Protein AF-A0A9D7RW55-F1 (afdb_monomer)

Structure (mmCIF, N/CA/C/O backbone):
data_AF-A0A9D7RW55-F1
#
_entry.id   AF-A0A9D7RW55-F1
#
loop_
_atom_site.group_PDB
_atom_site.id
_atom_site.type_symbol
_atom_site.label_atom_id
_atom_site.label_alt_id
_atom_site.label_comp_id
_atom_site.label_asym_id
_atom_site.label_entity_id
_atom_site.label_seq_id
_atom_site.pdbx_PDB_ins_code
_atom_site.Cartn_x
_atom_site.Cartn_y
_atom_site.Cartn_z
_atom_site.occupancy
_atom_site.B_iso_or_equiv
_atom_site.auth_seq_id
_atom_site.auth_comp_id
_atom_site.auth_asym_id
_atom_site.auth_atom_id
_atom_site.pdbx_PDB_model_num
ATOM 1 N N . MET A 1 1 ? 29.480 65.814 12.637 1.00 42.22 1 MET A N 1
ATOM 2 C CA . MET A 1 1 ? 28.993 64.587 11.974 1.00 42.22 1 MET A CA 1
ATOM 3 C C . MET A 1 1 ? 29.895 63.444 12.399 1.00 42.22 1 MET A C 1
ATOM 5 O O . MET A 1 1 ? 30.846 63.107 11.713 1.00 42.22 1 MET A O 1
ATOM 9 N N . THR A 1 2 ? 29.643 62.937 13.598 1.00 32.00 2 THR A N 1
ATOM 10 C CA . THR A 1 2 ? 30.231 61.719 14.152 1.00 32.00 2 THR A CA 1
ATOM 11 C C . THR A 1 2 ? 29.225 60.612 13.876 1.00 32.00 2 THR A C 1
ATOM 13 O O . THR A 1 2 ? 28.133 60.626 14.438 1.00 32.00 2 THR A O 1
ATOM 16 N N . GLN A 1 3 ? 29.531 59.733 12.923 1.00 34.81 3 GLN A N 1
ATOM 17 C CA . GLN A 1 3 ? 28.742 58.527 12.703 1.00 34.81 3 GLN A CA 1
ATOM 18 C C . GLN A 1 3 ? 29.273 57.441 13.634 1.00 34.81 3 GLN A C 1
ATOM 20 O O . GLN A 1 3 ? 30.305 56.825 13.374 1.00 34.81 3 GLN A O 1
ATOM 25 N N . ASP A 1 4 ? 28.549 57.250 14.734 1.00 33.62 4 ASP A N 1
ATOM 26 C CA . ASP A 1 4 ? 28.606 56.051 15.555 1.00 33.62 4 ASP A CA 1
ATOM 27 C C . ASP A 1 4 ? 28.203 54.849 14.699 1.00 33.62 4 ASP A C 1
ATOM 29 O O . ASP A 1 4 ? 27.061 54.733 14.253 1.00 33.62 4 ASP A O 1
ATOM 33 N N . THR A 1 5 ? 29.143 53.935 14.477 1.00 36.66 5 THR A N 1
ATOM 34 C CA . THR A 1 5 ? 28.814 52.564 14.076 1.00 36.66 5 THR A CA 1
ATOM 35 C C . THR A 1 5 ? 28.993 51.706 15.327 1.00 36.66 5 THR A C 1
ATOM 37 O O . THR A 1 5 ? 30.106 51.674 15.857 1.00 36.66 5 THR A O 1
ATOM 40 N N . PRO A 1 6 ? 27.948 51.046 15.860 1.00 36.53 6 PRO A N 1
ATOM 41 C CA . PRO A 1 6 ? 28.103 50.252 17.069 1.00 36.53 6 PRO A CA 1
ATOM 42 C C . PRO A 1 6 ? 28.994 49.043 16.790 1.00 36.53 6 PRO A C 1
ATOM 44 O O . PRO A 1 6 ? 28.694 48.207 15.936 1.00 36.53 6 PRO A O 1
ATOM 47 N N . ALA A 1 7 ? 30.089 48.966 17.539 1.00 40.41 7 ALA A N 1
ATOM 48 C CA . ALA A 1 7 ? 30.961 47.813 17.604 1.00 40.41 7 ALA A CA 1
ATOM 49 C C . ALA A 1 7 ? 30.173 46.553 18.006 1.00 40.41 7 ALA A C 1
ATOM 51 O O . ALA A 1 7 ? 29.416 46.560 18.974 1.00 40.41 7 ALA A O 1
ATOM 52 N N . GLY A 1 8 ? 30.391 45.479 17.244 1.00 39.94 8 GLY A N 1
ATOM 53 C CA . GLY A 1 8 ? 30.317 44.084 17.678 1.00 39.94 8 GLY A CA 1
ATOM 54 C C . GLY A 1 8 ? 29.170 43.692 18.608 1.00 39.94 8 GLY A C 1
ATOM 55 O O . GLY A 1 8 ? 29.377 43.508 19.803 1.00 39.94 8 GLY A O 1
ATOM 56 N N . ARG A 1 9 ? 27.995 43.394 18.043 1.00 29.52 9 ARG A N 1
ATOM 57 C CA . ARG A 1 9 ? 27.158 42.326 18.605 1.00 29.52 9 ARG A CA 1
ATOM 58 C C . ARG A 1 9 ? 27.606 41.005 17.999 1.00 29.52 9 ARG A C 1
ATOM 60 O O . ARG A 1 9 ? 27.079 40.568 16.981 1.00 29.52 9 ARG A O 1
ATOM 67 N N . THR A 1 10 ? 28.577 40.361 18.632 1.00 34.81 10 THR A N 1
ATOM 68 C CA . THR A 1 10 ? 28.658 38.902 18.583 1.00 34.81 10 THR A CA 1
ATOM 69 C C . THR A 1 10 ? 27.352 38.401 19.189 1.00 34.81 10 THR A C 1
ATOM 71 O O . THR A 1 10 ? 27.076 38.654 20.362 1.00 34.81 10 THR A O 1
ATOM 74 N N . LEU A 1 11 ? 26.503 37.763 18.381 1.00 27.61 11 LEU A N 1
ATOM 75 C CA . LEU A 1 11 ? 25.416 36.962 18.935 1.00 27.61 11 LEU A CA 1
ATOM 76 C C . LEU A 1 11 ? 26.074 35.968 19.903 1.00 27.61 11 LEU A C 1
ATOM 78 O O . LEU A 1 11 ? 27.081 35.363 19.514 1.00 27.61 11 LEU A O 1
ATOM 82 N N . PRO A 1 12 ? 25.591 35.815 21.149 1.00 31.42 12 PRO A N 1
ATOM 83 C CA . PRO A 1 12 ? 26.041 34.702 21.963 1.00 31.42 12 PRO A CA 1
ATOM 84 C C . PRO A 1 12 ? 25.717 33.463 21.141 1.00 31.42 12 PRO A C 1
ATOM 86 O O . PRO A 1 12 ? 24.555 33.253 20.804 1.00 31.42 12 PRO A O 1
ATOM 89 N N . ASN A 1 13 ? 26.744 32.720 20.727 1.00 35.84 13 ASN A N 1
ATOM 90 C CA . ASN A 1 13 ? 26.555 31.386 20.188 1.00 35.84 13 ASN A CA 1
ATOM 91 C C . ASN A 1 13 ? 25.831 30.632 21.307 1.00 35.84 13 ASN A C 1
ATOM 93 O O . ASN A 1 13 ? 26.455 30.419 22.351 1.00 35.84 13 ASN A O 1
ATOM 97 N N . PRO A 1 14 ? 24.522 30.343 21.186 1.00 33.53 14 PRO A N 1
ATOM 98 C CA . PRO A 1 14 ? 23.900 29.504 22.175 1.00 33.53 14 PRO A CA 1
ATOM 99 C C . PRO A 1 14 ? 24.557 28.158 21.928 1.00 33.53 14 PRO A C 1
ATOM 101 O O . PRO A 1 14 ? 24.360 27.555 20.871 1.00 33.53 14 PRO A O 1
ATOM 104 N N . GLU A 1 15 ? 25.415 27.737 22.855 1.00 36.38 15 GLU A N 1
ATOM 105 C CA . GLU A 1 15 ? 25.766 26.333 22.983 1.00 36.38 15 GLU A CA 1
ATOM 106 C C . GLU A 1 15 ? 24.490 25.548 22.707 1.00 36.38 15 GLU A C 1
ATOM 108 O O . GLU A 1 15 ? 23.465 25.778 23.352 1.00 36.38 15 GLU A O 1
ATOM 113 N N . PHE A 1 16 ? 24.519 24.771 21.626 1.00 35.62 16 PHE A N 1
ATOM 114 C CA . PHE A 1 16 ? 23.375 24.047 21.110 1.00 35.62 16 PHE A CA 1
ATOM 115 C C . PHE A 1 16 ? 22.735 23.305 22.284 1.00 35.62 16 PHE A C 1
ATOM 117 O O . PHE A 1 16 ? 23.318 22.344 22.793 1.00 35.62 16 PHE A O 1
ATOM 124 N N . ILE A 1 17 ? 21.590 23.805 22.767 1.00 36.06 17 ILE A N 1
ATOM 125 C CA . ILE A 1 17 ? 20.885 23.214 23.902 1.00 36.06 17 ILE A CA 1
ATOM 126 C C . ILE A 1 17 ? 20.589 21.778 23.493 1.00 36.06 17 ILE A C 1
ATOM 128 O O . ILE A 1 17 ? 19.819 21.533 22.567 1.00 36.06 17 ILE A O 1
ATOM 132 N N . GLY A 1 18 ? 21.257 20.836 24.153 1.00 35.38 18 GLY A N 1
ATOM 133 C CA . GLY A 1 18 ? 21.105 19.417 23.879 1.00 35.38 18 GLY A CA 1
ATOM 134 C C . GLY A 1 18 ? 22.298 18.729 23.228 1.00 35.38 18 GLY A C 1
ATOM 135 O O . GLY A 1 18 ? 22.160 17.551 22.937 1.00 35.38 18 GLY A O 1
ATOM 136 N N . LYS A 1 19 ? 23.467 19.360 23.037 1.00 38.47 19 LYS A N 1
ATOM 137 C CA . LYS A 1 19 ? 24.673 18.606 22.638 1.00 38.47 19 LYS A CA 1
ATOM 138 C C . LYS A 1 19 ? 25.015 17.518 23.665 1.00 38.47 19 LYS A C 1
ATOM 140 O O . LYS A 1 19 ? 25.152 16.362 23.285 1.00 38.47 19 LYS A O 1
ATOM 145 N N . ASP A 1 20 ? 25.010 17.861 24.950 1.00 43.69 20 ASP A N 1
ATOM 146 C CA . ASP A 1 20 ? 25.273 16.905 26.034 1.00 43.69 20 ASP A CA 1
ATOM 147 C C . ASP A 1 20 ? 24.177 15.832 26.134 1.00 43.69 20 ASP A C 1
ATOM 149 O O . ASP A 1 20 ? 24.464 14.662 26.368 1.00 43.69 20 ASP A O 1
ATOM 153 N N . LEU A 1 21 ? 22.917 16.204 25.872 1.00 39.59 21 LEU A N 1
ATOM 154 C CA . LEU A 1 21 ? 21.789 15.269 25.825 1.00 39.59 21 LEU A CA 1
ATOM 155 C C . LEU A 1 21 ? 21.878 14.332 24.609 1.00 39.59 21 LEU A C 1
ATOM 157 O O . LEU A 1 21 ? 21.595 13.147 24.728 1.00 39.59 21 LEU A O 1
ATOM 161 N N . ILE A 1 22 ? 22.296 14.833 23.445 1.00 38.41 22 ILE A N 1
ATOM 162 C CA . ILE A 1 22 ? 22.509 14.041 22.227 1.00 38.41 22 ILE A CA 1
ATOM 163 C C . ILE A 1 22 ? 23.699 13.101 22.414 1.00 38.41 22 ILE A C 1
ATOM 165 O O . ILE A 1 22 ? 23.597 11.933 22.055 1.00 38.41 22 ILE A O 1
ATOM 169 N N . GLU A 1 23 ? 24.799 13.565 23.003 1.00 46.47 23 GLU A N 1
ATOM 170 C CA . GLU A 1 23 ? 25.974 12.739 23.295 1.00 46.47 23 GLU A CA 1
ATOM 171 C C . GLU A 1 23 ? 25.659 11.664 24.346 1.00 46.47 23 GLU A C 1
ATOM 173 O O . GLU A 1 23 ? 26.068 10.511 24.190 1.00 46.47 23 GLU A O 1
ATOM 178 N N . GLN A 1 24 ? 24.848 11.993 25.356 1.00 45.53 24 GLN A N 1
ATOM 179 C CA . GLN A 1 24 ? 24.326 11.035 26.329 1.00 45.53 24 GLN A CA 1
ATOM 180 C C . GLN A 1 24 ? 23.409 9.995 25.663 1.00 45.53 24 GLN A C 1
ATOM 182 O O . GLN A 1 24 ? 23.648 8.797 25.804 1.00 45.53 24 GLN A O 1
ATOM 187 N N . LEU A 1 25 ? 22.423 10.425 24.869 1.00 39.59 25 LEU A N 1
ATOM 188 C CA . LEU A 1 25 ? 21.495 9.534 24.160 1.00 39.59 25 LEU A CA 1
ATOM 189 C C . LEU A 1 25 ? 22.208 8.658 23.117 1.00 39.59 25 LEU A C 1
ATOM 191 O O . LEU A 1 25 ? 21.868 7.488 22.957 1.00 39.59 25 LEU A O 1
ATOM 195 N N . GLN A 1 26 ? 23.233 9.175 22.433 1.00 42.56 26 GLN A N 1
ATOM 196 C CA . GLN A 1 26 ? 24.079 8.396 21.521 1.00 42.56 26 GLN A CA 1
ATOM 197 C C . GLN A 1 26 ? 24.976 7.404 22.273 1.00 42.56 26 GLN A C 1
ATOM 199 O O . GLN A 1 26 ? 25.218 6.298 21.781 1.00 42.56 26 GLN A O 1
ATOM 204 N N . GLY A 1 27 ? 25.457 7.771 23.463 1.00 53.91 27 GLY A N 1
ATOM 205 C CA . GLY A 1 27 ? 26.175 6.877 24.368 1.00 53.91 27 GLY A CA 1
ATOM 206 C C . GLY A 1 27 ? 25.293 5.730 24.864 1.00 53.91 27 GLY A C 1
ATOM 207 O O . GLY A 1 27 ? 25.716 4.573 24.842 1.00 53.91 27 GLY A O 1
ATOM 208 N N . ASP A 1 28 ? 24.050 6.030 25.229 1.00 47.53 28 ASP A N 1
ATOM 209 C CA . ASP A 1 28 ? 23.064 5.048 25.681 1.00 47.53 28 ASP A CA 1
ATOM 210 C C . ASP A 1 28 ? 22.581 4.154 24.523 1.00 47.53 28 ASP A C 1
ATOM 212 O O . ASP A 1 28 ? 22.478 2.937 24.685 1.00 47.53 28 ASP A O 1
ATOM 216 N N . TYR A 1 29 ? 22.430 4.705 23.313 1.00 40.28 29 TYR A N 1
ATOM 217 C CA . TYR A 1 29 ? 22.146 3.939 22.094 1.00 40.28 29 TYR A CA 1
ATOM 218 C C . TYR A 1 29 ? 23.305 3.012 21.690 1.00 40.28 29 TYR A C 1
ATOM 220 O O . TYR A 1 29 ? 23.078 1.858 21.337 1.00 40.28 29 TYR A O 1
ATOM 228 N N . LYS A 1 30 ? 24.569 3.453 21.796 1.00 47.25 30 LYS A N 1
ATOM 229 C CA . LYS A 1 30 ? 25.742 2.582 21.566 1.00 47.25 30 LYS A CA 1
ATOM 230 C C . LYS A 1 30 ? 25.849 1.463 22.605 1.00 47.25 30 LYS A C 1
ATOM 232 O O . LYS A 1 30 ? 26.217 0.344 22.250 1.00 47.25 30 LYS A O 1
ATOM 237 N N . LYS A 1 31 ? 25.491 1.733 23.865 1.00 52.53 31 LYS A N 1
ATOM 238 C CA . LYS A 1 31 ? 25.392 0.705 24.917 1.00 52.53 31 LYS A CA 1
ATOM 239 C C . LYS A 1 31 ? 24.261 -0.291 24.636 1.00 52.53 31 LYS A C 1
ATOM 241 O O . LYS A 1 31 ? 24.467 -1.487 24.816 1.00 52.53 31 LYS A O 1
ATOM 246 N N . ALA A 1 32 ? 23.120 0.167 24.119 1.00 44.69 32 ALA A N 1
ATOM 247 C CA . ALA A 1 32 ? 22.036 -0.702 23.651 1.00 44.69 32 ALA A CA 1
ATOM 248 C C . ALA A 1 32 ? 22.432 -1.520 22.402 1.00 44.69 32 ALA A C 1
ATOM 250 O O . ALA A 1 32 ? 22.088 -2.695 22.288 1.00 44.69 32 ALA A O 1
ATOM 251 N N . GLY A 1 33 ? 23.233 -0.945 21.500 1.00 43.78 33 GLY A N 1
ATOM 252 C CA . GLY A 1 33 ? 23.788 -1.633 20.331 1.00 43.78 33 GLY A CA 1
ATOM 253 C C . GLY A 1 33 ? 24.703 -2.807 20.696 1.00 43.78 33 GLY A C 1
ATOM 254 O O . GLY A 1 33 ? 24.646 -3.850 20.044 1.00 43.78 33 GLY A O 1
ATOM 255 N N . ALA A 1 34 ? 25.471 -2.691 21.786 1.00 42.31 34 ALA A N 1
ATOM 256 C CA . ALA A 1 34 ? 26.309 -3.773 22.311 1.00 42.31 34 ALA A CA 1
ATOM 257 C C . ALA A 1 34 ? 25.499 -4.958 22.884 1.00 42.31 34 ALA A C 1
ATOM 259 O O . ALA A 1 34 ? 25.990 -6.086 22.884 1.00 42.31 34 ALA A O 1
ATOM 260 N N . LEU A 1 35 ? 24.245 -4.737 23.303 1.00 36.94 35 LEU A N 1
ATOM 261 C CA . LEU A 1 35 ? 23.317 -5.804 23.702 1.00 36.94 35 LEU A CA 1
ATOM 262 C C . LEU A 1 35 ? 22.754 -6.578 22.496 1.00 36.94 35 LEU A C 1
ATOM 264 O O . LEU A 1 35 ? 22.513 -7.776 22.608 1.00 36.94 35 LEU A O 1
ATOM 268 N N . SER A 1 36 ? 22.609 -5.956 21.322 1.00 40.34 36 SER A N 1
ATOM 269 C CA . SER A 1 36 ? 22.049 -6.631 20.134 1.00 40.34 36 SER A CA 1
ATOM 270 C C . SER A 1 36 ? 22.943 -7.746 19.567 1.00 40.34 36 SER A C 1
ATOM 272 O O . SER A 1 36 ? 22.442 -8.707 18.993 1.00 40.34 36 SER A O 1
ATOM 274 N N . ALA A 1 37 ? 24.262 -7.657 19.773 1.00 39.22 37 ALA A N 1
ATOM 275 C CA . ALA A 1 37 ? 25.222 -8.650 19.291 1.00 39.22 37 ALA A CA 1
ATOM 276 C C . ALA A 1 37 ? 25.344 -9.883 20.211 1.00 39.22 37 ALA A C 1
ATOM 278 O O . ALA A 1 37 ? 25.814 -10.932 19.772 1.00 39.22 37 ALA A O 1
ATOM 279 N N . ALA A 1 38 ? 24.924 -9.773 21.478 1.00 37.00 38 ALA A N 1
ATOM 280 C CA . ALA A 1 38 ? 25.042 -10.840 22.476 1.00 37.00 38 ALA A CA 1
ATOM 281 C C . ALA A 1 38 ? 23.789 -11.728 22.577 1.00 37.00 38 ALA A C 1
ATOM 283 O O . ALA A 1 38 ? 23.880 -12.887 22.979 1.00 37.00 38 ALA A O 1
ATOM 284 N N . PHE A 1 39 ? 22.622 -11.215 22.185 1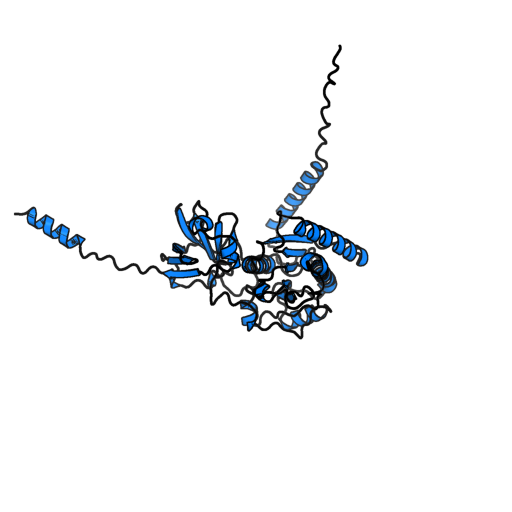.00 34.47 39 PHE A N 1
ATOM 285 C CA . PHE A 1 39 ? 21.371 -11.962 22.195 1.00 34.47 39 PHE A CA 1
ATOM 286 C C . PHE A 1 39 ? 21.007 -12.319 20.757 1.00 34.47 39 PHE A C 1
ATOM 288 O O . PHE A 1 39 ? 20.648 -11.447 19.976 1.00 34.47 39 PHE A O 1
ATOM 295 N N . LYS A 1 40 ? 21.042 -13.606 20.392 1.00 39.59 40 LYS A N 1
ATOM 296 C CA . LYS A 1 40 ? 20.230 -14.093 19.267 1.00 39.59 40 LYS A CA 1
ATOM 297 C C . LYS A 1 40 ? 18.772 -13.784 19.619 1.00 39.59 40 LYS A C 1
ATOM 299 O O . LYS A 1 40 ? 18.146 -14.576 20.319 1.00 39.59 40 LYS A O 1
ATOM 304 N N . VAL A 1 41 ? 18.279 -12.600 19.251 1.00 34.25 41 VAL A N 1
ATOM 305 C CA . VAL A 1 41 ? 16.964 -12.104 19.668 1.00 34.25 41 VAL A CA 1
ATOM 306 C C . VAL A 1 41 ? 15.902 -12.995 19.033 1.00 34.25 41 VAL A C 1
ATOM 308 O O . VAL A 1 41 ? 15.512 -12.816 17.882 1.00 34.25 41 VAL A O 1
ATOM 311 N N . HIS A 1 42 ? 15.449 -13.987 19.794 1.00 34.22 42 HIS A N 1
ATOM 312 C CA . HIS A 1 42 ? 14.125 -14.550 19.610 1.00 34.22 42 HIS A CA 1
ATOM 313 C C . HIS A 1 42 ? 13.115 -13.422 19.823 1.00 34.22 42 HIS A C 1
ATOM 315 O O . HIS A 1 42 ? 13.227 -12.662 20.785 1.00 34.22 42 HIS A O 1
ATOM 321 N N . ALA A 1 43 ? 12.166 -13.312 18.895 1.00 42.91 43 ALA A N 1
ATOM 322 C CA . ALA A 1 43 ? 11.018 -12.422 18.951 1.00 42.91 43 ALA A CA 1
ATOM 323 C C . ALA A 1 43 ? 10.282 -12.584 20.290 1.00 42.91 43 ALA A C 1
ATOM 325 O O . ALA A 1 43 ? 9.515 -13.515 20.475 1.00 42.91 43 ALA A O 1
ATOM 326 N N . ASN A 1 44 ? 10.605 -11.707 21.233 1.00 38.69 44 ASN A N 1
ATOM 327 C CA . ASN A 1 44 ? 9.887 -11.437 22.473 1.00 38.69 44 ASN A CA 1
ATOM 328 C C . ASN A 1 44 ? 10.276 -10.011 22.884 1.00 38.69 44 ASN A C 1
ATOM 330 O O . ASN A 1 44 ? 10.883 -9.770 23.928 1.00 38.69 44 ASN A O 1
ATOM 334 N N . LEU A 1 45 ? 9.981 -9.049 22.004 1.00 38.62 45 LEU A N 1
ATOM 335 C CA . LEU A 1 45 ? 9.745 -7.691 22.482 1.00 38.62 45 LEU A CA 1
ATOM 336 C C . LEU A 1 45 ? 8.535 -7.768 23.430 1.00 38.62 45 LEU A C 1
ATOM 338 O O . LEU A 1 45 ? 7.627 -8.562 23.170 1.00 38.62 45 LEU A O 1
ATOM 342 N N . PRO A 1 46 ? 8.490 -6.997 24.528 1.00 38.62 46 PRO A N 1
ATOM 343 C CA . PRO A 1 46 ? 7.263 -6.883 25.302 1.00 38.62 46 PRO A CA 1
ATOM 344 C C . PRO A 1 46 ? 6.102 -6.502 24.371 1.00 38.62 46 PRO A C 1
ATOM 346 O O . PRO A 1 46 ? 6.302 -5.715 23.445 1.00 38.62 46 PRO A O 1
ATOM 349 N N . ALA A 1 47 ? 4.891 -6.993 24.647 1.00 43.47 47 ALA A N 1
ATOM 350 C CA . ALA A 1 47 ? 3.674 -6.696 23.875 1.00 43.47 47 ALA A CA 1
ATOM 351 C C . ALA A 1 47 ? 3.324 -5.188 23.766 1.00 43.47 47 ALA A C 1
ATOM 353 O O . ALA A 1 47 ? 2.366 -4.823 23.096 1.00 43.47 47 ALA A O 1
ATOM 354 N N . TRP A 1 48 ? 4.100 -4.307 24.407 1.00 45.16 48 TRP A N 1
ATOM 355 C CA . TRP A 1 48 ? 3.946 -2.853 24.426 1.00 45.16 48 TRP A CA 1
ATOM 356 C C . TRP A 1 48 ? 5.064 -2.097 23.686 1.00 45.16 48 TRP A C 1
ATOM 358 O O . TRP A 1 48 ? 5.336 -0.945 24.013 1.00 45.16 48 TRP A O 1
ATOM 368 N N . SER A 1 49 ? 5.716 -2.677 22.668 1.00 51.12 49 SER A N 1
ATOM 369 C CA . SER A 1 49 ? 6.415 -1.829 21.678 1.00 51.12 49 SER A CA 1
ATOM 370 C C . SER A 1 49 ? 5.439 -0.731 21.228 1.00 51.12 49 SER A C 1
ATOM 372 O O . SER A 1 49 ? 4.291 -1.083 20.937 1.00 51.12 49 SER A O 1
ATOM 374 N N . PRO A 1 50 ? 5.804 0.571 21.252 1.00 62.47 50 PRO A N 1
ATOM 375 C CA . PRO A 1 50 ? 4.820 1.633 21.105 1.00 62.47 50 PRO A CA 1
ATOM 376 C C . PRO A 1 50 ? 4.049 1.403 19.816 1.00 62.47 50 PRO A C 1
ATOM 378 O O . PRO A 1 50 ? 4.646 1.269 18.741 1.00 62.47 50 PRO A O 1
ATOM 381 N N . VAL A 1 51 ? 2.722 1.318 19.951 1.00 72.69 51 VAL A N 1
ATOM 382 C CA . VAL A 1 51 ? 1.854 1.151 18.796 1.00 72.69 51 VAL A CA 1
ATOM 383 C C . VAL A 1 51 ? 2.215 2.264 17.814 1.00 72.69 51 VAL A C 1
ATOM 385 O O . VAL A 1 51 ? 2.371 3.415 18.217 1.00 72.69 51 VAL A O 1
ATOM 388 N N . THR A 1 52 ? 2.461 1.936 16.553 1.00 84.75 52 THR A N 1
ATOM 389 C CA . THR A 1 52 ? 2.865 2.925 15.552 1.00 84.75 52 THR A CA 1
ATOM 390 C C . THR A 1 52 ? 1.718 3.167 14.589 1.00 84.75 52 THR A C 1
ATOM 392 O O . THR A 1 52 ? 1.257 2.229 13.947 1.00 84.75 52 THR A O 1
ATOM 395 N N . SER A 1 53 ? 1.303 4.427 14.464 1.00 89.50 53 SER A N 1
ATOM 396 C CA . SER A 1 53 ? 0.349 4.912 13.464 1.00 89.50 53 SER A CA 1
ATOM 397 C C . SER A 1 53 ? 1.107 5.443 12.257 1.00 89.50 53 SER A C 1
ATOM 399 O O . SER A 1 53 ? 1.812 6.450 12.344 1.00 89.50 53 SER A O 1
ATOM 401 N N . THR A 1 54 ? 1.008 4.746 11.125 1.00 93.44 54 THR A N 1
ATOM 402 C CA . THR A 1 54 ? 1.586 5.193 9.853 1.00 93.44 54 THR A CA 1
ATOM 403 C C . THR A 1 54 ? 0.480 5.691 8.929 1.00 93.44 54 THR A C 1
ATOM 405 O O . THR A 1 54 ? -0.328 4.904 8.443 1.00 93.44 54 THR A O 1
ATOM 408 N N . TYR A 1 55 ? 0.465 6.993 8.654 1.00 94.69 55 TYR A N 1
ATOM 409 C CA . TYR A 1 55 ? -0.479 7.637 7.746 1.00 94.69 55 TYR A CA 1
ATOM 410 C C . TYR A 1 55 ? 0.195 7.897 6.394 1.00 94.69 55 TYR A C 1
ATOM 412 O O . TYR A 1 55 ? 1.091 8.737 6.292 1.00 94.69 55 TYR A O 1
ATOM 420 N N . ILE A 1 56 ? -0.220 7.165 5.362 1.00 95.50 56 ILE A N 1
ATOM 421 C CA . ILE A 1 56 ? 0.274 7.258 3.985 1.00 95.50 56 ILE A CA 1
ATOM 422 C C . ILE A 1 56 ? -0.706 8.098 3.163 1.00 95.50 56 ILE A C 1
ATOM 424 O O . ILE A 1 56 ? -1.911 7.843 3.196 1.00 95.50 56 ILE A O 1
ATOM 428 N N . SER A 1 57 ? -0.234 9.098 2.417 1.00 94.00 57 SER A N 1
ATOM 429 C CA . SER A 1 57 ? -1.143 10.005 1.706 1.00 94.00 57 SER A CA 1
ATOM 430 C C . SER A 1 57 ? -0.537 10.620 0.451 1.00 94.00 57 SER A C 1
ATOM 432 O O . SER A 1 57 ? 0.645 10.938 0.420 1.00 94.00 57 SER A O 1
ATOM 434 N N . ASP A 1 58 ? -1.380 10.848 -0.558 1.00 91.88 58 ASP A N 1
ATOM 435 C CA . ASP A 1 58 ? -1.040 11.449 -1.856 1.00 91.88 58 ASP A CA 1
ATOM 436 C C . ASP A 1 58 ? -1.255 12.978 -1.906 1.00 91.88 58 ASP A C 1
ATOM 438 O O . ASP A 1 58 ? -1.267 13.596 -2.975 1.00 91.88 58 ASP A O 1
ATOM 442 N N . ASN A 1 59 ? -1.430 13.588 -0.729 1.00 88.00 59 ASN A N 1
ATOM 443 C CA . ASN A 1 59 ? -1.659 15.026 -0.552 1.00 88.00 59 ASN A CA 1
ATOM 444 C C . ASN A 1 59 ? -0.374 15.865 -0.691 1.00 88.00 59 ASN A C 1
ATOM 446 O O . ASN A 1 59 ? -0.448 17.087 -0.632 1.00 88.00 59 ASN A O 1
ATOM 450 N N . GLY A 1 60 ? 0.775 15.220 -0.926 1.00 73.38 60 GLY A N 1
ATOM 451 C CA . GLY A 1 60 ? 2.032 15.852 -1.308 1.00 73.38 60 GLY A CA 1
ATOM 452 C C . GLY A 1 60 ? 2.811 16.464 -0.145 1.00 73.38 60 GLY A C 1
ATOM 453 O O . GLY A 1 60 ? 2.255 17.000 0.807 1.00 73.38 60 GLY A O 1
ATOM 454 N N . GLY A 1 61 ? 4.139 16.417 -0.227 1.00 65.19 61 GLY A N 1
ATOM 455 C CA . GLY A 1 61 ? 5.010 16.914 0.833 1.00 65.19 61 GLY A CA 1
ATOM 456 C C . GLY A 1 61 ? 5.139 18.438 0.918 1.00 65.19 61 GLY A C 1
ATOM 457 O O . GLY A 1 61 ? 5.402 18.932 2.013 1.00 65.19 61 GLY A O 1
ATOM 458 N N . TYR A 1 62 ? 5.005 19.176 -0.198 1.00 59.88 62 TYR A N 1
ATOM 459 C CA . TYR A 1 62 ? 5.494 20.567 -0.282 1.00 59.88 62 TYR A CA 1
ATOM 460 C C . TYR A 1 62 ? 4.825 21.570 -1.257 1.00 59.88 62 TYR A C 1
ATOM 462 O O . TYR A 1 62 ? 5.187 22.744 -1.160 1.00 59.88 62 TYR A O 1
ATOM 470 N N . PRO A 1 63 ? 3.911 21.229 -2.196 1.00 69.81 63 PRO A N 1
ATOM 471 C CA . PRO A 1 63 ? 3.365 22.249 -3.100 1.00 69.81 63 PRO A CA 1
ATOM 472 C C . PRO A 1 63 ? 2.294 23.143 -2.447 1.00 69.81 63 PRO A C 1
ATOM 474 O O . PRO A 1 63 ? 2.043 24.236 -2.953 1.00 69.81 63 PRO A O 1
ATOM 477 N N . ASP A 1 64 ? 1.674 22.712 -1.343 1.00 79.38 64 ASP A N 1
ATOM 478 C CA . ASP A 1 64 ? 0.641 23.462 -0.620 1.00 79.38 64 ASP A CA 1
ATOM 479 C C . ASP A 1 64 ? 0.597 23.125 0.894 1.00 79.38 64 ASP A C 1
ATOM 481 O O . ASP A 1 64 ? 1.492 22.476 1.440 1.00 79.38 64 ASP A O 1
ATOM 485 N N . LEU A 1 65 ? -0.441 23.609 1.591 1.00 87.75 65 LEU A N 1
ATOM 486 C CA . LEU A 1 65 ? -0.646 23.408 3.033 1.00 87.75 65 LEU A CA 1
ATOM 487 C C . LEU A 1 65 ? -1.362 22.094 3.392 1.00 87.75 65 LEU A C 1
ATOM 489 O O . LEU A 1 65 ? -1.493 21.797 4.579 1.00 87.75 65 LEU A O 1
ATOM 493 N N . ALA A 1 66 ? -1.797 21.292 2.417 1.00 88.75 66 ALA A N 1
ATOM 494 C CA . ALA A 1 66 ? -2.648 20.120 2.623 1.00 88.75 66 ALA A CA 1
ATOM 495 C C . ALA A 1 66 ? -2.046 19.120 3.623 1.00 88.75 66 ALA A C 1
ATOM 497 O O . ALA A 1 66 ? -2.661 18.776 4.635 1.00 88.75 66 ALA A O 1
ATOM 498 N N . ALA A 1 67 ? -0.811 18.676 3.379 1.00 89.81 67 ALA A N 1
ATOM 499 C CA . ALA A 1 67 ? -0.122 17.760 4.285 1.00 89.81 67 ALA A CA 1
ATOM 500 C C . ALA A 1 67 ? 0.229 18.405 5.632 1.00 89.81 67 ALA A C 1
ATOM 502 O O . ALA A 1 67 ? 0.284 17.708 6.644 1.00 89.81 67 ALA A O 1
ATOM 503 N N . GLY A 1 68 ? 0.455 19.722 5.663 1.00 89.94 68 GLY A N 1
ATOM 504 C CA . GLY A 1 68 ? 0.664 20.471 6.901 1.00 89.94 68 GLY A CA 1
ATOM 505 C C . GLY A 1 68 ? -0.571 20.425 7.800 1.00 89.94 68 GLY A C 1
ATOM 506 O O . GLY A 1 68 ? -0.466 20.023 8.957 1.00 89.94 68 GLY A O 1
ATOM 507 N N . GLU A 1 69 ? -1.744 20.749 7.250 1.00 91.00 69 GLU A N 1
ATOM 508 C CA . GLU A 1 69 ? -3.026 20.691 7.965 1.00 91.00 69 GLU A CA 1
ATOM 509 C C . GLU A 1 69 ? -3.324 19.281 8.480 1.00 91.00 69 GLU A C 1
ATOM 511 O O . GLU A 1 69 ? -3.744 19.120 9.622 1.00 91.00 69 GLU A O 1
ATOM 516 N N . ILE A 1 70 ? -3.055 18.244 7.681 1.00 91.38 70 ILE A N 1
ATOM 517 C CA . ILE A 1 70 ? -3.261 16.850 8.101 1.00 91.38 70 ILE A CA 1
ATOM 518 C C .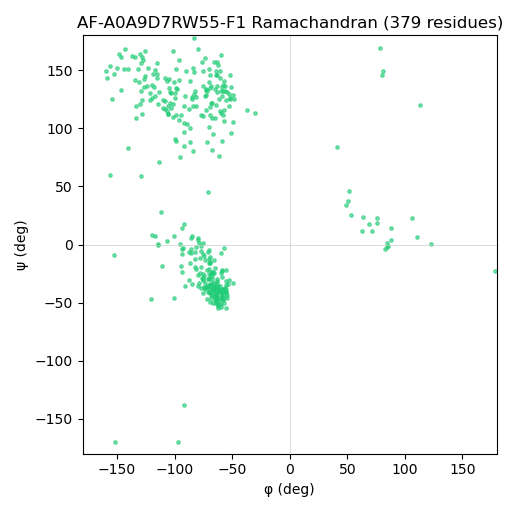 ILE A 1 70 ? -2.332 16.478 9.255 1.00 91.38 70 ILE A C 1
ATOM 520 O O . ILE A 1 70 ? -2.781 15.870 10.221 1.00 91.38 70 ILE A O 1
ATOM 524 N N . LYS A 1 71 ? -1.048 16.849 9.188 1.00 91.50 71 LYS A N 1
ATOM 525 C CA . LYS A 1 71 ? -0.079 16.564 10.259 1.00 91.50 71 LYS A CA 1
ATOM 526 C C . LYS A 1 71 ? -0.449 17.269 11.563 1.00 91.50 71 LYS A C 1
ATOM 528 O O . LYS A 1 71 ? -0.342 16.652 12.619 1.00 91.50 71 LYS A O 1
ATOM 533 N N . VAL A 1 72 ? -0.892 18.526 11.490 1.00 90.31 72 VAL A N 1
ATOM 534 C CA . VAL A 1 72 ? -1.387 19.271 12.659 1.00 90.31 72 VAL A CA 1
ATOM 535 C C . VAL A 1 72 ? -2.656 18.618 13.202 1.00 90.31 72 VAL A C 1
ATOM 537 O O . VAL A 1 72 ? -2.721 18.332 14.391 1.00 90.31 72 VAL A O 1
ATOM 540 N N . ASN A 1 73 ? -3.614 18.266 12.343 1.00 88.88 73 ASN A N 1
ATOM 541 C CA . ASN A 1 73 ? -4.849 17.630 12.792 1.00 88.88 73 ASN A CA 1
ATOM 542 C C . ASN A 1 73 ? -4.597 16.251 13.431 1.00 88.88 73 ASN A C 1
ATOM 544 O O . ASN A 1 73 ? -5.137 15.948 14.489 1.00 88.88 73 ASN A O 1
ATOM 548 N N . LEU A 1 74 ? -3.712 15.431 12.850 1.00 88.94 74 LEU A N 1
ATOM 549 C CA . LEU A 1 74 ? -3.247 14.182 13.469 1.00 88.94 74 LEU A CA 1
ATOM 550 C C . LEU A 1 74 ? -2.607 14.439 14.841 1.00 88.94 74 LEU A C 1
ATOM 552 O O . LEU A 1 74 ? -2.796 13.641 15.758 1.00 88.94 74 LEU A O 1
ATOM 556 N N . ALA A 1 75 ? -1.860 15.540 14.998 1.00 86.94 75 ALA A N 1
ATOM 557 C CA . ALA A 1 75 ? -1.284 15.942 16.278 1.00 86.94 75 ALA A CA 1
ATOM 558 C C . ALA A 1 75 ? -2.357 16.278 17.322 1.00 86.94 75 ALA A C 1
ATOM 560 O O . ALA A 1 75 ? -2.291 15.749 18.435 1.00 86.94 75 ALA A O 1
ATOM 561 N N . ASP A 1 76 ? -3.351 17.078 16.941 1.00 84.69 76 ASP A N 1
ATOM 562 C CA . ASP A 1 76 ? -4.427 17.544 17.817 1.00 84.69 76 ASP A CA 1
ATOM 563 C C . ASP A 1 76 ? -5.375 16.408 18.226 1.00 84.69 76 ASP A C 1
ATOM 565 O O . ASP A 1 76 ? -5.622 16.203 19.416 1.00 84.69 76 ASP A O 1
ATOM 569 N N . ILE A 1 77 ? -5.852 15.610 17.263 1.00 81.31 77 ILE A N 1
ATOM 570 C CA . ILE A 1 77 ? -6.725 14.444 17.501 1.00 81.31 77 ILE A CA 1
ATOM 571 C C . ILE A 1 77 ? -6.086 13.497 18.505 1.00 81.31 77 ILE A C 1
ATOM 573 O O . ILE A 1 77 ? -6.702 13.030 19.458 1.00 81.31 77 ILE A O 1
ATOM 577 N N . HIS A 1 78 ? -4.813 13.223 18.309 1.00 77.88 78 HIS A N 1
ATOM 578 C CA . HIS A 1 78 ? -4.078 12.343 19.183 1.00 77.88 78 HIS A CA 1
ATOM 579 C C . HIS A 1 78 ? -3.837 12.930 20.571 1.00 77.88 78 HIS A C 1
ATOM 581 O O . HIS A 1 78 ? -3.876 12.186 21.546 1.00 77.88 78 HIS A O 1
ATOM 587 N N . ALA A 1 79 ? -3.600 14.241 20.693 1.00 73.50 79 ALA A N 1
ATOM 588 C CA . ALA A 1 79 ? -3.524 14.893 21.996 1.00 73.50 79 ALA A CA 1
ATOM 589 C C . ALA A 1 79 ? -4.855 14.740 22.746 1.00 73.50 79 ALA A C 1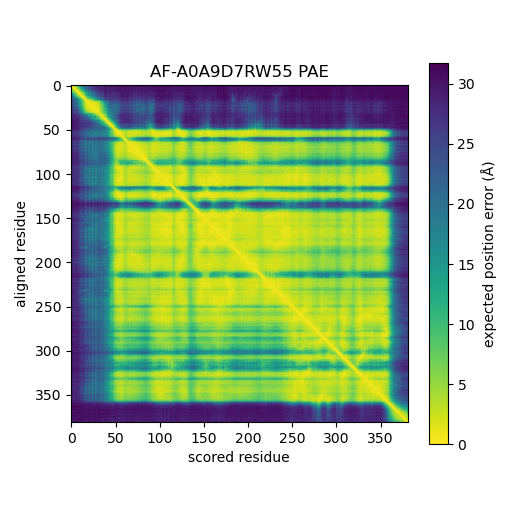
ATOM 591 O O . ALA A 1 79 ? -4.853 14.442 23.940 1.00 73.50 79 ALA A O 1
ATOM 592 N N . ILE A 1 80 ? -5.983 14.849 22.039 1.00 71.75 80 ILE A N 1
ATOM 593 C CA . ILE A 1 80 ? -7.321 14.586 22.581 1.00 71.75 80 ILE A CA 1
ATOM 594 C C . ILE A 1 80 ? -7.437 13.123 23.034 1.00 71.75 80 ILE A C 1
ATOM 596 O O . ILE A 1 80 ? -7.735 12.873 24.200 1.00 71.75 80 ILE A O 1
ATOM 600 N N . VAL A 1 81 ? -7.150 12.155 22.158 1.00 66.12 81 VAL A N 1
ATOM 601 C CA . VAL A 1 81 ? -7.250 10.713 22.459 1.00 66.12 81 VAL A CA 1
ATOM 602 C C . VAL A 1 81 ? -6.353 10.315 23.635 1.00 66.12 81 VAL A C 1
ATOM 604 O O . VAL A 1 81 ? -6.793 9.621 24.549 1.00 66.12 81 VAL A O 1
ATOM 607 N N . THR A 1 82 ? -5.111 10.792 23.655 1.00 65.38 82 THR A N 1
ATOM 608 C CA . THR A 1 82 ? -4.131 10.537 24.725 1.00 65.38 82 THR A CA 1
ATOM 609 C C . THR A 1 82 ? -4.616 11.116 26.053 1.00 65.38 82 THR A C 1
ATOM 611 O O . THR A 1 82 ? -4.605 10.432 27.073 1.00 65.38 82 THR A O 1
ATOM 614 N N . THR A 1 83 ? -5.104 12.361 26.038 1.00 67.19 83 THR A N 1
ATOM 615 C CA . THR A 1 83 ? -5.601 13.052 27.236 1.00 67.19 83 THR A CA 1
ATOM 616 C C . THR A 1 83 ? -6.827 12.356 27.820 1.00 67.19 83 THR A C 1
ATOM 618 O O . THR A 1 83 ? -6.909 12.166 29.030 1.00 67.19 83 THR A O 1
ATOM 621 N N . LEU A 1 84 ? -7.775 11.958 26.967 1.00 62.03 84 LEU A N 1
ATOM 622 C CA . LEU A 1 84 ? -9.005 11.291 27.394 1.00 62.03 84 LEU A CA 1
ATOM 623 C C . LEU A 1 84 ? -8.761 9.857 27.881 1.00 62.03 84 LEU A C 1
ATOM 625 O O . LEU A 1 84 ? -9.498 9.379 28.739 1.00 62.03 84 LEU A O 1
ATOM 629 N N . SER A 1 85 ? -7.741 9.179 27.351 1.00 63.41 85 SER A N 1
ATOM 630 C CA . SER A 1 85 ? -7.433 7.786 27.694 1.00 63.41 85 SER A CA 1
ATOM 631 C C . SER A 1 85 ? -6.398 7.604 28.805 1.00 63.41 85 SER A C 1
ATOM 633 O O . SER A 1 85 ? -6.311 6.518 29.375 1.00 63.41 85 SER A O 1
ATOM 635 N N . GLY A 1 86 ? -5.598 8.630 29.105 1.00 63.78 86 GLY A N 1
ATOM 636 C CA . GLY A 1 86 ? -4.525 8.563 30.099 1.00 63.78 86 GLY A CA 1
ATOM 637 C C . GLY A 1 86 ? -3.337 7.678 29.700 1.00 63.78 86 GLY A C 1
ATOM 638 O O . GLY A 1 86 ? -2.571 7.272 30.573 1.00 63.78 86 GLY A O 1
ATOM 639 N N . GLN A 1 87 ? -3.180 7.347 28.413 1.00 62.94 87 GLN A N 1
ATOM 640 C CA . GLN A 1 87 ? -2.134 6.438 27.930 1.00 62.94 87 GLN A CA 1
ATOM 641 C C . GLN A 1 87 ? -0.940 7.151 27.293 1.00 62.94 87 GLN A C 1
ATOM 643 O O . GLN A 1 87 ? -0.985 8.340 26.996 1.00 62.94 87 GLN A O 1
ATOM 648 N N . THR A 1 88 ? 0.155 6.414 27.088 1.00 60.66 88 THR A N 1
ATOM 649 C CA . THR A 1 88 ? 1.311 6.906 26.333 1.00 60.66 88 THR A CA 1
ATOM 650 C C . THR A 1 88 ? 0.972 6.971 24.842 1.00 60.66 88 THR A C 1
ATOM 652 O O . THR A 1 88 ? 0.424 6.008 24.301 1.00 60.66 88 THR A O 1
ATOM 655 N N . PRO A 1 89 ? 1.305 8.079 24.165 1.00 60.81 89 PRO A N 1
ATOM 656 C CA . PRO A 1 89 ? 0.976 8.266 22.763 1.00 60.81 89 PRO A CA 1
ATOM 657 C C . PRO A 1 89 ? 1.652 7.231 21.845 1.00 60.81 89 PRO A C 1
ATOM 659 O O . PRO A 1 89 ? 2.856 6.990 21.996 1.00 60.81 89 PRO A O 1
ATOM 662 N N . PRO A 1 90 ? 0.932 6.662 20.856 1.00 68.88 90 PRO A N 1
ATOM 663 C CA . PRO A 1 90 ? 1.558 5.886 19.794 1.00 68.88 90 PRO A CA 1
ATOM 664 C C . PRO A 1 90 ? 2.555 6.731 18.987 1.00 68.88 90 PRO A C 1
ATOM 666 O O . PRO A 1 90 ? 2.374 7.937 18.798 1.00 68.88 90 PRO A O 1
ATOM 669 N N . GLN A 1 91 ? 3.611 6.107 18.461 1.00 77.88 91 GLN A N 1
ATOM 670 C CA . GLN A 1 91 ? 4.509 6.804 17.542 1.00 77.88 91 GLN A CA 1
ATOM 671 C C . GLN A 1 91 ? 3.768 7.071 16.229 1.00 77.88 91 GLN A C 1
ATOM 673 O O . GLN A 1 91 ? 3.135 6.176 15.678 1.00 77.88 91 GLN A O 1
ATOM 678 N N . ARG A 1 92 ? 3.871 8.288 15.691 1.00 85.44 92 ARG A N 1
ATOM 679 C CA . ARG A 1 92 ? 3.283 8.620 14.389 1.00 85.44 92 ARG A CA 1
ATOM 680 C C . ARG A 1 92 ? 4.333 8.758 13.310 1.00 85.44 92 ARG A C 1
ATOM 682 O O . ARG A 1 92 ? 5.380 9.372 13.512 1.00 85.44 92 ARG A O 1
ATOM 689 N N . VAL A 1 93 ? 3.991 8.254 12.137 1.00 89.56 93 VAL A N 1
ATOM 690 C CA . VAL A 1 93 ? 4.756 8.411 10.910 1.00 89.56 93 VAL A CA 1
ATOM 691 C C . VAL A 1 93 ? 3.806 8.931 9.843 1.00 89.56 93 VAL A C 1
ATOM 693 O O . VAL A 1 93 ? 2.778 8.321 9.578 1.00 89.56 93 VAL A O 1
ATOM 696 N N . TYR A 1 94 ? 4.150 10.056 9.223 1.00 91.25 94 TYR A N 1
ATOM 697 C CA . TYR A 1 94 ? 3.496 10.500 7.997 1.00 91.25 94 TYR A CA 1
ATOM 698 C C . TYR A 1 94 ? 4.395 10.127 6.824 1.00 91.25 94 TYR A C 1
ATOM 700 O O . TYR A 1 94 ? 5.569 10.502 6.812 1.00 91.25 94 TYR A O 1
ATOM 708 N N . HIS A 1 95 ? 3.845 9.411 5.851 1.00 92.19 95 HIS A N 1
ATOM 709 C CA . HIS A 1 95 ? 4.552 8.971 4.656 1.00 92.19 95 HIS A CA 1
ATOM 710 C C . HIS A 1 95 ? 3.871 9.545 3.415 1.00 92.19 95 HIS A C 1
ATOM 712 O O . HIS A 1 95 ? 2.661 9.414 3.239 1.00 92.19 95 HIS A O 1
ATOM 718 N N . ASP A 1 96 ? 4.649 10.218 2.576 1.00 92.19 96 ASP A N 1
ATOM 719 C CA . ASP A 1 96 ? 4.138 10.860 1.368 1.00 92.19 96 ASP A CA 1
ATOM 720 C C . ASP A 1 96 ? 4.341 9.954 0.154 1.00 92.19 96 ASP A C 1
ATOM 722 O O . ASP A 1 96 ? 5.376 9.293 0.015 1.00 92.19 96 ASP A O 1
ATOM 726 N N . ILE A 1 97 ? 3.354 9.952 -0.734 1.00 92.50 97 ILE A N 1
ATOM 727 C CA . ILE A 1 97 ? 3.391 9.227 -2.006 1.00 92.50 97 ILE A CA 1
ATOM 728 C C . ILE A 1 97 ? 3.055 10.172 -3.164 1.00 92.50 97 ILE A C 1
ATOM 730 O O . ILE A 1 97 ? 2.444 11.223 -2.949 1.00 92.50 97 ILE A O 1
ATOM 734 N N . PRO A 1 98 ? 3.440 9.831 -4.408 1.00 89.94 98 PRO A N 1
ATOM 735 C CA . PRO A 1 98 ? 3.107 10.656 -5.561 1.00 89.94 98 PRO A CA 1
ATOM 736 C C . PRO A 1 98 ? 1.595 10.886 -5.690 1.00 89.94 98 PRO A C 1
ATOM 738 O O . PRO A 1 98 ? 0.788 9.970 -5.535 1.00 89.94 98 PRO A O 1
ATOM 741 N N . SER A 1 99 ? 1.212 12.128 -5.992 1.00 89.00 99 SER A N 1
ATOM 742 C CA . SER A 1 99 ? -0.195 12.534 -6.036 1.00 89.00 99 SER A CA 1
ATOM 743 C C . SER A 1 99 ? -1.005 11.713 -7.042 1.00 89.00 99 SER A C 1
ATOM 745 O O . SER A 1 99 ? -0.641 11.667 -8.220 1.00 89.00 99 SER A O 1
ATOM 747 N N . GLN A 1 100 ? -2.130 11.140 -6.598 1.00 88.50 100 GLN A N 1
ATOM 748 C CA . GLN A 1 100 ? -3.045 10.300 -7.383 1.00 88.50 100 GLN A CA 1
ATOM 749 C C . GLN A 1 100 ? -2.441 8.990 -7.923 1.00 88.50 100 GLN A C 1
ATOM 751 O O . GLN A 1 100 ? -3.072 8.317 -8.737 1.00 88.50 100 GLN A O 1
ATOM 756 N N . ASP A 1 101 ? -1.249 8.596 -7.471 1.00 92.50 101 ASP A N 1
ATOM 757 C CA . ASP A 1 101 ? -0.627 7.329 -7.856 1.00 92.50 101 ASP A CA 1
ATOM 758 C C . ASP A 1 101 ? -0.993 6.225 -6.856 1.00 92.50 101 ASP A C 1
ATOM 760 O O . ASP A 1 101 ? -0.275 5.921 -5.897 1.00 92.50 101 ASP A O 1
ATOM 764 N N . TRP A 1 102 ? -2.154 5.611 -7.081 1.00 94.44 102 TRP A N 1
ATOM 765 C CA . TRP A 1 102 ? -2.643 4.540 -6.216 1.00 94.44 102 TRP A CA 1
ATOM 766 C C . TRP A 1 102 ? -1.757 3.288 -6.265 1.00 94.44 102 TRP A C 1
ATOM 768 O O . TRP A 1 102 ? -1.759 2.529 -5.297 1.00 94.44 102 TRP A O 1
ATOM 778 N N . ARG A 1 103 ? -1.002 3.058 -7.354 1.00 94.81 103 ARG A N 1
ATOM 779 C CA . ARG A 1 103 ? -0.110 1.894 -7.489 1.00 94.81 103 ARG A CA 1
ATOM 780 C C . ARG A 1 103 ? 1.100 2.063 -6.587 1.00 94.81 103 ARG A C 1
ATOM 782 O O . ARG A 1 103 ? 1.378 1.157 -5.803 1.00 94.81 103 ARG A O 1
ATOM 789 N N . ALA A 1 104 ? 1.729 3.239 -6.616 1.00 94.81 104 ALA A N 1
ATOM 790 C CA . ALA A 1 104 ? 2.803 3.579 -5.689 1.00 94.81 104 ALA A CA 1
ATOM 791 C C . ALA A 1 104 ? 2.308 3.532 -4.240 1.00 94.81 104 ALA A C 1
ATOM 793 O O . ALA A 1 104 ? 2.981 2.988 -3.368 1.00 94.81 104 ALA A O 1
ATOM 794 N N . GLY A 1 105 ? 1.095 4.029 -3.991 1.00 95.50 105 GLY A N 1
ATOM 795 C CA . GLY A 1 105 ? 0.462 3.948 -2.684 1.00 95.50 105 GLY A CA 1
ATOM 796 C C . GLY A 1 105 ? 0.249 2.519 -2.177 1.00 95.50 105 GLY A C 1
ATOM 797 O O . GLY A 1 105 ? 0.679 2.180 -1.076 1.00 95.50 105 GLY A O 1
ATOM 798 N N . ALA A 1 106 ? -0.398 1.668 -2.972 1.00 96.31 106 ALA A N 1
ATOM 799 C CA . ALA A 1 106 ? -0.644 0.272 -2.615 1.00 96.31 106 ALA A CA 1
ATOM 800 C C . ALA A 1 106 ? 0.669 -0.512 -2.450 1.00 96.31 106 ALA A C 1
ATOM 802 O O . ALA A 1 106 ? 0.781 -1.344 -1.547 1.00 96.31 106 ALA A O 1
ATOM 803 N N . PHE A 1 107 ? 1.668 -0.223 -3.292 1.00 95.06 107 PHE A N 1
ATOM 804 C CA . PHE A 1 107 ? 3.005 -0.796 -3.181 1.00 95.06 107 PHE A CA 1
ATOM 805 C C . PHE A 1 107 ? 3.639 -0.412 -1.845 1.00 95.06 107 PHE A C 1
ATOM 807 O O . PHE A 1 107 ? 4.045 -1.289 -1.091 1.00 95.06 107 PHE A O 1
ATOM 814 N N . ASP A 1 108 ? 3.651 0.873 -1.499 1.00 94.44 108 ASP A N 1
ATOM 815 C CA . ASP A 1 108 ? 4.228 1.369 -0.250 1.00 94.44 108 ASP A CA 1
ATOM 816 C C . ASP A 1 108 ? 3.521 0.825 0.987 1.00 94.44 108 ASP A C 1
ATOM 818 O O . ASP A 1 108 ? 4.186 0.436 1.949 1.00 94.44 108 ASP A O 1
ATOM 822 N N . LEU A 1 109 ? 2.187 0.739 0.957 1.00 95.38 109 LEU A N 1
ATOM 823 C CA . LEU A 1 109 ? 1.422 0.116 2.030 1.00 95.38 109 LEU A CA 1
ATOM 824 C C . LEU A 1 109 ? 1.886 -1.330 2.246 1.00 95.38 109 LEU A C 1
ATOM 826 O O . LEU A 1 109 ? 2.206 -1.696 3.377 1.00 95.38 109 LEU A O 1
ATOM 830 N N . ALA A 1 110 ? 1.968 -2.141 1.189 1.00 93.50 110 ALA A N 1
ATOM 831 C CA . ALA A 1 110 ? 2.436 -3.523 1.292 1.00 93.50 110 ALA A CA 1
ATOM 832 C C . ALA A 1 110 ? 3.897 -3.607 1.757 1.00 93.50 110 ALA A C 1
ATOM 834 O O . ALA A 1 110 ? 4.207 -4.366 2.673 1.00 93.50 110 ALA A O 1
ATOM 835 N N . GLN A 1 111 ? 4.778 -2.778 1.193 1.00 89.69 111 GLN A N 1
ATOM 836 C CA . GLN A 1 111 ? 6.197 -2.709 1.544 1.00 89.69 111 GLN A CA 1
ATOM 837 C C . GLN A 1 111 ? 6.424 -2.419 3.028 1.00 89.69 111 GLN A C 1
ATOM 839 O O . GLN A 1 111 ? 7.233 -3.085 3.672 1.00 89.69 111 GLN A O 1
ATOM 844 N N . LEU A 1 112 ? 5.705 -1.438 3.573 1.00 89.88 112 LEU A N 1
ATOM 845 C CA . LEU A 1 112 ? 5.882 -0.981 4.948 1.00 89.88 112 LEU A CA 1
ATOM 846 C C . LEU A 1 112 ? 5.189 -1.889 5.970 1.00 89.88 112 LEU A C 1
ATOM 848 O O . LEU A 1 112 ? 5.720 -2.072 7.066 1.00 89.88 112 LEU A O 1
ATOM 852 N N . SER A 1 113 ? 4.027 -2.450 5.627 1.00 90.69 113 SER A N 1
ATOM 853 C CA . SER A 1 113 ? 3.204 -3.231 6.564 1.00 90.69 113 SER A CA 1
ATOM 854 C C . SER A 1 113 ? 3.552 -4.714 6.629 1.00 90.69 113 SER A C 1
ATOM 856 O O . SER A 1 113 ? 3.422 -5.320 7.689 1.00 90.69 113 SER A O 1
ATOM 858 N N . ARG A 1 114 ? 4.037 -5.307 5.532 1.00 86.31 114 ARG A N 1
ATOM 859 C CA . ARG A 1 114 ? 4.449 -6.722 5.492 1.00 86.31 114 ARG A CA 1
ATOM 860 C C . ARG A 1 114 ? 5.897 -6.928 5.956 1.00 86.31 114 ARG A C 1
ATOM 862 O O . ARG A 1 114 ? 6.354 -8.066 6.096 1.00 86.31 114 ARG A O 1
ATOM 869 N N . TYR A 1 115 ? 6.640 -5.842 6.191 1.00 73.81 115 TYR A N 1
ATOM 870 C CA . TYR A 1 115 ? 8.034 -5.900 6.623 1.00 73.81 115 TYR A CA 1
ATOM 871 C C . TYR A 1 115 ? 8.181 -6.535 8.014 1.00 73.81 115 TYR A C 1
ATOM 873 O O . TYR A 1 115 ? 7.490 -6.168 8.962 1.00 73.81 115 TYR A O 1
ATOM 881 N N . ARG A 1 116 ? 9.144 -7.456 8.154 1.00 56.09 116 ARG A N 1
ATOM 882 C CA . ARG A 1 116 ? 9.307 -8.359 9.313 1.00 56.09 116 ARG A CA 1
ATOM 883 C C . ARG A 1 116 ? 9.360 -7.693 10.693 1.00 56.09 116 ARG A C 1
ATOM 885 O O . ARG A 1 116 ? 8.967 -8.322 11.667 1.00 56.09 116 ARG A O 1
ATOM 892 N N . LEU A 1 117 ? 9.866 -6.462 10.802 1.00 59.31 117 LEU A N 1
ATOM 893 C CA . LEU A 1 117 ? 9.947 -5.757 12.092 1.00 59.31 117 LEU A CA 1
ATOM 894 C C . LEU A 1 117 ? 8.636 -5.063 12.496 1.00 59.31 117 LEU A C 1
ATOM 896 O O . LEU A 1 117 ? 8.517 -4.629 13.638 1.00 59.31 117 LEU A O 1
ATOM 900 N N . ARG A 1 118 ? 7.667 -4.937 11.584 1.00 64.06 118 ARG A N 1
ATOM 901 C CA . ARG A 1 118 ? 6.389 -4.259 11.819 1.00 64.06 118 ARG A CA 1
ATOM 902 C C . ARG A 1 118 ? 5.239 -5.257 11.763 1.00 64.06 118 ARG A C 1
ATOM 904 O O . ARG A 1 118 ? 4.482 -5.291 10.804 1.00 64.06 118 ARG A O 1
ATOM 911 N N . GLY A 1 119 ? 5.165 -6.100 12.787 1.00 70.81 119 GLY A N 1
ATOM 912 C CA . GLY A 1 119 ? 4.044 -7.011 13.004 1.00 70.81 119 GLY A CA 1
ATOM 913 C C . GLY A 1 119 ? 2.971 -6.391 13.897 1.00 70.81 119 GLY A C 1
ATOM 914 O O . GLY A 1 119 ? 2.684 -5.192 13.800 1.00 70.81 119 GLY A O 1
ATOM 915 N N . ALA A 1 120 ? 2.440 -7.201 14.810 1.00 76.69 120 ALA A N 1
ATOM 916 C CA . ALA A 1 120 ? 1.699 -6.782 15.996 1.00 76.69 120 ALA A CA 1
ATOM 917 C C . ALA A 1 120 ? 2.188 -5.412 16.518 1.00 76.69 120 ALA A C 1
ATOM 919 O O . ALA A 1 120 ? 3.331 -5.256 16.944 1.00 76.69 120 ALA A O 1
ATOM 920 N N . GLY A 1 121 ? 1.328 -4.395 16.438 1.00 77.75 121 GLY A N 1
ATOM 921 C CA . GLY A 1 121 ? 1.564 -3.077 17.056 1.00 77.75 121 GLY A CA 1
ATOM 922 C C . GLY A 1 121 ? 1.531 -1.949 16.062 1.00 77.75 121 GLY A C 1
ATOM 923 O O . GLY A 1 121 ? 1.737 -0.802 16.425 1.00 77.75 121 GLY A O 1
ATOM 924 N N . ASN A 1 122 ? 1.297 -2.251 14.796 1.00 86.25 122 ASN A N 1
ATOM 925 C CA . ASN A 1 122 ? 1.441 -1.277 13.737 1.00 86.25 122 ASN A CA 1
ATOM 926 C C . ASN A 1 122 ? 0.114 -1.130 13.004 1.00 86.25 122 ASN A C 1
ATOM 928 O O . ASN A 1 122 ? -0.435 -2.110 12.497 1.00 86.25 122 ASN A O 1
ATOM 932 N N . THR A 1 123 ? -0.378 0.104 12.943 1.00 91.56 123 THR A N 1
ATOM 933 C CA . THR A 1 123 ? -1.451 0.505 12.042 1.00 91.56 123 THR A CA 1
ATOM 934 C C . THR A 1 123 ? -0.865 1.227 10.843 1.00 91.56 123 THR A C 1
ATOM 936 O O . THR A 1 123 ? 0.055 2.045 10.949 1.00 91.56 123 THR A O 1
ATOM 939 N N . PHE A 1 124 ? -1.426 0.937 9.679 1.00 95.31 124 PHE A N 1
ATOM 940 C CA . PHE A 1 124 ? -1.116 1.641 8.449 1.00 95.31 124 PHE A CA 1
ATOM 941 C C . PHE A 1 124 ? -2.422 2.055 7.805 1.00 95.31 124 PHE A C 1
ATOM 943 O O . PHE A 1 124 ? -3.242 1.201 7.486 1.00 95.31 124 PHE A O 1
ATOM 950 N N . PHE A 1 125 ? -2.603 3.349 7.599 1.00 97.00 125 PHE A N 1
ATOM 951 C CA . PHE A 1 125 ? -3.719 3.873 6.836 1.00 97.00 125 PHE A CA 1
ATOM 952 C C . PHE A 1 125 ? -3.193 4.508 5.557 1.00 97.00 125 PHE A C 1
ATOM 954 O O . PHE A 1 125 ? -2.270 5.318 5.615 1.00 97.00 125 PHE A O 1
ATOM 961 N N . ILE A 1 126 ? -3.788 4.177 4.412 1.00 97.06 126 ILE A N 1
ATOM 962 C CA . ILE A 1 126 ? -3.506 4.852 3.148 1.00 97.06 126 ILE A CA 1
ATOM 963 C C . ILE A 1 126 ? -4.709 5.627 2.617 1.00 97.06 126 ILE A C 1
ATOM 965 O O . ILE A 1 126 ? -5.757 5.073 2.280 1.00 97.06 126 ILE A O 1
ATOM 969 N N . ASN A 1 127 ? -4.510 6.930 2.442 1.00 95.12 127 ASN A N 1
ATOM 970 C CA . ASN A 1 127 ? -5.394 7.783 1.671 1.00 95.12 127 ASN A CA 1
ATOM 971 C C . ASN A 1 127 ? -4.823 7.991 0.266 1.00 95.12 127 ASN A C 1
ATOM 973 O O . ASN A 1 127 ? -4.086 8.941 0.015 1.00 95.12 127 ASN A O 1
ATOM 977 N N . CYS A 1 128 ? -5.186 7.099 -0.650 1.00 93.19 128 CYS A N 1
ATOM 978 C CA . CYS A 1 128 ? -5.046 7.323 -2.081 1.00 93.19 128 CYS A CA 1
ATOM 979 C C . CYS A 1 128 ? -6.073 6.469 -2.814 1.00 93.19 128 CYS A C 1
ATOM 981 O O . CYS A 1 128 ? -6.139 5.258 -2.621 1.00 93.19 128 CYS A O 1
ATOM 983 N N . ALA A 1 129 ? -6.878 7.116 -3.648 1.00 84.12 129 ALA A N 1
ATOM 984 C CA . ALA A 1 129 ? -7.890 6.468 -4.464 1.00 84.12 129 ALA A CA 1
ATOM 985 C C . ALA A 1 129 ? -7.571 6.709 -5.940 1.00 84.12 129 ALA A C 1
ATOM 987 O O . ALA A 1 129 ? -7.135 7.806 -6.288 1.00 84.12 129 ALA A O 1
ATOM 988 N N . PRO A 1 130 ? -7.871 5.752 -6.827 1.00 81.94 130 PRO A N 1
ATOM 989 C CA . PRO A 1 130 ? -7.507 5.850 -8.237 1.00 81.94 130 PRO A CA 1
ATOM 990 C C . PRO A 1 130 ? -8.370 6.867 -9.013 1.00 81.94 130 PRO A C 1
ATOM 992 O O . PRO A 1 130 ? -8.040 7.217 -10.137 1.00 81.94 130 PRO A O 1
ATOM 995 N N . ARG A 1 131 ? -9.494 7.331 -8.433 1.00 75.62 131 ARG A N 1
ATOM 996 C CA . ARG A 1 131 ? -10.437 8.316 -9.016 1.00 75.62 131 ARG A CA 1
ATOM 997 C C . ARG A 1 131 ? -10.867 7.997 -10.464 1.00 75.62 131 ARG A C 1
ATOM 999 O O . ARG A 1 131 ? -11.142 8.903 -11.241 1.00 75.62 131 ARG A O 1
ATOM 1006 N N . LEU A 1 132 ? -10.985 6.706 -10.801 1.00 67.50 132 LEU A N 1
ATOM 1007 C CA . LEU A 1 132 ? -11.230 6.203 -12.169 1.00 67.50 132 LEU A CA 1
ATOM 1008 C C . LEU A 1 132 ? -12.599 6.579 -12.759 1.00 67.50 132 LEU A C 1
ATOM 1010 O O . LEU A 1 132 ? -12.820 6.418 -13.954 1.00 67.50 132 LEU A O 1
ATOM 1014 N N . ALA A 1 133 ? -13.527 7.068 -11.939 1.00 55.84 133 ALA A N 1
ATOM 1015 C CA . ALA A 1 133 ? -14.813 7.591 -12.384 1.00 55.84 133 ALA A CA 1
ATOM 1016 C C . ALA A 1 133 ? -14.888 9.091 -12.075 1.00 55.84 133 ALA A C 1
ATOM 1018 O O . ALA A 1 133 ? -14.369 9.525 -11.045 1.00 55.84 133 ALA A O 1
ATOM 1019 N N . GLN A 1 134 ? -15.574 9.870 -12.925 1.00 50.88 134 GLN A N 1
ATOM 1020 C CA . GLN A 1 134 ? -15.934 11.274 -12.669 1.00 50.88 134 GLN A CA 1
ATOM 1021 C C . GLN A 1 134 ? -16.843 11.375 -11.428 1.00 50.88 134 GLN A C 1
ATOM 1023 O O . GLN A 1 134 ? -18.060 11.532 -11.516 1.00 50.88 134 GLN A O 1
ATOM 1028 N N . ARG A 1 135 ? -16.259 11.247 -10.236 1.00 52.09 135 ARG A N 1
ATOM 1029 C CA . ARG A 1 135 ? -16.963 11.344 -8.960 1.00 52.09 135 ARG A CA 1
ATOM 1030 C C . ARG A 1 135 ? -16.966 12.795 -8.509 1.00 52.09 135 ARG A C 1
ATOM 1032 O O . ARG A 1 135 ? -15.970 13.359 -8.075 1.00 52.09 135 ARG A O 1
ATOM 1039 N N . GLY A 1 136 ? -18.138 13.368 -8.699 1.00 48.72 136 GLY A N 1
ATOM 1040 C CA . GLY A 1 136 ? -18.544 14.745 -8.437 1.00 48.72 136 GLY A CA 1
ATOM 1041 C C . GLY A 1 136 ? -20.003 14.938 -8.865 1.00 48.72 136 GLY A C 1
ATOM 1042 O O . GLY A 1 136 ? -20.703 15.782 -8.319 1.00 48.72 136 GLY A O 1
ATOM 1043 N N . VAL A 1 137 ? -20.487 14.076 -9.773 1.00 50.75 137 VAL A N 1
ATOM 1044 C CA . VAL A 1 137 ? -21.882 14.036 -10.239 1.00 50.75 137 VAL A CA 1
ATOM 1045 C C . VAL A 1 137 ? -22.839 13.406 -9.214 1.00 50.75 137 VAL A C 1
ATOM 1047 O O . VAL A 1 137 ? -24.012 13.757 -9.194 1.00 50.75 137 VAL A O 1
ATOM 1050 N N . GLU A 1 138 ? -22.360 12.527 -8.321 1.00 56.41 138 GLU A N 1
ATOM 1051 C CA . GLU A 1 138 ? -23.205 11.868 -7.300 1.00 56.41 138 GLU A CA 1
ATOM 1052 C C . GLU A 1 138 ? -23.681 12.812 -6.173 1.00 56.41 138 GLU A C 1
ATOM 1054 O O . GLU A 1 138 ? -24.517 12.423 -5.362 1.00 56.41 138 GLU A O 1
ATOM 1059 N N . GLY A 1 139 ? -23.195 14.060 -6.134 1.00 61.44 139 GLY A N 1
ATOM 1060 C CA . GLY A 1 139 ? -23.545 15.040 -5.103 1.00 61.44 139 GLY A CA 1
ATOM 1061 C C . GLY A 1 139 ? -22.811 14.839 -3.767 1.00 61.44 139 GLY A C 1
ATOM 1062 O O . GLY A 1 139 ? -22.103 13.858 -3.548 1.00 61.44 139 GLY A O 1
ATOM 1063 N N . ASN A 1 140 ? -22.931 15.835 -2.882 1.00 67.56 140 ASN A N 1
ATOM 1064 C CA . ASN A 1 140 ? -22.457 15.844 -1.485 1.00 67.56 140 ASN A CA 1
ATOM 1065 C C . ASN A 1 140 ? -20.971 15.493 -1.223 1.00 67.56 140 ASN A C 1
ATOM 1067 O O . ASN A 1 140 ? -20.619 15.047 -0.130 1.00 67.56 140 ASN A O 1
ATOM 1071 N N . ASN A 1 141 ? -20.071 15.696 -2.192 1.00 73.06 141 ASN A N 1
ATOM 1072 C CA . ASN A 1 141 ? -18.651 15.352 -2.042 1.00 73.06 141 ASN A CA 1
ATOM 1073 C C . ASN A 1 141 ? -18.446 13.897 -1.572 1.00 73.06 141 ASN A C 1
ATOM 1075 O O . ASN A 1 141 ? -17.687 13.638 -0.637 1.00 73.06 141 ASN A O 1
ATOM 1079 N N . LYS A 1 142 ? -19.148 12.943 -2.184 1.00 80.38 142 LYS A N 1
ATOM 1080 C CA . LYS A 1 142 ? -19.003 11.523 -1.856 1.00 80.38 142 LYS A CA 1
ATOM 1081 C C . LYS A 1 142 ? -17.674 10.950 -2.368 1.00 80.38 142 LYS A C 1
ATOM 1083 O O . LYS A 1 142 ? -17.310 11.132 -3.531 1.00 80.38 142 LYS A O 1
ATOM 1088 N N . GLY A 1 143 ? -16.937 10.284 -1.480 1.00 82.06 143 GLY A N 1
ATOM 1089 C CA . GLY A 1 143 ? -15.661 9.617 -1.747 1.00 82.06 143 GLY A CA 1
ATOM 1090 C C . GLY A 1 143 ? -15.783 8.110 -2.007 1.00 82.06 143 GLY A C 1
ATOM 1091 O O . GLY A 1 143 ? -16.872 7.573 -2.190 1.00 82.06 143 GLY A O 1
ATOM 1092 N N . GLU A 1 144 ? -14.639 7.426 -2.051 1.00 88.25 144 GLU A N 1
ATOM 1093 C CA . GLU A 1 144 ? -14.575 5.958 -2.000 1.00 88.25 144 GLU A CA 1
ATOM 1094 C C . GLU A 1 144 ? -14.818 5.451 -0.571 1.00 88.25 144 GLU A C 1
ATOM 1096 O O . GLU A 1 144 ? -14.575 6.168 0.402 1.00 88.25 144 GLU A O 1
ATOM 1101 N N . ASP A 1 145 ? -15.249 4.195 -0.462 1.00 91.75 145 ASP A N 1
ATOM 1102 C CA . ASP A 1 145 ? -15.305 3.469 0.808 1.00 91.75 145 ASP A CA 1
ATOM 1103 C C . ASP A 1 145 ? -13.897 3.228 1.389 1.00 91.75 145 ASP A C 1
ATOM 1105 O O . ASP A 1 145 ? -12.904 3.154 0.654 1.00 91.75 145 ASP A O 1
ATOM 1109 N N . VAL A 1 146 ? -13.838 3.026 2.707 1.00 95.06 146 VAL A N 1
ATOM 1110 C CA . VAL A 1 146 ? -12.633 2.598 3.432 1.00 95.06 146 VAL A CA 1
ATOM 1111 C C . VAL A 1 146 ? -12.760 1.128 3.814 1.00 95.06 146 VAL A C 1
ATOM 1113 O O . VAL A 1 146 ? -13.844 0.657 4.166 1.00 95.06 146 VAL A O 1
ATOM 1116 N N . TYR A 1 147 ? -11.643 0.412 3.748 1.00 98.19 147 TYR A N 1
ATOM 1117 C CA . TYR A 1 147 ? -11.550 -0.995 4.117 1.00 98.19 147 TYR A CA 1
ATOM 1118 C C . TYR A 1 147 ? -10.385 -1.225 5.077 1.00 98.19 147 TYR A C 1
ATOM 1120 O O . TYR A 1 147 ? -9.434 -0.441 5.084 1.00 98.19 147 TYR A O 1
ATOM 1128 N N . ALA A 1 148 ? -10.449 -2.293 5.869 1.00 98.06 148 ALA A N 1
ATOM 1129 C CA . ALA A 1 148 ? -9.415 -2.674 6.825 1.00 98.06 148 ALA A CA 1
ATOM 1130 C C . ALA A 1 148 ? -9.191 -4.188 6.856 1.00 98.06 148 ALA A C 1
ATOM 1132 O O . ALA A 1 148 ? -10.112 -4.965 6.613 1.00 98.06 148 ALA A O 1
ATOM 1133 N N . ALA A 1 149 ? -7.972 -4.603 7.187 1.00 97.19 149 ALA A N 1
ATOM 1134 C CA . ALA A 1 149 ? -7.604 -5.998 7.371 1.00 97.19 149 ALA A CA 1
ATOM 1135 C C . ALA A 1 149 ? -6.480 -6.135 8.402 1.00 97.19 149 ALA A C 1
ATOM 1137 O O . ALA A 1 149 ? -5.644 -5.243 8.549 1.00 97.19 149 ALA A O 1
ATOM 1138 N N . MET A 1 150 ? -6.435 -7.278 9.082 1.00 94.38 150 MET A N 1
ATOM 1139 C CA . MET A 1 150 ? -5.306 -7.666 9.924 1.00 94.38 150 MET A CA 1
ATOM 1140 C C . MET A 1 150 ? -4.453 -8.681 9.162 1.00 94.38 150 MET A C 1
ATOM 1142 O O . MET A 1 150 ? -4.938 -9.734 8.740 1.00 94.38 150 MET A O 1
ATOM 1146 N N . LEU A 1 151 ? -3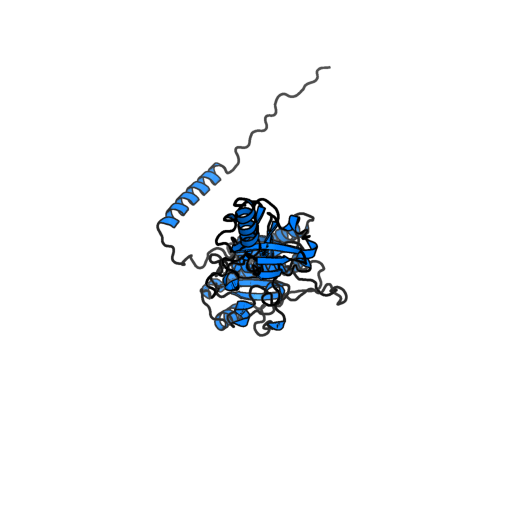.185 -8.352 8.956 1.00 92.94 151 LEU A N 1
ATOM 1147 C CA . LEU A 1 151 ? -2.229 -9.188 8.240 1.00 92.94 151 LEU A CA 1
ATOM 1148 C C . LEU A 1 151 ? -1.800 -10.398 9.090 1.00 92.94 151 LEU A C 1
ATOM 1150 O O . LEU A 1 151 ? -1.934 -10.361 10.316 1.00 92.94 151 LEU A O 1
ATOM 1154 N N . PRO A 1 152 ? -1.251 -11.468 8.483 1.00 88.75 152 PRO A N 1
ATOM 1155 C CA . PRO A 1 152 ? -0.762 -12.634 9.229 1.00 88.75 152 PRO A CA 1
ATOM 1156 C C . PRO A 1 152 ? 0.339 -12.305 10.251 1.00 88.75 152 PRO A C 1
ATOM 1158 O O . PRO A 1 152 ? 0.463 -12.979 11.273 1.00 88.75 152 PRO A O 1
ATOM 1161 N N . ASN A 1 153 ? 1.115 -11.246 9.997 1.00 83.81 153 ASN A N 1
ATOM 1162 C CA . ASN A 1 153 ? 2.124 -10.729 10.924 1.00 83.81 153 ASN A CA 1
ATOM 1163 C C . ASN A 1 153 ? 1.533 -9.867 12.062 1.00 83.81 153 ASN A C 1
ATOM 1165 O O . ASN A 1 153 ? 2.288 -9.320 12.854 1.00 83.81 153 ASN A O 1
ATOM 1169 N N . GLY A 1 154 ? 0.210 -9.691 12.125 1.00 86.12 154 GLY A N 1
ATOM 1170 C CA . GLY A 1 154 ? -0.483 -8.931 13.166 1.00 86.12 154 GLY A CA 1
ATOM 1171 C C . GLY A 1 154 ? -0.576 -7.418 12.941 1.00 86.12 154 GLY A C 1
ATOM 1172 O O . GLY A 1 154 ? -1.204 -6.733 13.748 1.00 86.12 154 GLY A O 1
ATOM 1173 N N . ALA A 1 155 ? -0.001 -6.871 11.865 1.00 89.94 155 ALA A N 1
ATOM 1174 C CA . ALA A 1 155 ? -0.220 -5.470 11.509 1.00 89.94 155 ALA A CA 1
ATOM 1175 C C . ALA A 1 155 ? -1.663 -5.246 11.029 1.00 89.94 155 ALA A C 1
ATOM 1177 O O . ALA A 1 155 ? -2.247 -6.104 10.363 1.00 89.94 155 ALA A O 1
ATOM 1178 N N . VAL A 1 156 ? -2.232 -4.074 11.319 1.00 93.50 156 VAL A N 1
ATOM 1179 C CA . VAL A 1 156 ? -3.556 -3.686 10.815 1.00 93.50 156 VAL A CA 1
ATOM 1180 C C . VAL A 1 156 ? -3.388 -2.656 9.710 1.00 93.50 156 VAL A C 1
ATOM 1182 O O . VAL A 1 156 ? -2.854 -1.568 9.923 1.00 93.50 156 VAL A O 1
ATOM 1185 N N . VAL A 1 157 ? -3.857 -2.997 8.518 1.00 96.44 157 VAL A N 1
ATOM 1186 C CA . VAL A 1 157 ? -3.819 -2.127 7.346 1.00 96.44 157 VAL A CA 1
ATOM 1187 C C . VAL A 1 157 ? -5.219 -1.639 7.017 1.00 96.44 157 VAL A C 1
ATOM 1189 O O . VAL A 1 157 ? -6.195 -2.378 7.135 1.00 96.44 157 VAL A O 1
ATOM 1192 N N . SER A 1 158 ? -5.331 -0.396 6.581 1.00 97.88 158 SER A N 1
ATOM 1193 C CA . SER A 1 158 ? -6.571 0.184 6.094 1.00 97.88 158 SER A CA 1
ATOM 1194 C C . SER A 1 158 ? -6.310 1.137 4.939 1.00 97.88 158 SER A C 1
ATOM 1196 O O . SER A 1 158 ? -5.230 1.712 4.808 1.00 97.88 158 SER A O 1
ATOM 1198 N N . GLY A 1 159 ? -7.288 1.272 4.052 1.00 97.38 159 GLY A N 1
ATOM 1199 C CA . GLY A 1 159 ? -7.102 2.016 2.817 1.00 97.38 159 GLY A CA 1
ATOM 1200 C C . GLY A 1 159 ? -8.400 2.476 2.185 1.00 97.38 159 GLY A C 1
ATOM 1201 O O . GLY A 1 159 ? -9.449 1.841 2.325 1.00 97.38 159 GLY A O 1
ATOM 1202 N N . VAL A 1 160 ? -8.312 3.608 1.496 1.00 94.31 160 VAL A N 1
ATOM 1203 C CA . VAL A 1 160 ? -9.398 4.169 0.697 1.00 94.31 160 VAL A CA 1
ATOM 1204 C C . VAL A 1 160 ? -9.420 3.454 -0.657 1.00 94.31 160 VAL A C 1
ATOM 1206 O O . VAL A 1 160 ? -8.483 3.602 -1.432 1.00 94.31 160 VAL A O 1
ATOM 1209 N N . SER A 1 161 ? -10.521 2.769 -0.992 1.00 95.31 161 SER A N 1
ATOM 1210 C CA . SER A 1 161 ? -10.697 1.918 -2.190 1.00 95.31 161 SER A CA 1
ATOM 1211 C C . SER A 1 161 ? -10.105 0.497 -2.085 1.00 95.31 161 SER A C 1
ATOM 1213 O O . SER A 1 161 ? -9.046 0.295 -1.493 1.00 95.31 161 SER A O 1
ATOM 1215 N N . PRO A 1 162 ? -10.711 -0.502 -2.763 1.00 96.62 162 PRO A N 1
ATOM 1216 C CA . PRO A 1 162 ? -10.111 -1.831 -2.947 1.00 96.62 162 PRO A CA 1
ATOM 1217 C C . PRO A 1 162 ? -8.711 -1.818 -3.586 1.00 96.62 162 PRO A C 1
ATOM 1219 O O . PRO A 1 162 ? -7.940 -2.758 -3.420 1.00 96.62 162 PRO A O 1
ATOM 1222 N N . HIS A 1 163 ? -8.368 -0.745 -4.304 1.00 96.31 163 HIS A N 1
ATOM 1223 C CA . HIS A 1 163 ? -7.077 -0.573 -4.973 1.00 96.31 163 HIS A CA 1
ATOM 1224 C C . HIS A 1 163 ? -5.896 -0.529 -3.998 1.00 96.31 163 HIS A C 1
ATOM 1226 O O . HIS A 1 163 ? -4.819 -1.013 -4.340 1.00 96.31 163 HIS A O 1
ATOM 1232 N N . SER A 1 164 ? -6.103 -0.043 -2.768 1.00 97.50 164 SER A N 1
ATOM 1233 C CA . SER A 1 164 ? -5.079 -0.065 -1.714 1.00 97.50 164 SER A CA 1
ATOM 1234 C C . SER A 1 164 ? -4.586 -1.479 -1.392 1.00 97.50 164 SER A C 1
ATOM 1236 O O . SER A 1 164 ? -3.481 -1.640 -0.886 1.00 97.50 164 SER A O 1
ATOM 1238 N N . PHE A 1 165 ? -5.385 -2.504 -1.710 1.00 97.62 165 PHE A N 1
ATOM 1239 C CA . PHE A 1 165 ? -5.118 -3.896 -1.361 1.00 97.62 165 PHE A CA 1
ATOM 1240 C C . PHE A 1 165 ? -4.546 -4.731 -2.518 1.00 97.62 165 PHE A C 1
ATOM 1242 O O . PHE A 1 165 ? -4.380 -5.940 -2.371 1.00 97.62 165 PHE A O 1
ATOM 1249 N N . ALA A 1 166 ? -4.211 -4.118 -3.662 1.00 96.06 166 ALA A N 1
ATOM 1250 C CA . ALA A 1 166 ? -3.748 -4.842 -4.853 1.00 96.06 166 ALA A CA 1
ATOM 1251 C C . ALA A 1 166 ? -2.523 -5.744 -4.590 1.00 96.06 166 ALA A C 1
ATOM 1253 O O . ALA A 1 166 ? -2.470 -6.872 -5.070 1.00 96.06 166 ALA A O 1
ATOM 1254 N N . PHE A 1 167 ? -1.578 -5.290 -3.760 1.00 94.38 167 PHE A N 1
ATOM 1255 C CA . PHE A 1 167 ? -0.368 -6.039 -3.382 1.00 94.38 167 PHE A CA 1
ATOM 1256 C C . PHE A 1 167 ? -0.557 -7.023 -2.209 1.00 94.38 167 PHE A C 1
ATOM 1258 O O . PHE A 1 167 ? 0.414 -7.601 -1.720 1.00 94.38 167 PHE A O 1
ATOM 1265 N N . PHE A 1 168 ? -1.800 -7.215 -1.759 1.00 94.31 168 PHE A N 1
ATOM 1266 C CA . PHE A 1 168 ? -2.198 -8.237 -0.782 1.00 94.31 168 PHE A CA 1
ATOM 1267 C C . PHE A 1 168 ? -3.126 -9.290 -1.395 1.00 94.31 168 PHE A C 1
ATOM 1269 O O . PHE A 1 168 ? -3.590 -10.195 -0.700 1.00 94.31 168 PHE A O 1
ATOM 1276 N N . ARG A 1 169 ? -3.433 -9.163 -2.693 1.00 94.31 169 ARG A N 1
ATOM 1277 C CA . ARG A 1 169 ? -4.341 -10.055 -3.413 1.00 94.31 169 ARG A CA 1
ATOM 1278 C C . ARG A 1 169 ? -3.918 -11.520 -3.297 1.00 94.31 169 ARG A C 1
ATOM 1280 O O . ARG A 1 169 ? -4.784 -12.376 -3.161 1.00 94.31 169 ARG A O 1
ATOM 1287 N N . ASP A 1 170 ? -2.612 -11.788 -3.266 1.00 91.25 170 ASP A N 1
ATOM 1288 C CA . ASP A 1 170 ? -2.045 -13.127 -3.093 1.00 91.25 170 ASP A CA 1
ATOM 1289 C C . ASP A 1 170 ? -2.497 -13.801 -1.789 1.00 91.25 170 ASP A C 1
ATOM 1291 O O . ASP A 1 170 ? -2.773 -14.999 -1.779 1.00 91.25 170 ASP A O 1
ATOM 1295 N N . LEU A 1 171 ? -2.610 -13.037 -0.698 1.00 92.62 171 LEU A N 1
ATOM 1296 C CA . LEU A 1 171 ? -3.090 -13.546 0.587 1.00 92.62 171 LEU A CA 1
ATOM 1297 C C . LEU A 1 171 ? -4.602 -13.799 0.562 1.00 92.62 171 LEU A C 1
ATOM 1299 O O . LEU A 1 171 ? -5.069 -14.787 1.122 1.00 92.62 171 LEU A O 1
ATOM 1303 N N . VAL A 1 172 ? -5.368 -12.940 -0.118 1.00 96.06 172 VAL A N 1
ATOM 1304 C CA . VAL A 1 172 ? -6.825 -13.113 -0.263 1.00 96.06 172 VAL A CA 1
ATOM 1305 C C . VAL A 1 172 ? -7.144 -14.342 -1.118 1.00 96.06 172 VAL A C 1
ATOM 1307 O O . VAL A 1 172 ? -8.001 -15.140 -0.754 1.00 96.06 172 VAL A O 1
ATOM 1310 N N . GLU A 1 173 ? -6.427 -14.541 -2.227 1.00 94.88 173 GLU A N 1
ATOM 1311 C CA . GLU A 1 173 ? -6.603 -15.696 -3.121 1.00 94.88 173 GLU A CA 1
ATOM 1312 C C . GLU A 1 173 ? -6.284 -17.030 -2.439 1.00 94.88 173 GLU A C 1
ATOM 1314 O O . GLU A 1 173 ? -6.937 -18.035 -2.719 1.00 94.88 173 GLU A O 1
ATOM 1319 N N . LYS A 1 174 ? -5.319 -17.037 -1.513 1.00 92.44 174 LYS A N 1
ATOM 1320 C CA . LYS A 1 174 ? -4.978 -18.210 -0.695 1.00 92.44 174 LYS A CA 1
ATOM 1321 C C . LYS A 1 174 ? -5.943 -18.453 0.465 1.00 92.44 174 LYS A C 1
ATOM 1323 O O . LYS A 1 174 ? -5.889 -19.517 1.073 1.00 92.44 174 LYS A O 1
ATOM 1328 N N . GLY A 1 175 ? -6.821 -17.496 0.768 1.00 94.56 175 GLY A N 1
ATOM 1329 C CA . GLY A 1 175 ? -7.689 -17.548 1.943 1.00 94.56 175 GLY A CA 1
ATOM 1330 C C . GLY A 1 175 ? -6.968 -17.230 3.256 1.00 94.56 175 GLY A C 1
ATOM 1331 O O . GLY A 1 175 ? -7.490 -17.553 4.316 1.00 94.56 175 GLY A O 1
ATOM 1332 N N . ASP A 1 176 ? -5.798 -16.587 3.197 1.00 93.06 176 ASP A N 1
ATOM 1333 C CA . ASP A 1 176 ? -4.999 -16.170 4.357 1.00 93.06 176 ASP A CA 1
ATOM 1334 C C . ASP A 1 176 ? -5.297 -14.725 4.794 1.00 93.06 176 ASP A C 1
ATOM 1336 O O . ASP A 1 176 ? -4.746 -14.242 5.789 1.00 93.06 176 ASP A O 1
ATOM 1340 N N . LEU A 1 177 ? -6.149 -13.999 4.068 1.00 96.00 177 LEU A N 1
ATOM 1341 C CA . LEU A 1 177 ? -6.535 -12.631 4.398 1.00 96.00 177 LEU A CA 1
ATOM 1342 C C . LEU A 1 177 ? -7.983 -12.350 4.001 1.00 96.00 177 LEU A C 1
ATOM 1344 O O . LEU A 1 177 ? -8.387 -12.586 2.866 1.00 96.00 177 LEU A O 1
ATOM 1348 N N . GLU A 1 178 ? -8.725 -11.751 4.926 1.00 98.12 178 GLU A N 1
ATOM 1349 C CA . GLU A 1 178 ? -10.024 -11.137 4.666 1.00 98.12 178 GLU A CA 1
ATOM 1350 C C . GLU A 1 178 ? -9.935 -9.632 4.905 1.00 98.12 178 GLU A C 1
ATOM 1352 O O . GLU A 1 178 ? -9.225 -9.169 5.801 1.00 98.12 178 GLU A O 1
ATOM 1357 N N . ILE A 1 179 ? -10.644 -8.874 4.071 1.00 98.62 179 ILE A N 1
ATOM 1358 C CA . ILE A 1 179 ? -10.666 -7.413 4.091 1.00 98.62 179 ILE A CA 1
ATOM 1359 C C . ILE A 1 179 ? -12.112 -6.978 4.306 1.00 98.62 179 ILE A C 1
ATOM 1361 O O . ILE A 1 179 ? -13.003 -7.428 3.589 1.00 98.62 179 ILE A O 1
ATOM 1365 N N . TYR A 1 180 ? -12.341 -6.088 5.264 1.00 98.38 180 TYR A N 1
ATOM 1366 C CA . TYR A 1 180 ? -13.671 -5.724 5.748 1.00 98.38 180 TYR A CA 1
ATOM 1367 C C . TYR A 1 180 ? -13.980 -4.259 5.480 1.00 98.38 180 TYR A C 1
ATOM 1369 O O . TYR A 1 180 ? -13.078 -3.416 5.465 1.00 98.38 180 TYR A O 1
ATOM 1377 N N . LYS A 1 181 ? -15.259 -3.935 5.278 1.00 96.56 181 LYS A N 1
ATOM 1378 C CA . LYS A 1 181 ? -15.697 -2.544 5.139 1.00 96.56 181 LYS A CA 1
ATOM 1379 C C . LYS A 1 181 ? -15.598 -1.808 6.478 1.00 96.56 181 LYS A C 1
ATOM 1381 O O . LYS A 1 181 ? -15.952 -2.335 7.528 1.00 96.56 181 LYS A O 1
ATOM 1386 N N . VAL A 1 182 ? -15.151 -0.557 6.424 1.00 92.69 182 VAL A N 1
ATOM 1387 C CA . VAL A 1 182 ? -15.088 0.345 7.577 1.00 92.69 182 VAL A CA 1
ATOM 1388 C C . VAL A 1 182 ? -16.241 1.342 7.513 1.00 92.69 182 VAL A C 1
ATOM 1390 O O . VAL A 1 182 ? -16.455 2.003 6.494 1.00 92.69 182 VAL A O 1
ATOM 1393 N N . ASN A 1 183 ? -16.961 1.485 8.621 1.00 87.69 183 ASN A N 1
ATOM 1394 C CA . ASN A 1 183 ? -18.000 2.484 8.812 1.00 87.69 183 ASN A CA 1
ATOM 1395 C C . ASN A 1 183 ? -17.384 3.818 9.264 1.00 87.69 183 ASN A C 1
ATOM 1397 O O . ASN A 1 183 ? -17.354 4.152 10.448 1.00 87.69 183 ASN A O 1
ATOM 1401 N N . VAL A 1 184 ? -16.854 4.568 8.301 1.00 85.81 184 VAL A N 1
ATOM 1402 C CA . VAL A 1 184 ? -16.322 5.923 8.489 1.00 85.81 184 VAL A CA 1
ATOM 1403 C C . VAL A 1 184 ? -17.036 6.883 7.548 1.00 85.81 184 VAL A C 1
ATOM 1405 O O . VAL A 1 184 ? -17.487 6.497 6.470 1.00 85.81 184 VAL A O 1
ATOM 1408 N N . GLN A 1 185 ? -17.134 8.151 7.940 1.00 83.00 185 GLN A N 1
ATOM 1409 C CA . GLN A 1 185 ? -17.721 9.177 7.092 1.00 83.00 185 GLN A CA 1
ATOM 1410 C C . GLN A 1 185 ? -16.883 9.381 5.817 1.00 83.00 185 GLN A C 1
ATOM 1412 O O . GLN A 1 185 ? -15.710 9.750 5.870 1.00 83.00 185 GLN A O 1
ATOM 1417 N N . THR A 1 186 ? -17.505 9.158 4.658 1.00 81.75 186 THR A N 1
ATOM 1418 C CA . THR A 1 186 ? -16.881 9.285 3.328 1.00 81.75 186 THR A CA 1
ATOM 1419 C C . THR A 1 186 ? -17.521 10.378 2.470 1.00 81.75 186 THR A C 1
ATOM 1421 O O . THR A 1 186 ? -17.161 10.535 1.304 1.00 81.75 186 THR A O 1
ATOM 1424 N N . GLU A 1 187 ? -18.429 11.177 3.030 1.00 81.00 187 GLU A N 1
ATOM 1425 C CA . GLU A 1 187 ? -19.145 12.255 2.337 1.00 81.00 187 GLU A CA 1
ATOM 1426 C C . GLU A 1 187 ? -19.364 13.483 3.233 1.00 81.00 187 GLU A C 1
ATOM 1428 O O . GLU A 1 187 ? -19.128 13.443 4.441 1.00 81.00 187 GLU A O 1
ATOM 1433 N N . GLY A 1 188 ? -19.789 14.601 2.641 1.00 77.69 188 GLY A N 1
ATOM 1434 C CA . GLY A 1 188 ? -20.051 15.851 3.363 1.00 77.69 188 GLY A CA 1
ATOM 1435 C C . GLY A 1 188 ? -18.824 16.743 3.586 1.00 77.69 188 GLY A C 1
ATOM 1436 O O . GLY A 1 188 ? -18.964 17.851 4.093 1.00 77.69 188 GLY A O 1
ATOM 1437 N N . SER A 1 189 ? -17.632 16.319 3.153 1.00 81.69 189 SER A N 1
ATOM 1438 C CA . SER A 1 189 ? -16.429 17.162 3.096 1.00 81.69 189 SER A CA 1
ATOM 1439 C C . SER A 1 189 ? -15.758 17.052 1.731 1.00 81.69 189 SER A C 1
ATOM 1441 O O . SER A 1 189 ? -15.645 15.960 1.177 1.00 81.69 189 SER A O 1
ATOM 1443 N N . GLN A 1 190 ? -15.270 18.174 1.200 1.00 79.81 190 GLN A N 1
ATOM 1444 C CA . GLN A 1 190 ? -14.403 18.199 0.018 1.00 79.81 190 GLN A CA 1
ATOM 1445 C C . GLN A 1 190 ? -13.019 17.591 0.310 1.00 79.81 190 GLN A C 1
ATOM 1447 O O . GLN A 1 190 ? -12.376 17.078 -0.606 1.00 79.81 190 GLN A O 1
ATOM 1452 N N . PHE A 1 191 ? -12.582 17.598 1.575 1.00 84.88 191 PHE A N 1
ATOM 1453 C CA . PHE A 1 191 ? -11.239 17.212 1.999 1.00 84.88 191 PHE A CA 1
ATOM 1454 C C . PHE A 1 191 ? -11.251 16.191 3.153 1.00 84.88 191 PHE A C 1
ATOM 1456 O O . PHE A 1 191 ? -10.692 16.386 4.230 1.00 84.88 191 PHE A O 1
ATOM 1463 N N . ARG A 1 192 ? -11.883 15.042 2.896 1.00 86.56 192 ARG A N 1
ATOM 1464 C CA . ARG A 1 192 ? -12.082 13.929 3.853 1.00 86.56 192 ARG A CA 1
ATOM 1465 C C . ARG A 1 192 ? -10.786 13.403 4.480 1.00 86.56 192 ARG A C 1
ATOM 1467 O O . ARG A 1 192 ? -10.787 12.984 5.633 1.00 86.56 192 ARG A O 1
ATOM 1474 N N . SER A 1 193 ? -9.677 13.465 3.747 1.00 87.44 193 SER A N 1
ATOM 1475 C CA . SER A 1 193 ? -8.348 13.077 4.230 1.00 87.44 193 SER A CA 1
ATOM 1476 C C . SER A 1 193 ? -7.759 14.015 5.279 1.00 87.44 193 SER A C 1
ATOM 1478 O O . SER A 1 193 ? -6.765 13.659 5.902 1.00 87.44 193 SER A O 1
ATOM 1480 N N . ARG A 1 194 ? -8.356 15.196 5.459 1.00 88.06 194 ARG A N 1
ATOM 1481 C CA . ARG A 1 194 ? -8.108 16.094 6.584 1.00 88.06 194 ARG A CA 1
ATOM 1482 C C . ARG A 1 194 ? -9.206 15.960 7.630 1.00 88.06 194 ARG A C 1
ATOM 1484 O O . ARG A 1 194 ? -8.888 15.846 8.803 1.00 88.06 194 ARG A O 1
ATOM 1491 N N . ASP A 1 195 ? -10.470 15.942 7.214 1.00 82.50 195 ASP A N 1
ATOM 1492 C CA . ASP A 1 195 ? -11.589 16.117 8.149 1.00 82.50 195 ASP A CA 1
ATOM 1493 C C . ASP A 1 195 ? -12.033 14.820 8.851 1.00 82.50 195 ASP A C 1
ATOM 1495 O O . ASP A 1 195 ? -12.436 14.872 10.010 1.00 82.50 195 ASP A O 1
ATOM 1499 N N . PHE A 1 196 ? -11.957 13.657 8.189 1.00 85.44 196 PHE A N 1
ATOM 1500 C CA . PHE A 1 196 ? -12.527 12.396 8.701 1.00 85.44 196 PHE A CA 1
ATOM 1501 C C . PHE A 1 196 ? -11.491 11.289 8.891 1.00 85.44 196 PHE A C 1
ATOM 1503 O O . PHE A 1 196 ? -11.457 10.633 9.930 1.00 85.44 196 PHE A O 1
ATOM 1510 N N . PHE A 1 197 ? -10.629 11.061 7.902 1.00 90.25 197 PHE A N 1
ATOM 1511 C CA . PHE A 1 197 ? -9.711 9.921 7.931 1.00 90.25 197 PHE A CA 1
ATOM 1512 C C . PHE A 1 197 ? -8.629 9.996 9.024 1.00 90.25 197 PHE A C 1
ATOM 1514 O O . PHE A 1 197 ? -8.314 8.946 9.588 1.00 90.25 197 PHE A O 1
ATOM 1521 N N . PRO A 1 198 ? -8.115 11.182 9.415 1.00 89.06 198 PRO A N 1
ATOM 1522 C CA . PRO A 1 198 ? -7.233 11.298 10.577 1.00 89.06 198 PRO A CA 1
ATOM 1523 C C . PRO A 1 198 ? -7.865 10.784 11.877 1.00 89.06 198 PRO A C 1
ATOM 1525 O O . PRO A 1 198 ? -7.200 10.085 12.638 1.00 89.06 198 PRO A O 1
ATOM 1528 N N . TRP A 1 199 ? -9.161 11.043 12.100 1.00 84.75 199 TRP A N 1
ATOM 1529 C CA . TRP A 1 199 ? -9.885 10.520 13.265 1.00 84.75 199 TRP A CA 1
ATOM 1530 C C . TRP A 1 199 ? -9.939 9.001 13.257 1.00 84.75 199 TRP A C 1
ATOM 1532 O O . TRP A 1 199 ? -9.615 8.369 14.258 1.00 84.75 199 TRP A O 1
ATOM 1542 N N . TYR A 1 200 ? -10.310 8.414 12.121 1.00 87.38 200 TYR A N 1
ATOM 1543 C CA . TYR A 1 200 ? -10.345 6.963 11.974 1.00 87.38 200 TYR A CA 1
ATOM 1544 C C . TYR A 1 200 ? -8.973 6.324 12.239 1.00 87.38 200 TYR A C 1
ATOM 1546 O O . TYR A 1 200 ? -8.887 5.380 13.021 1.00 87.38 200 TYR A O 1
ATOM 1554 N N . SER A 1 201 ? -7.901 6.861 11.644 1.00 89.75 201 SER A N 1
ATOM 1555 C CA . SER A 1 201 ? -6.541 6.330 11.811 1.00 89.75 201 SER A CA 1
ATOM 1556 C C . SER A 1 201 ? -6.094 6.335 13.278 1.00 89.75 201 SER A C 1
ATOM 1558 O O . SER A 1 201 ? -5.565 5.339 13.777 1.00 89.75 201 SER A O 1
ATOM 1560 N N . GLU A 1 202 ? -6.330 7.434 13.997 1.00 84.31 202 GLU A N 1
ATOM 1561 C CA . GLU A 1 202 ? -5.934 7.549 15.405 1.00 84.31 202 GLU A CA 1
ATOM 1562 C C . GLU A 1 202 ? -6.832 6.711 16.330 1.00 84.31 202 GLU A C 1
ATOM 1564 O O . GLU A 1 202 ? -6.323 6.050 17.235 1.00 84.31 202 GLU A O 1
ATOM 1569 N N . LEU A 1 203 ? -8.145 6.646 16.077 1.00 83.62 203 LEU A N 1
ATOM 1570 C CA . LEU A 1 203 ? -9.062 5.796 16.847 1.00 83.62 203 LEU A CA 1
ATOM 1571 C C . LEU A 1 203 ? -8.783 4.307 16.645 1.00 83.62 203 LEU A C 1
ATOM 1573 O O . LEU A 1 203 ? -8.857 3.542 17.605 1.00 83.62 203 LEU A O 1
ATOM 1577 N N . LEU A 1 204 ? -8.446 3.879 15.426 1.00 86.62 204 LEU A N 1
ATOM 1578 C CA . LEU A 1 204 ? -8.022 2.505 15.172 1.00 86.62 204 LEU A CA 1
ATOM 1579 C C . LEU A 1 204 ? -6.781 2.179 16.000 1.00 86.62 204 LEU A C 1
ATOM 1581 O O . LEU A 1 204 ? -6.784 1.203 16.738 1.00 86.62 204 LEU A O 1
ATOM 1585 N N . THR A 1 205 ? -5.759 3.030 15.927 1.00 85.81 205 THR A N 1
ATOM 1586 C CA . THR A 1 205 ? -4.501 2.866 16.672 1.00 85.81 205 THR A CA 1
ATOM 1587 C C . THR A 1 205 ? -4.734 2.817 18.182 1.00 85.81 205 THR A C 1
ATOM 1589 O O . THR A 1 205 ? -4.131 2.005 18.881 1.00 85.81 205 THR A O 1
ATOM 1592 N N . TYR A 1 206 ? -5.645 3.646 18.688 1.00 81.19 206 TYR A N 1
ATOM 1593 C CA . TYR A 1 206 ? -6.021 3.657 20.094 1.00 81.19 206 TYR A CA 1
ATOM 1594 C C . TYR A 1 206 ? -6.748 2.381 20.535 1.00 81.19 206 TYR A C 1
ATOM 1596 O O . TYR A 1 206 ? -6.355 1.755 21.515 1.00 81.19 206 TYR A O 1
ATOM 1604 N N . ASN A 1 207 ? -7.788 1.956 19.813 1.00 80.88 207 ASN A N 1
ATOM 1605 C CA . ASN A 1 207 ? -8.495 0.712 20.143 1.00 80.88 207 ASN A CA 1
ATOM 1606 C C . ASN A 1 207 ? -7.560 -0.494 20.062 1.00 80.88 207 ASN A C 1
ATOM 1608 O O . ASN A 1 207 ? -7.624 -1.406 20.884 1.00 80.88 207 ASN A O 1
ATOM 1612 N N . LEU A 1 208 ? -6.644 -0.449 19.099 1.00 82.25 208 LEU A N 1
ATOM 1613 C CA . LEU A 1 208 ? -5.589 -1.419 18.943 1.00 82.25 208 LEU A CA 1
ATOM 1614 C C . LEU A 1 208 ? -4.692 -1.447 20.207 1.00 82.25 208 LEU A C 1
ATOM 1616 O O . LEU A 1 208 ? -4.493 -2.516 20.778 1.00 82.25 208 LEU A O 1
ATOM 1620 N N . SER A 1 209 ? -4.263 -0.299 20.748 1.00 77.94 209 SER A N 1
ATOM 1621 C CA . SER A 1 209 ? -3.490 -0.262 22.006 1.00 77.94 209 SER A CA 1
ATOM 1622 C C . SER A 1 209 ? -4.262 -0.791 23.225 1.00 77.94 209 SER A C 1
ATOM 1624 O O . SER A 1 209 ? -3.661 -1.395 24.116 1.00 77.94 209 SER A O 1
ATOM 1626 N N . GLN A 1 210 ? -5.590 -0.621 23.269 1.00 76.50 210 GLN A N 1
ATOM 1627 C CA . GLN A 1 210 ? -6.417 -1.166 24.356 1.00 76.50 210 GLN A CA 1
ATOM 1628 C C . GLN A 1 210 ? -6.531 -2.691 24.292 1.00 76.50 210 GLN A C 1
ATOM 1630 O O . GLN A 1 210 ? -6.543 -3.350 25.326 1.00 76.50 210 GLN A O 1
ATOM 1635 N N . ALA A 1 211 ? -6.576 -3.258 23.088 1.00 77.38 211 ALA A N 1
ATOM 1636 C CA . ALA A 1 211 ? -6.811 -4.680 22.873 1.00 77.38 211 ALA A CA 1
ATOM 1637 C C . ALA A 1 211 ? -5.528 -5.532 22.799 1.00 77.38 211 ALA A C 1
ATOM 1639 O O . ALA A 1 211 ? -5.573 -6.651 22.291 1.00 77.38 211 ALA A O 1
ATOM 1640 N N . HIS A 1 212 ? -4.384 -5.023 23.271 1.00 72.12 212 HIS A N 1
ATOM 1641 C CA . HIS A 1 212 ? -3.058 -5.642 23.108 1.00 72.12 212 HIS A CA 1
ATOM 1642 C C . HIS A 1 212 ? -2.928 -7.066 23.686 1.00 72.12 212 HIS A C 1
ATOM 1644 O O . HIS A 1 212 ? -2.077 -7.828 23.237 1.00 72.12 212 HIS A O 1
ATOM 1650 N N . GLU A 1 213 ? -3.764 -7.459 24.653 1.00 70.12 213 GLU A N 1
ATOM 1651 C CA . GLU A 1 213 ? -3.745 -8.810 25.241 1.00 70.12 213 GLU A CA 1
ATOM 1652 C C . GLU A 1 213 ? -4.202 -9.907 24.263 1.00 70.12 213 GLU A C 1
ATOM 1654 O O . GLU A 1 213 ? -3.792 -11.059 24.389 1.00 70.12 213 GLU A O 1
ATOM 1659 N N . GLY A 1 214 ? -5.022 -9.563 23.264 1.00 67.06 214 GLY A N 1
ATOM 1660 C CA . GLY A 1 214 ? -5.535 -10.510 22.265 1.00 67.06 214 GLY A CA 1
ATOM 1661 C C . GLY A 1 214 ? -4.544 -10.851 21.147 1.00 67.06 214 GLY A C 1
ATOM 1662 O O . GLY A 1 214 ? -4.915 -11.498 20.170 1.00 67.06 214 GLY A O 1
ATOM 1663 N N . TRP A 1 215 ? -3.304 -10.372 21.241 1.00 70.25 215 TRP A N 1
ATOM 1664 C CA . TRP A 1 215 ? -2.394 -10.325 20.110 1.00 70.25 215 TRP A CA 1
ATOM 1665 C C . TRP A 1 215 ? -1.324 -11.383 20.162 1.00 70.25 215 TRP A C 1
ATOM 1667 O O . TRP A 1 215 ? -0.623 -11.563 21.156 1.00 70.25 215 TRP A O 1
ATOM 1677 N N . LYS A 1 216 ? -1.135 -12.019 19.017 1.00 69.94 216 LYS A N 1
ATOM 1678 C CA . LYS A 1 216 ? -0.028 -12.925 18.765 1.00 69.94 216 LYS A CA 1
ATOM 1679 C C . LYS A 1 216 ? 0.220 -12.984 17.266 1.00 69.94 216 LYS A C 1
ATOM 1681 O O . LYS A 1 216 ? -0.691 -12.767 16.466 1.00 69.94 216 LYS A O 1
ATOM 1686 N N . ASP A 1 217 ? 1.451 -13.297 16.899 1.00 68.12 217 ASP A N 1
ATOM 1687 C CA . ASP A 1 217 ? 1.767 -13.658 15.523 1.00 68.12 217 ASP A CA 1
ATOM 1688 C C . ASP A 1 217 ? 1.030 -14.955 15.149 1.00 68.12 217 ASP A C 1
ATOM 1690 O O . ASP A 1 217 ? 0.794 -15.822 15.997 1.00 68.12 217 ASP A O 1
ATOM 1694 N N . GLY A 1 218 ? 0.676 -15.102 13.869 1.00 74.25 218 GLY A N 1
ATOM 1695 C CA . GLY A 1 218 ? 0.117 -16.354 13.353 1.00 74.25 218 GLY A CA 1
ATOM 1696 C C . GLY A 1 218 ? -1.342 -16.622 13.731 1.00 74.25 218 GLY A C 1
ATOM 1697 O O . GLY A 1 218 ? -1.764 -17.777 13.716 1.00 74.25 218 GLY A O 1
ATOM 1698 N N . LEU A 1 219 ? -2.120 -15.583 14.054 1.00 85.94 219 LEU A N 1
ATOM 1699 C CA . LEU A 1 219 ? -3.574 -15.700 14.182 1.00 85.94 219 LEU A CA 1
ATOM 1700 C C . LEU A 1 219 ? -4.192 -16.221 12.873 1.00 85.94 219 LEU A C 1
ATOM 1702 O O . LEU A 1 219 ? -3.931 -15.699 11.779 1.00 85.94 219 LEU A O 1
ATOM 1706 N N . SER A 1 220 ? -5.071 -17.214 12.988 1.00 92.94 220 SER A N 1
ATOM 1707 C CA . SER A 1 220 ? -5.905 -17.675 11.877 1.00 92.94 220 SER A CA 1
ATOM 1708 C C . SER A 1 220 ? -6.801 -16.547 11.350 1.00 92.94 220 SER A C 1
ATOM 1710 O O . SER A 1 220 ? -7.008 -15.528 12.010 1.00 92.94 220 SER A O 1
ATOM 1712 N N . VAL A 1 221 ? -7.354 -16.708 10.144 1.00 95.50 221 VAL A N 1
ATOM 1713 C CA . VAL A 1 221 ? -8.300 -15.722 9.585 1.00 95.50 221 VAL A CA 1
ATOM 1714 C C . VAL A 1 221 ? -9.518 -15.535 10.494 1.00 95.50 221 VAL A C 1
ATOM 1716 O O . VAL A 1 221 ? -9.942 -14.403 10.706 1.00 95.50 221 VAL A O 1
ATOM 1719 N N . ALA A 1 222 ? -10.033 -16.618 11.086 1.00 96.31 222 ALA A N 1
ATOM 1720 C CA . ALA A 1 222 ? -11.156 -16.557 12.019 1.00 96.31 222 ALA A CA 1
ATOM 1721 C C . ALA A 1 222 ? -10.802 -15.782 13.298 1.00 96.31 222 ALA A C 1
ATOM 1723 O O . ALA A 1 222 ? -11.531 -14.865 13.661 1.00 96.31 222 ALA A O 1
ATOM 1724 N N . GLU A 1 223 ? -9.654 -16.069 13.924 1.00 94.44 223 GLU A N 1
ATOM 1725 C CA . GLU A 1 223 ? -9.206 -15.326 15.113 1.00 94.44 223 GLU A CA 1
ATOM 1726 C C . GLU A 1 223 ? -8.962 -13.839 14.794 1.00 94.44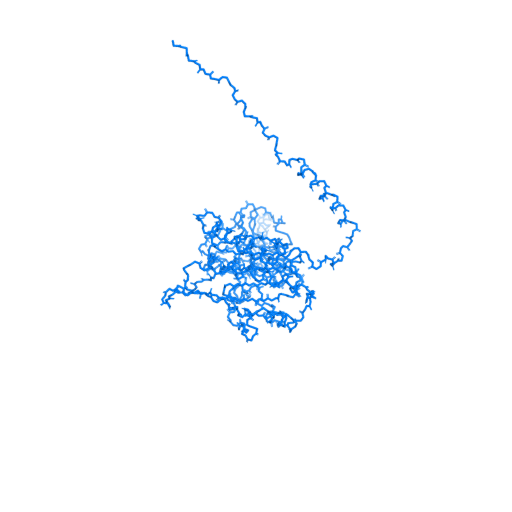 223 GLU A C 1
ATOM 1728 O O . GLU A 1 223 ? -9.301 -12.968 15.590 1.00 94.44 223 GLU A O 1
ATOM 1733 N N . ARG A 1 224 ? -8.419 -13.518 13.609 1.00 94.19 224 ARG A N 1
ATOM 1734 C CA . ARG A 1 224 ? -8.266 -12.123 13.156 1.00 94.19 224 ARG A CA 1
ATOM 1735 C C . ARG A 1 224 ? -9.610 -11.435 12.929 1.00 94.19 224 ARG A C 1
ATOM 1737 O O . ARG A 1 224 ? -9.737 -10.252 13.237 1.00 94.19 224 ARG A O 1
ATOM 1744 N N . ARG A 1 225 ? -10.612 -12.149 12.409 1.00 96.12 225 ARG A N 1
ATOM 1745 C CA . ARG A 1 225 ? -11.982 -11.638 12.266 1.00 96.12 225 ARG A CA 1
ATOM 1746 C C . ARG A 1 225 ? -12.584 -11.315 13.629 1.00 96.12 225 ARG A C 1
ATOM 1748 O O . ARG A 1 225 ? -13.013 -10.186 13.835 1.00 96.12 225 ARG A O 1
ATOM 1755 N N . GLU A 1 226 ? -12.561 -12.274 14.552 1.00 94.81 226 GLU A N 1
ATOM 1756 C CA . GLU A 1 226 ? -13.054 -12.111 15.927 1.00 94.81 226 GLU A CA 1
ATOM 1757 C C . GLU A 1 226 ? -12.355 -10.951 16.642 1.00 94.81 226 GLU A C 1
ATOM 1759 O O . GLU A 1 226 ? -12.995 -10.149 17.319 1.00 94.81 226 GLU A O 1
ATOM 1764 N N . PHE A 1 227 ? -11.046 -10.801 16.432 1.00 91.81 227 PHE A N 1
ATOM 1765 C CA . PHE A 1 227 ? -10.298 -9.674 16.969 1.00 91.81 227 PHE A CA 1
ATOM 1766 C C . PHE A 1 227 ? -10.788 -8.331 16.406 1.00 91.81 227 PHE A C 1
ATOM 1768 O O . PHE A 1 227 ? -11.011 -7.389 17.162 1.00 91.81 227 PHE A O 1
ATOM 1775 N N . LEU A 1 228 ? -10.983 -8.211 15.089 1.00 92.50 228 LEU A N 1
ATOM 1776 C CA . LEU A 1 228 ? -11.453 -6.961 14.479 1.00 92.50 228 LEU A CA 1
ATOM 1777 C C . LEU A 1 228 ? -12.919 -6.640 14.815 1.00 92.50 228 LEU A C 1
ATOM 1779 O O . LEU A 1 228 ? -13.271 -5.462 14.845 1.00 92.50 228 LEU A O 1
ATOM 1783 N N . GLN A 1 229 ? -13.750 -7.642 15.130 1.00 91.81 229 GLN A N 1
ATOM 1784 C CA . GLN A 1 229 ? -15.153 -7.462 15.541 1.00 91.81 229 GLN A CA 1
ATOM 1785 C C . GLN A 1 229 ? -15.323 -6.613 16.803 1.00 91.81 229 GLN A C 1
ATOM 1787 O O . GLN A 1 229 ? -16.371 -5.996 16.994 1.00 91.81 229 GLN A O 1
ATOM 1792 N N . GLN A 1 230 ? -14.305 -6.541 17.663 1.00 87.81 230 GLN A N 1
ATOM 1793 C CA . GLN A 1 230 ? -14.356 -5.685 18.849 1.00 87.81 230 GLN A CA 1
ATOM 1794 C C . GLN A 1 230 ? -14.327 -4.183 18.494 1.00 87.81 230 GLN A C 1
ATOM 1796 O O . GLN A 1 230 ? -14.650 -3.339 19.331 1.00 87.81 230 GLN A O 1
ATOM 1801 N N . PHE A 1 231 ? -13.938 -3.829 17.262 1.00 85.88 231 PHE A N 1
ATOM 1802 C CA . PHE A 1 231 ? -13.911 -2.455 16.776 1.00 85.88 231 PHE A CA 1
ATOM 1803 C C . PHE A 1 231 ? -15.239 -2.135 16.089 1.00 85.88 231 PHE A C 1
ATOM 1805 O O . PHE A 1 231 ? -15.486 -2.526 14.953 1.00 85.88 231 PHE A O 1
ATOM 1812 N N . ASN A 1 232 ? -16.089 -1.365 16.770 1.00 80.06 232 ASN A N 1
ATOM 1813 C CA . ASN A 1 232 ? -17.468 -1.062 16.354 1.00 80.06 232 ASN A CA 1
ATOM 1814 C C . ASN A 1 232 ? -17.629 -0.343 14.994 1.00 80.06 232 ASN A C 1
ATOM 1816 O O . ASN A 1 232 ? -18.754 -0.153 14.534 1.00 80.06 232 ASN A O 1
ATOM 1820 N N . PHE A 1 233 ? -16.534 0.077 14.363 1.00 85.12 233 PHE A N 1
ATOM 1821 C CA . PHE A 1 233 ? -16.506 0.698 13.040 1.00 85.12 233 PHE A CA 1
ATOM 1822 C C . PHE A 1 233 ? -15.955 -0.229 11.944 1.00 85.12 233 PHE A C 1
ATOM 1824 O O . PHE A 1 233 ? -15.820 0.219 10.809 1.00 85.12 233 PHE A O 1
ATOM 1831 N N . ILE A 1 234 ? -15.620 -1.488 12.238 1.00 90.25 234 ILE A N 1
ATOM 1832 C CA . ILE A 1 234 ? -15.252 -2.494 11.232 1.00 90.25 234 ILE A CA 1
ATOM 1833 C C . ILE A 1 234 ? -16.394 -3.500 11.121 1.00 90.25 234 ILE A C 1
ATOM 1835 O O . ILE A 1 234 ? -16.706 -4.206 12.074 1.00 90.25 234 ILE A O 1
ATOM 1839 N N . ASP A 1 235 ? -17.017 -3.566 9.949 1.00 93.44 235 ASP A N 1
ATOM 1840 C CA . ASP A 1 235 ? -18.104 -4.503 9.680 1.00 93.44 235 ASP A CA 1
ATOM 1841 C C . ASP A 1 235 ? -17.532 -5.796 9.096 1.00 93.44 235 ASP A C 1
ATOM 1843 O O . ASP A 1 235 ? -17.256 -5.891 7.896 1.00 93.44 235 ASP A O 1
ATOM 1847 N N . THR A 1 236 ? -17.322 -6.793 9.957 1.00 95.25 236 THR A N 1
ATOM 1848 C CA . THR A 1 236 ? -16.727 -8.067 9.541 1.00 95.25 236 THR A CA 1
ATOM 1849 C C . THR A 1 236 ? -17.663 -8.971 8.748 1.00 95.25 236 THR A C 1
ATOM 1851 O O . THR A 1 236 ? -17.204 -9.965 8.191 1.00 95.25 236 THR A O 1
ATOM 1854 N N . GLU A 1 237 ? -18.953 -8.641 8.676 1.00 96.12 237 GLU A N 1
ATOM 1855 C CA . GLU A 1 237 ? -19.909 -9.353 7.824 1.00 96.12 237 GLU A CA 1
ATOM 1856 C C . GLU A 1 237 ? -19.828 -8.852 6.371 1.00 96.12 237 GLU A C 1
ATOM 1858 O O . GLU A 1 237 ? -20.191 -9.559 5.429 1.00 96.12 237 GLU A O 1
ATOM 1863 N N . LEU A 1 238 ? -19.298 -7.642 6.161 1.00 96.31 238 LEU A N 1
ATOM 1864 C CA . LEU A 1 238 ? -19.091 -7.041 4.845 1.00 96.31 238 LEU A CA 1
ATOM 1865 C C . LEU A 1 238 ? -17.664 -7.269 4.332 1.00 96.31 238 LEU A C 1
ATOM 1867 O O . LEU A 1 238 ? -16.837 -6.351 4.277 1.00 96.31 238 LEU A O 1
ATOM 1871 N N . VAL A 1 239 ? -17.403 -8.501 3.895 1.00 98.00 239 VAL A N 1
ATOM 1872 C CA . VAL A 1 239 ? -16.135 -8.898 3.265 1.00 98.00 239 VAL A CA 1
ATOM 1873 C C . VAL A 1 239 ? -16.017 -8.319 1.848 1.00 98.00 239 VAL A C 1
ATOM 1875 O O . VAL A 1 239 ? -16.940 -8.391 1.032 1.00 98.00 239 VAL A O 1
ATOM 1878 N N . LEU A 1 240 ? -14.861 -7.737 1.532 1.00 97.94 240 LEU A N 1
ATOM 1879 C CA . LEU A 1 240 ? -14.538 -7.203 0.214 1.00 97.94 240 LEU A CA 1
ATOM 1880 C C . LEU A 1 240 ? -14.387 -8.335 -0.814 1.00 97.94 240 LEU A C 1
ATOM 1882 O O . LEU A 1 240 ? -13.516 -9.191 -0.691 1.00 97.94 240 LEU A O 1
ATOM 1886 N N . ASP A 1 241 ? -15.194 -8.287 -1.876 1.00 97.50 241 ASP A N 1
ATOM 1887 C CA . ASP A 1 241 ? -15.090 -9.219 -3.003 1.00 97.50 241 ASP A CA 1
ATOM 1888 C C . ASP A 1 241 ? -13.719 -9.106 -3.699 1.00 97.50 241 ASP A C 1
ATOM 1890 O O . ASP A 1 241 ? -13.337 -8.034 -4.182 1.00 97.50 241 ASP A O 1
ATOM 1894 N N . LEU A 1 242 ? -13.019 -10.239 -3.816 1.00 96.81 242 LEU A N 1
ATOM 1895 C CA . LEU A 1 242 ? -11.749 -10.402 -4.530 1.00 96.81 242 LEU A CA 1
ATOM 1896 C C . LEU A 1 242 ? -11.773 -9.812 -5.952 1.00 96.81 242 LEU A C 1
ATOM 1898 O O . LEU A 1 242 ? -10.756 -9.308 -6.434 1.00 96.81 242 LEU A O 1
ATOM 1902 N N . LYS A 1 243 ? -12.918 -9.841 -6.645 1.00 96.69 243 LYS A N 1
ATOM 1903 C CA . LYS A 1 243 ? -13.064 -9.269 -7.997 1.00 96.69 243 LYS A CA 1
ATOM 1904 C C . LYS A 1 243 ? -12.892 -7.751 -8.032 1.00 96.69 243 LYS A C 1
ATOM 1906 O O . LYS A 1 243 ? -12.639 -7.197 -9.097 1.00 96.69 243 LYS A O 1
ATOM 1911 N N . ARG A 1 244 ? -13.049 -7.075 -6.892 1.00 95.75 244 ARG A N 1
ATOM 1912 C CA . ARG A 1 244 ? -12.890 -5.620 -6.771 1.00 95.75 244 ARG A CA 1
ATOM 1913 C C . ARG A 1 244 ? -11.441 -5.205 -6.516 1.00 95.75 244 ARG A C 1
ATOM 1915 O O . ARG A 1 244 ? -11.133 -4.028 -6.673 1.00 95.75 244 ARG A O 1
ATOM 1922 N N . ILE A 1 245 ? -10.571 -6.136 -6.124 1.00 96.69 245 ILE A N 1
ATOM 1923 C CA . ILE A 1 245 ? -9.145 -5.885 -5.892 1.00 96.69 245 ILE A CA 1
ATOM 1924 C C . ILE A 1 245 ? -8.409 -6.010 -7.237 1.00 96.69 245 ILE A C 1
ATOM 1926 O O . ILE A 1 245 ? -8.562 -7.038 -7.892 1.00 96.69 245 ILE A O 1
ATOM 1930 N N . PRO A 1 246 ? -7.610 -5.027 -7.684 1.00 94.81 246 PRO A N 1
ATOM 1931 C CA . PRO A 1 246 ? -6.859 -5.144 -8.937 1.00 94.81 246 PRO A CA 1
ATOM 1932 C C . PRO A 1 246 ? -5.919 -6.357 -8.961 1.00 94.81 246 PRO A C 1
ATOM 1934 O O . PRO A 1 246 ? -5.233 -6.633 -7.979 1.00 94.81 246 PRO A O 1
ATOM 1937 N N . ASP A 1 247 ? -5.874 -7.068 -10.089 1.00 94.00 247 ASP A N 1
ATOM 1938 C CA . ASP A 1 247 ? -4.994 -8.222 -10.308 1.00 94.00 247 ASP A CA 1
ATOM 1939 C C . ASP A 1 247 ? -3.756 -7.817 -11.117 1.00 94.00 247 ASP A C 1
ATOM 1941 O O . ASP A 1 247 ? -3.757 -7.843 -12.348 1.00 94.00 247 ASP A O 1
ATOM 1945 N N . LEU A 1 248 ? -2.697 -7.425 -10.407 1.00 92.38 248 LEU A N 1
ATOM 1946 C CA . LEU A 1 248 ? -1.440 -6.974 -11.014 1.00 92.38 248 LEU A CA 1
ATOM 1947 C C . LEU A 1 248 ? -0.568 -8.125 -11.545 1.00 92.38 248 LEU A C 1
ATOM 1949 O O . LEU A 1 248 ? 0.455 -7.861 -12.174 1.00 92.38 248 LEU A O 1
ATOM 1953 N N . SER A 1 249 ? -0.954 -9.386 -11.310 1.00 86.31 249 SER A N 1
ATOM 1954 C CA . SER A 1 249 ? -0.232 -10.554 -11.834 1.00 86.31 249 SER A CA 1
ATOM 1955 C C . SER A 1 249 ? -0.550 -10.813 -13.309 1.00 86.31 249 SER A C 1
ATOM 1957 O O . SER A 1 249 ? 0.316 -11.229 -14.074 1.00 86.31 249 SER A O 1
ATOM 1959 N N . LYS A 1 250 ? -1.787 -10.514 -13.730 1.00 87.62 250 LYS A N 1
ATOM 1960 C CA . LYS A 1 250 ? -2.240 -10.661 -15.123 1.00 87.62 250 LYS A CA 1
ATOM 1961 C C . LYS A 1 250 ? -1.762 -9.542 -16.031 1.00 87.62 250 LYS A C 1
ATOM 1963 O O . LYS A 1 250 ? -1.707 -9.721 -17.243 1.00 87.62 250 LYS A O 1
ATOM 1968 N N . GLN A 1 251 ? -1.464 -8.388 -15.449 1.00 84.75 251 GLN A N 1
ATOM 1969 C CA . GLN A 1 251 ? -1.024 -7.216 -16.180 1.00 84.75 251 GLN A CA 1
ATOM 1970 C C . GLN A 1 251 ? 0.076 -6.517 -15.373 1.00 84.75 251 GLN A C 1
ATOM 1972 O O . GLN A 1 251 ? -0.220 -5.599 -14.604 1.00 84.75 251 GLN A O 1
ATOM 1977 N N . PRO A 1 252 ? 1.333 -6.985 -15.491 1.00 91.75 252 PRO A N 1
ATOM 1978 C CA . PRO A 1 252 ? 2.453 -6.393 -14.782 1.00 91.75 252 PRO A CA 1
ATOM 1979 C C . PRO A 1 252 ? 2.616 -4.906 -15.094 1.00 91.75 252 PRO A C 1
ATOM 1981 O O . PRO A 1 252 ? 2.451 -4.464 -16.233 1.00 91.75 252 PRO A O 1
ATOM 1984 N N . VAL A 1 253 ? 2.958 -4.134 -14.066 1.00 94.69 253 VAL A N 1
ATOM 1985 C CA . VAL A 1 253 ? 3.100 -2.679 -14.141 1.00 94.69 253 VAL A CA 1
ATOM 1986 C C . VAL A 1 253 ? 4.371 -2.202 -13.455 1.00 94.69 253 VAL A C 1
ATOM 1988 O O . VAL A 1 253 ? 4.923 -2.877 -12.581 1.00 94.69 253 VAL A O 1
ATOM 1991 N N . VAL A 1 254 ? 4.795 -0.986 -13.792 1.00 95.38 254 VAL A N 1
ATOM 1992 C CA . VAL A 1 254 ? 5.670 -0.204 -12.917 1.00 95.38 254 VAL A CA 1
ATOM 1993 C C . VAL A 1 254 ? 4.839 0.205 -11.706 1.00 95.38 254 VAL A C 1
ATOM 1995 O O . VAL A 1 254 ? 3.893 0.983 -11.814 1.00 95.38 254 VAL A O 1
ATOM 1998 N N . ALA A 1 255 ? 5.177 -0.353 -10.549 1.00 94.44 255 ALA A N 1
ATOM 1999 C CA . ALA A 1 255 ? 4.510 -0.069 -9.288 1.00 94.44 255 ALA A CA 1
ATOM 2000 C C . ALA A 1 255 ? 4.956 1.275 -8.707 1.00 94.44 255 ALA A C 1
ATOM 2002 O O . ALA A 1 255 ? 4.153 1.986 -8.112 1.00 94.44 255 ALA A O 1
ATOM 2003 N N . ARG A 1 256 ? 6.242 1.614 -8.862 1.00 92.88 256 ARG A N 1
ATOM 2004 C CA . ARG A 1 256 ? 6.825 2.856 -8.349 1.00 92.88 256 ARG A CA 1
ATOM 2005 C C . ARG A 1 256 ? 8.107 3.207 -9.099 1.00 92.88 256 ARG A C 1
ATOM 2007 O O . ARG A 1 256 ? 8.901 2.322 -9.390 1.00 92.88 256 ARG A O 1
ATOM 2014 N N . ALA A 1 257 ? 8.349 4.494 -9.335 1.00 93.19 257 ALA A N 1
ATOM 2015 C CA . ALA A 1 257 ? 9.679 4.992 -9.684 1.00 93.19 257 ALA A CA 1
ATOM 2016 C C . ALA A 1 257 ? 10.371 5.553 -8.433 1.00 93.19 257 ALA A C 1
ATOM 2018 O O . ALA A 1 257 ? 9.750 6.296 -7.666 1.00 93.19 257 ALA A O 1
ATOM 2019 N N . ASP A 1 258 ? 11.635 5.195 -8.213 1.00 90.06 258 ASP A N 1
ATOM 2020 C CA . ASP A 1 258 ? 12.420 5.749 -7.108 1.00 90.06 258 ASP A CA 1
ATOM 2021 C C . ASP A 1 258 ? 13.043 7.116 -7.459 1.00 90.06 258 ASP A C 1
ATOM 2023 O O . ASP A 1 258 ? 12.896 7.638 -8.568 1.00 90.06 258 ASP A O 1
ATOM 2027 N N . THR A 1 259 ? 13.740 7.723 -6.495 1.00 89.56 259 THR A N 1
ATOM 2028 C CA . THR A 1 259 ? 14.382 9.038 -6.668 1.00 89.56 259 THR A CA 1
ATOM 2029 C C . THR A 1 259 ? 15.568 9.029 -7.631 1.00 89.56 259 THR A C 1
ATOM 2031 O O . THR A 1 259 ? 16.004 10.097 -8.051 1.00 89.56 259 THR A O 1
ATOM 2034 N N . HIS A 1 260 ? 16.106 7.856 -7.966 1.00 91.38 260 HIS A N 1
ATOM 2035 C CA . HIS A 1 260 ? 17.192 7.687 -8.930 1.00 91.38 260 HIS A CA 1
ATOM 2036 C C . HIS A 1 260 ? 16.673 7.399 -10.344 1.00 91.38 260 HIS A C 1
ATOM 2038 O O . HIS A 1 260 ? 17.455 7.414 -11.292 1.00 91.38 260 HIS A O 1
ATOM 2044 N N . GLY A 1 261 ? 15.364 7.178 -10.496 1.00 92.50 261 GLY A N 1
ATOM 2045 C CA . GLY A 1 261 ? 14.735 6.828 -11.763 1.00 92.50 261 GLY A CA 1
ATOM 2046 C C . GLY A 1 261 ? 14.716 5.329 -12.049 1.00 92.50 261 GLY A C 1
ATOM 2047 O O . GLY A 1 261 ? 14.435 4.956 -13.188 1.00 92.50 261 GLY A O 1
ATOM 2048 N N . ASN A 1 262 ? 14.988 4.482 -11.052 1.00 93.75 262 ASN A N 1
ATOM 2049 C CA . ASN A 1 262 ? 14.786 3.040 -11.161 1.00 93.75 262 ASN A CA 1
ATOM 2050 C C . ASN A 1 262 ? 13.293 2.723 -11.062 1.00 93.75 262 ASN A C 1
ATOM 2052 O O . ASN A 1 262 ? 12.533 3.413 -10.374 1.00 93.75 262 ASN A O 1
ATOM 2056 N N . LEU A 1 263 ? 12.873 1.659 -11.735 1.00 94.88 263 LEU A N 1
ATOM 2057 C CA . LEU A 1 263 ? 11.482 1.242 -11.820 1.00 94.88 263 LEU A CA 1
ATOM 2058 C C . LEU A 1 263 ? 11.283 -0.007 -10.958 1.00 94.88 263 LEU A C 1
ATOM 2060 O O . LEU A 1 263 ? 11.834 -1.066 -11.244 1.00 94.88 263 LEU A O 1
ATOM 2064 N N . LYS A 1 264 ? 10.483 0.104 -9.897 1.00 94.75 264 LYS A N 1
ATOM 2065 C CA . LYS A 1 264 ? 10.014 -1.026 -9.086 1.00 94.75 264 LYS A CA 1
ATOM 2066 C C . LYS A 1 264 ? 8.826 -1.663 -9.800 1.00 94.75 264 LYS A C 1
ATOM 2068 O O . LYS A 1 264 ? 7.870 -0.963 -10.142 1.00 94.75 264 LYS A O 1
ATOM 2073 N N . LEU A 1 265 ? 8.875 -2.969 -10.025 1.00 94.56 265 LEU A N 1
ATOM 2074 C CA . LEU A 1 265 ? 7.865 -3.692 -10.794 1.00 94.56 265 LEU A CA 1
ATOM 2075 C C . LEU A 1 265 ? 6.824 -4.331 -9.870 1.00 94.56 265 LEU A C 1
ATOM 2077 O O . LEU A 1 265 ? 7.093 -4.590 -8.700 1.00 94.56 265 LEU A O 1
ATOM 2081 N N . SER A 1 266 ? 5.639 -4.645 -10.396 1.00 93.81 266 SER A N 1
ATOM 2082 C CA . SER A 1 266 ? 4.637 -5.441 -9.669 1.00 93.81 266 SER A CA 1
ATOM 2083 C C . SER A 1 266 ? 4.911 -6.951 -9.679 1.00 93.81 266 SER A C 1
ATOM 2085 O O . SER A 1 266 ? 4.096 -7.723 -9.180 1.00 93.81 266 SER A O 1
ATOM 2087 N N . ILE A 1 267 ? 6.040 -7.378 -10.250 1.00 92.06 267 ILE A N 1
ATOM 2088 C CA . ILE A 1 267 ? 6.440 -8.780 -10.398 1.00 92.06 267 ILE A CA 1
ATOM 2089 C C . ILE A 1 267 ? 7.286 -9.177 -9.188 1.00 92.06 267 ILE A C 1
ATOM 2091 O O . ILE A 1 267 ? 8.342 -8.581 -8.967 1.00 92.06 267 ILE A O 1
ATOM 2095 N N . ALA A 1 268 ? 6.849 -10.161 -8.399 1.00 89.00 268 ALA A N 1
ATOM 2096 C CA . ALA A 1 268 ? 7.692 -10.713 -7.340 1.00 89.00 268 ALA A CA 1
ATOM 2097 C C . ALA A 1 268 ? 8.848 -11.526 -7.948 1.00 89.00 268 ALA A C 1
ATOM 2099 O O . ALA A 1 268 ? 8.691 -12.133 -9.003 1.00 89.00 268 ALA A O 1
ATOM 2100 N N . VAL A 1 269 ? 9.995 -11.598 -7.271 1.00 88.81 269 VAL A N 1
ATOM 2101 C CA . VAL A 1 269 ? 11.163 -12.390 -7.709 1.00 88.81 269 VAL A CA 1
ATOM 2102 C C . VAL A 1 269 ? 10.785 -13.853 -7.937 1.00 88.81 26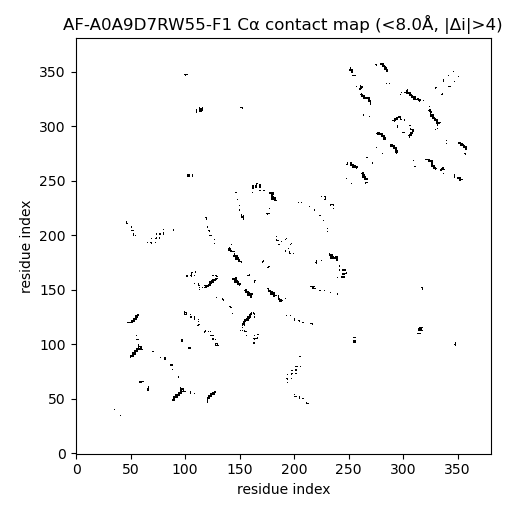9 VAL A C 1
ATOM 2104 O O . VAL A 1 269 ? 11.191 -14.463 -8.916 1.00 88.81 269 VAL A O 1
ATOM 2107 N N . SER A 1 270 ? 9.956 -14.400 -7.058 1.00 85.81 270 SER A N 1
ATOM 2108 C CA . SER A 1 270 ? 9.418 -15.763 -7.144 1.00 85.81 270 SER A CA 1
ATOM 2109 C C . SER A 1 270 ? 8.401 -15.980 -8.269 1.00 85.81 270 SER A C 1
ATOM 2111 O O . SER A 1 270 ? 8.142 -17.126 -8.621 1.00 85.81 270 SER A O 1
ATOM 2113 N N . ASP A 1 271 ? 7.847 -14.910 -8.847 1.00 87.56 271 ASP A N 1
ATOM 2114 C CA . ASP A 1 271 ? 6.990 -14.986 -10.037 1.00 87.56 271 ASP A CA 1
ATOM 2115 C C . ASP A 1 271 ? 7.800 -14.802 -11.333 1.00 87.56 271 ASP A C 1
ATOM 2117 O O . ASP A 1 271 ? 7.241 -14.872 -12.431 1.00 87.56 271 ASP A O 1
ATOM 2121 N N . ALA A 1 272 ? 9.112 -14.550 -11.231 1.00 88.25 272 ALA A N 1
ATOM 2122 C CA . ALA A 1 272 ? 9.987 -14.464 -12.388 1.00 88.25 272 ALA A CA 1
ATOM 2123 C C . ALA A 1 272 ? 10.027 -15.811 -13.113 1.00 88.25 272 ALA A C 1
ATOM 2125 O O . ALA A 1 272 ? 10.239 -16.863 -12.503 1.00 88.25 272 ALA A O 1
ATOM 2126 N N . LYS A 1 273 ? 9.838 -15.787 -14.434 1.00 89.25 273 LYS A N 1
ATOM 2127 C CA . LYS A 1 273 ? 9.797 -17.026 -15.208 1.00 89.25 273 LYS A CA 1
ATOM 2128 C C . LYS A 1 273 ? 11.187 -17.684 -15.239 1.00 89.25 273 LYS A C 1
ATOM 2130 O O . LYS A 1 273 ? 12.171 -16.976 -15.470 1.00 89.25 273 LYS A O 1
ATOM 2135 N N . PRO A 1 274 ? 11.308 -19.015 -15.056 1.00 86.12 274 PRO A N 1
ATOM 2136 C CA . PRO A 1 274 ? 12.600 -19.708 -15.059 1.00 86.12 274 PRO A CA 1
ATOM 2137 C C . PRO A 1 274 ? 13.441 -19.442 -16.314 1.00 86.12 274 PRO A C 1
ATOM 2139 O O . PRO A 1 274 ? 14.663 -19.346 -16.244 1.00 86.12 274 PRO A O 1
ATOM 2142 N N . GLU A 1 275 ? 12.794 -19.274 -17.468 1.00 87.50 275 GLU A N 1
ATOM 2143 C CA . GLU A 1 275 ? 13.451 -18.982 -18.739 1.00 87.50 275 GLU A CA 1
ATOM 2144 C C . GLU A 1 275 ? 14.079 -17.588 -18.827 1.00 87.50 275 GLU A C 1
ATOM 2146 O O . GLU A 1 275 ? 14.810 -17.338 -19.786 1.00 87.50 275 GLU A O 1
ATOM 2151 N N . TRP A 1 276 ? 13.804 -16.687 -17.879 1.00 89.38 276 TRP A N 1
ATOM 2152 C CA . TRP A 1 276 ? 14.404 -15.357 -17.855 1.00 89.38 276 TRP A CA 1
ATOM 2153 C C . TRP A 1 276 ? 15.827 -15.354 -17.279 1.00 89.38 276 TRP A C 1
ATOM 2155 O O . TRP A 1 276 ? 16.631 -14.483 -17.611 1.00 89.38 276 TRP A O 1
ATOM 2165 N N . PHE A 1 277 ? 16.156 -16.321 -16.422 1.00 84.94 277 PHE A N 1
ATOM 2166 C CA . PHE A 1 277 ? 17.443 -16.363 -15.734 1.00 84.94 277 PHE A CA 1
ATOM 2167 C C . PHE A 1 277 ? 18.583 -16.734 -16.693 1.00 84.94 277 PHE A C 1
ATOM 2169 O O . PHE A 1 277 ? 18.492 -17.698 -17.454 1.00 84.94 277 PHE A O 1
ATOM 2176 N N . GLY A 1 278 ? 19.673 -15.961 -16.648 1.00 79.75 278 GLY A N 1
ATOM 2177 C CA . GLY A 1 278 ? 20.858 -16.173 -17.489 1.00 79.75 278 GLY A CA 1
ATOM 2178 C C . GLY A 1 278 ? 20.669 -15.826 -18.971 1.00 79.75 278 GLY A C 1
ATOM 2179 O O . GLY A 1 278 ? 21.522 -16.177 -19.787 1.00 79.75 278 GLY A O 1
ATOM 2180 N N . LYS A 1 279 ? 19.567 -15.156 -19.339 1.00 83.38 279 LYS A N 1
ATOM 2181 C CA . LYS A 1 279 ? 19.298 -14.700 -20.709 1.00 83.38 279 LYS A CA 1
ATOM 2182 C C . LYS A 1 279 ? 19.251 -13.179 -20.795 1.00 83.38 279 LYS A C 1
ATOM 2184 O O . LYS A 1 279 ? 18.927 -12.494 -19.826 1.00 83.38 279 LYS A O 1
ATOM 2189 N N . ARG A 1 280 ? 19.513 -12.663 -21.999 1.00 89.12 280 ARG A N 1
ATOM 2190 C CA . ARG A 1 280 ? 19.127 -11.298 -22.367 1.00 89.12 280 ARG A CA 1
ATOM 2191 C C . ARG A 1 280 ? 17.627 -11.255 -22.621 1.00 89.12 280 ARG A C 1
ATOM 2193 O O . ARG A 1 280 ? 17.076 -12.149 -23.265 1.00 89.12 280 ARG A O 1
ATOM 2200 N N . LEU A 1 281 ? 16.989 -10.222 -22.103 1.00 92.44 281 LEU A N 1
ATOM 2201 C CA . LEU A 1 281 ? 15.551 -10.026 -22.127 1.00 92.44 281 LEU A CA 1
ATOM 2202 C C . LEU A 1 281 ? 15.242 -8.762 -22.910 1.00 92.44 281 LEU A C 1
ATOM 2204 O O . LEU A 1 281 ? 15.885 -7.736 -22.704 1.00 92.44 281 LEU A O 1
ATOM 2208 N N . ASN A 1 282 ? 14.243 -8.838 -23.776 1.00 93.38 282 ASN A N 1
ATOM 2209 C CA . ASN A 1 282 ? 13.585 -7.668 -24.313 1.00 93.38 282 ASN A CA 1
ATOM 2210 C C . ASN A 1 282 ? 12.524 -7.235 -23.301 1.00 93.38 282 ASN A C 1
ATOM 2212 O O . ASN A 1 282 ? 11.616 -8.004 -22.975 1.00 93.38 282 ASN A O 1
ATOM 2216 N N . VAL A 1 283 ? 12.666 -6.020 -22.786 1.00 93.44 283 VAL A N 1
ATOM 2217 C CA . VAL A 1 283 ? 11.730 -5.418 -21.842 1.00 93.44 283 VAL A CA 1
ATOM 2218 C C . VAL A 1 283 ? 10.997 -4.302 -22.564 1.00 93.44 283 VAL A C 1
ATOM 2220 O O . VAL A 1 283 ? 11.619 -3.332 -22.992 1.00 93.44 283 VAL A O 1
ATOM 2223 N N . VAL A 1 284 ? 9.679 -4.430 -22.695 1.00 92.56 284 VAL A N 1
ATOM 2224 C CA . VAL A 1 284 ? 8.826 -3.409 -23.308 1.00 92.56 284 VAL A CA 1
ATOM 2225 C C . VAL A 1 284 ? 8.072 -2.667 -22.214 1.00 92.56 284 VAL A C 1
ATOM 2227 O O . VAL A 1 284 ? 7.334 -3.269 -21.436 1.00 92.56 284 VAL A O 1
ATOM 2230 N N . ILE A 1 285 ? 8.258 -1.349 -22.154 1.00 91.12 285 ILE A N 1
ATOM 2231 C CA . ILE A 1 285 ? 7.657 -0.449 -21.169 1.00 91.12 285 ILE A CA 1
ATOM 2232 C C . ILE A 1 285 ? 6.997 0.700 -21.917 1.00 91.12 285 ILE A C 1
ATOM 2234 O O . ILE A 1 285 ? 7.675 1.515 -22.536 1.00 91.12 285 ILE A O 1
ATOM 2238 N N . ASN A 1 286 ? 5.665 0.765 -21.871 1.00 82.38 286 ASN A N 1
ATOM 2239 C CA . ASN A 1 286 ? 4.881 1.788 -22.578 1.00 82.38 286 ASN A CA 1
ATOM 2240 C C . ASN A 1 286 ? 5.250 1.935 -24.074 1.00 82.38 286 ASN A C 1
ATOM 2242 O O . ASN A 1 286 ? 5.323 3.040 -24.603 1.00 82.38 286 ASN A O 1
ATOM 2246 N N . GLY A 1 287 ? 5.552 0.819 -24.747 1.00 83.62 287 GLY A N 1
ATOM 2247 C CA . GLY A 1 287 ? 5.972 0.800 -26.155 1.00 83.62 287 GLY A CA 1
ATOM 2248 C C . GLY A 1 287 ? 7.459 1.088 -26.406 1.00 83.62 287 GLY A C 1
ATOM 2249 O O . GLY A 1 287 ? 7.903 0.980 -27.546 1.00 83.62 287 GLY A O 1
ATOM 2250 N N . HIS A 1 288 ? 8.243 1.401 -25.372 1.00 87.25 288 HIS A N 1
ATOM 2251 C CA . HIS A 1 288 ? 9.699 1.506 -25.461 1.00 87.25 288 HIS A CA 1
ATOM 2252 C C . HIS A 1 288 ? 10.346 0.161 -25.136 1.00 87.25 288 HIS A C 1
ATOM 2254 O O . HIS A 1 288 ? 10.063 -0.417 -24.092 1.00 87.25 288 HIS A O 1
ATOM 2260 N N . SER A 1 289 ? 11.225 -0.328 -26.009 1.00 88.94 289 SER A N 1
ATOM 2261 C CA . SER A 1 289 ? 11.984 -1.562 -25.788 1.00 88.94 289 SER A CA 1
ATOM 2262 C C . SER A 1 289 ? 13.396 -1.267 -25.285 1.00 88.94 289 SER A C 1
ATOM 2264 O O . SER A 1 289 ? 14.095 -0.449 -25.889 1.00 88.94 289 SER A O 1
ATOM 2266 N N . CYS A 1 290 ? 13.852 -1.980 -24.259 1.00 89.56 290 CYS A N 1
ATOM 2267 C CA . CYS A 1 290 ? 15.263 -2.041 -23.883 1.00 89.56 290 CYS A CA 1
ATOM 2268 C C . CYS A 1 290 ? 15.724 -3.488 -23.659 1.00 89.56 290 CYS A C 1
ATOM 2270 O O . CYS A 1 290 ? 14.939 -4.357 -23.276 1.00 89.56 290 CYS A O 1
ATOM 2272 N N . GLU A 1 291 ? 17.009 -3.751 -23.909 1.00 91.25 291 GLU A N 1
ATOM 2273 C CA . GLU A 1 291 ? 17.622 -5.033 -23.556 1.00 91.25 291 GLU A CA 1
ATOM 2274 C C . GLU A 1 291 ? 18.075 -5.000 -22.097 1.00 91.25 291 GLU A C 1
ATOM 2276 O O . GLU A 1 291 ? 18.879 -4.146 -21.730 1.00 91.25 291 GLU A O 1
ATOM 2281 N N . ALA A 1 292 ? 17.632 -5.957 -21.285 1.00 91.38 292 ALA A N 1
ATOM 2282 C CA . ALA A 1 292 ? 18.059 -6.101 -19.897 1.00 91.38 292 ALA A CA 1
ATOM 2283 C C . ALA A 1 292 ? 18.503 -7.535 -19.581 1.00 91.38 292 ALA A C 1
ATOM 2285 O O . ALA A 1 292 ? 18.203 -8.481 -20.305 1.00 91.38 292 ALA A O 1
ATOM 2286 N N . GLU A 1 293 ? 19.214 -7.711 -18.473 1.00 89.19 293 GLU A N 1
ATOM 2287 C CA . GLU A 1 293 ? 19.610 -9.026 -17.958 1.00 89.19 293 GLU A CA 1
ATOM 2288 C C . GLU A 1 293 ? 19.169 -9.152 -16.498 1.00 89.19 293 GLU A C 1
ATOM 2290 O O . GLU A 1 293 ? 19.360 -8.211 -15.721 1.00 89.19 293 GLU A O 1
ATOM 2295 N N . ILE A 1 294 ? 18.597 -10.303 -16.122 1.00 88.50 294 ILE A N 1
ATOM 2296 C CA . ILE A 1 294 ? 18.335 -10.611 -14.710 1.00 88.50 294 ILE A CA 1
ATOM 2297 C C . ILE A 1 294 ? 19.649 -10.950 -14.016 1.00 88.50 294 ILE A C 1
ATOM 2299 O O . ILE A 1 294 ? 20.383 -11.837 -14.451 1.00 88.50 294 ILE A O 1
ATOM 2303 N N . ARG A 1 295 ? 19.913 -10.268 -12.903 1.00 85.25 295 ARG A N 1
ATOM 2304 C CA . ARG A 1 295 ? 21.107 -10.425 -12.074 1.00 85.25 295 ARG A CA 1
ATOM 2305 C C . ARG A 1 295 ? 20.735 -10.643 -10.615 1.00 85.25 295 ARG A C 1
ATOM 2307 O O . ARG A 1 295 ? 19.629 -10.324 -10.179 1.00 85.25 295 ARG A O 1
ATOM 2314 N N . GLU A 1 296 ? 21.692 -11.169 -9.859 1.00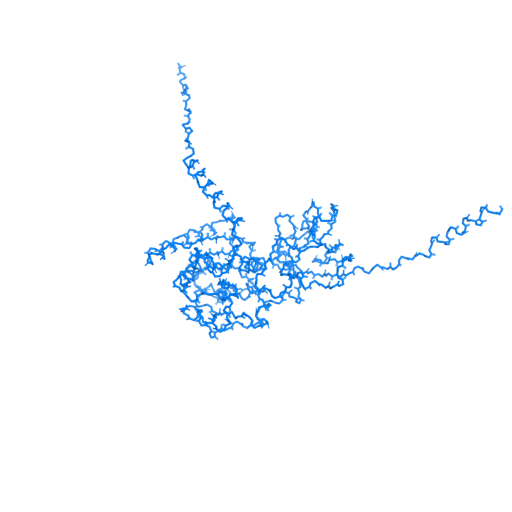 82.75 296 GLU A N 1
ATOM 2315 C CA . GLU A 1 296 ? 21.556 -11.327 -8.412 1.00 82.75 296 GLU A CA 1
ATOM 2316 C C . GLU A 1 296 ? 21.564 -9.964 -7.706 1.00 82.75 296 GLU A C 1
ATOM 2318 O O . GLU A 1 296 ? 20.738 -9.712 -6.821 1.00 82.75 296 GLU A O 1
ATOM 2323 N N . HIS A 1 297 ? 22.444 -9.054 -8.138 1.00 83.19 297 HIS A N 1
ATOM 2324 C CA . HIS A 1 297 ? 22.485 -7.683 -7.649 1.00 83.19 297 HIS A CA 1
ATOM 2325 C C . HIS A 1 297 ? 22.406 -6.667 -8.785 1.00 83.19 297 HIS A C 1
ATOM 2327 O O . HIS A 1 297 ? 22.972 -6.841 -9.865 1.00 83.19 297 HIS A O 1
ATOM 2333 N N . MET A 1 298 ? 21.733 -5.548 -8.506 1.00 82.12 298 MET A N 1
ATOM 2334 C CA . MET A 1 298 ? 21.536 -4.475 -9.481 1.00 82.12 298 MET A CA 1
ATOM 2335 C C . MET A 1 298 ? 22.866 -3.966 -10.058 1.00 82.12 298 MET A C 1
ATOM 2337 O O . MET A 1 298 ? 22.988 -3.740 -11.256 1.00 82.12 298 MET A O 1
ATOM 2341 N N . PHE A 1 299 ? 23.890 -3.833 -9.213 1.00 76.75 299 PHE A N 1
ATOM 2342 C CA . PHE A 1 299 ? 25.178 -3.234 -9.575 1.00 76.75 299 PHE A CA 1
ATOM 2343 C C . PHE A 1 299 ? 26.187 -4.209 -10.199 1.00 76.75 299 PHE A C 1
ATOM 2345 O O . PHE A 1 299 ? 27.311 -3.804 -10.485 1.00 76.75 299 PHE A O 1
ATOM 2352 N N . ASP A 1 300 ? 25.793 -5.457 -10.462 1.00 78.88 300 ASP A N 1
ATOM 2353 C CA . ASP A 1 300 ? 26.646 -6.428 -11.162 1.00 78.88 300 ASP A CA 1
ATOM 2354 C C . ASP A 1 300 ? 26.727 -6.148 -12.677 1.00 78.88 300 ASP A C 1
ATOM 2356 O O . ASP A 1 300 ? 27.501 -6.779 -13.401 1.00 78.88 300 ASP A O 1
ATOM 2360 N N . ALA A 1 301 ? 25.920 -5.210 -13.188 1.00 67.12 301 ALA A N 1
ATOM 2361 C CA . ALA A 1 301 ? 25.954 -4.773 -14.579 1.00 67.12 301 ALA A CA 1
ATOM 2362 C C . ALA A 1 301 ? 27.044 -3.715 -14.832 1.00 67.12 301 ALA A C 1
ATOM 2364 O O . ALA A 1 301 ? 27.342 -2.863 -13.994 1.00 67.12 301 ALA A O 1
ATOM 2365 N N . LYS A 1 302 ? 27.614 -3.721 -16.045 1.00 71.25 302 LYS A N 1
ATOM 2366 C CA . LYS A 1 302 ? 28.492 -2.634 -16.506 1.00 71.25 302 LYS A CA 1
ATOM 2367 C C . LYS A 1 302 ? 27.689 -1.329 -16.612 1.00 71.25 302 LYS A C 1
ATOM 2369 O O . LYS A 1 302 ? 26.517 -1.344 -16.982 1.00 71.25 302 LYS A O 1
ATOM 2374 N N . SER A 1 303 ? 28.338 -0.197 -16.330 1.00 70.94 303 SER A N 1
ATOM 2375 C CA . SER A 1 303 ? 27.738 1.136 -16.501 1.00 70.94 303 SER A CA 1
ATOM 2376 C C . SER A 1 303 ? 27.129 1.299 -17.899 1.00 70.94 303 SER A C 1
ATOM 2378 O O . SER A 1 303 ? 27.751 0.908 -18.888 1.00 70.94 303 SER A O 1
ATOM 2380 N N . GLY A 1 304 ? 25.921 1.862 -17.974 1.00 68.44 304 GLY A N 1
ATOM 2381 C CA . GLY A 1 304 ? 25.180 2.047 -19.223 1.00 68.44 304 GLY A CA 1
ATOM 2382 C C . GLY A 1 304 ? 24.356 0.845 -19.703 1.00 68.44 304 GLY A C 1
ATOM 2383 O O . GLY A 1 304 ? 23.715 0.965 -20.741 1.00 68.44 304 GLY A O 1
ATOM 2384 N N . HIS A 1 305 ? 24.338 -0.274 -18.973 1.00 80.56 305 HIS A N 1
ATOM 2385 C CA . HIS A 1 305 ? 23.447 -1.404 -19.254 1.00 80.56 305 HIS A CA 1
ATOM 2386 C C . HIS A 1 305 ? 22.206 -1.388 -18.356 1.00 80.56 305 HIS A C 1
ATOM 238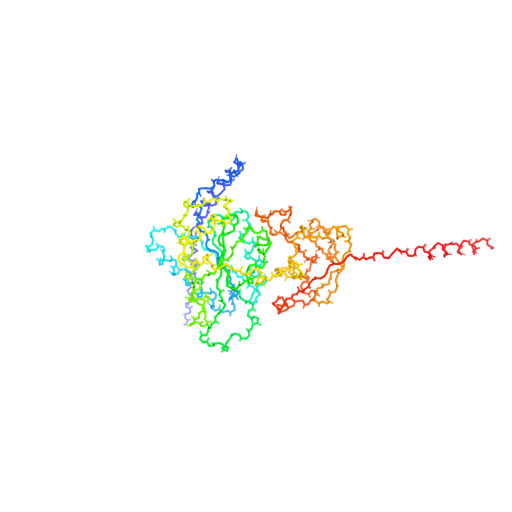8 O O . HIS A 1 305 ? 22.264 -0.934 -17.206 1.00 80.56 305 HIS A O 1
ATOM 2394 N N . HIS A 1 306 ? 21.103 -1.935 -18.874 1.00 86.88 306 HIS A N 1
ATOM 2395 C CA . HIS A 1 306 ? 19.891 -2.187 -18.103 1.00 86.88 306 HIS A CA 1
ATOM 2396 C C . HIS A 1 306 ? 20.013 -3.499 -17.325 1.00 86.88 306 HIS A C 1
ATOM 2398 O O . HIS A 1 306 ? 20.419 -4.534 -17.861 1.00 86.88 306 HIS A O 1
ATOM 2404 N N . GLY A 1 307 ? 19.676 -3.453 -16.041 1.00 89.69 307 GLY A N 1
ATOM 2405 C CA . GLY A 1 307 ? 19.689 -4.607 -15.150 1.00 89.69 307 GLY A CA 1
ATOM 2406 C C . GLY A 1 307 ? 18.324 -4.806 -14.515 1.00 89.69 307 GLY A C 1
ATOM 2407 O O . GLY A 1 307 ? 17.706 -3.837 -14.074 1.00 89.69 307 GLY A O 1
ATOM 2408 N N . ILE A 1 308 ? 17.876 -6.060 -14.459 1.00 91.94 308 ILE A N 1
ATOM 2409 C CA . ILE A 1 308 ? 16.761 -6.480 -13.611 1.00 91.94 308 ILE A CA 1
ATOM 2410 C C . ILE A 1 308 ? 17.351 -7.208 -12.410 1.00 91.94 308 ILE A C 1
ATOM 2412 O O . ILE A 1 308 ? 18.167 -8.107 -12.577 1.00 91.94 308 ILE A O 1
ATOM 2416 N N . ALA A 1 309 ? 16.937 -6.860 -11.201 1.00 90.94 309 ALA A N 1
ATOM 2417 C CA . ALA A 1 309 ? 17.369 -7.566 -10.000 1.00 90.94 309 ALA A CA 1
ATOM 2418 C C . ALA A 1 309 ? 16.264 -7.557 -8.938 1.00 90.94 309 ALA A C 1
ATOM 2420 O O . ALA A 1 309 ? 15.338 -6.745 -9.023 1.00 90.94 309 ALA A O 1
ATOM 2421 N N . PRO A 1 310 ? 16.345 -8.424 -7.915 1.00 89.62 310 PRO A N 1
ATOM 2422 C CA . PRO A 1 310 ? 15.567 -8.247 -6.699 1.00 89.62 310 PRO A CA 1
ATOM 2423 C C . PRO A 1 310 ? 15.767 -6.837 -6.136 1.00 89.62 310 PRO A C 1
ATOM 2425 O O . PRO A 1 310 ? 16.898 -6.401 -5.904 1.00 89.62 310 PRO A O 1
ATOM 2428 N N . GLY A 1 311 ? 14.667 -6.128 -5.904 1.00 84.81 311 GLY A N 1
ATOM 2429 C CA . GLY A 1 311 ? 14.703 -4.798 -5.324 1.00 84.81 311 GLY A CA 1
ATOM 2430 C C . GLY A 1 311 ? 15.278 -4.803 -3.908 1.00 84.81 311 GLY A C 1
ATOM 2431 O O . GLY A 1 311 ? 15.240 -5.799 -3.183 1.00 84.81 311 GLY A O 1
ATOM 2432 N N . SER A 1 312 ? 15.780 -3.648 -3.479 1.00 76.88 312 SER A N 1
ATOM 2433 C CA . SER A 1 312 ? 16.318 -3.444 -2.123 1.00 76.88 312 SER A CA 1
ATOM 2434 C C . SER A 1 312 ? 15.262 -3.449 -1.004 1.00 76.88 312 SER A C 1
ATOM 2436 O O . SER A 1 312 ? 15.608 -3.372 0.174 1.00 76.88 312 SER A O 1
ATOM 2438 N N . SER A 1 313 ? 13.977 -3.534 -1.353 1.00 75.62 313 SER A N 1
ATOM 2439 C CA . SER A 1 313 ? 12.840 -3.577 -0.432 1.00 75.62 313 SER A CA 1
ATOM 2440 C C . SER A 1 313 ? 11.957 -4.799 -0.719 1.00 75.62 313 SER A C 1
ATOM 2442 O O . SER A 1 313 ? 12.075 -5.435 -1.764 1.00 75.62 313 SER A O 1
ATOM 2444 N N . GLY A 1 314 ? 11.051 -5.135 0.201 1.00 68.50 314 GLY A N 1
ATOM 2445 C CA . GLY A 1 314 ? 10.039 -6.176 -0.030 1.00 68.50 314 GLY A CA 1
ATOM 2446 C C . GLY A 1 314 ? 10.294 -7.481 0.708 1.00 68.50 314 GLY A C 1
ATOM 2447 O O . GLY A 1 314 ? 9.798 -8.525 0.305 1.00 68.50 314 GLY A O 1
ATOM 2448 N N . HIS A 1 315 ? 11.064 -7.445 1.796 1.00 71.38 315 HIS A N 1
ATOM 2449 C CA . HIS A 1 315 ? 11.203 -8.594 2.688 1.00 71.38 315 HIS A CA 1
ATOM 2450 C C . HIS A 1 315 ? 9.912 -8.808 3.491 1.00 71.38 315 HIS A C 1
ATOM 2452 O O . HIS A 1 315 ? 9.754 -8.270 4.590 1.00 71.38 315 HIS A O 1
ATOM 2458 N N . PHE A 1 316 ? 8.992 -9.586 2.923 1.00 75.81 316 PHE A N 1
ATOM 2459 C CA . PHE A 1 316 ? 7.713 -9.927 3.543 1.00 75.81 316 PHE A CA 1
ATOM 2460 C C . PHE A 1 316 ? 7.847 -11.154 4.425 1.00 75.81 316 PHE A C 1
ATOM 2462 O O . PHE A 1 316 ? 8.144 -12.244 3.945 1.00 75.81 316 PHE A O 1
ATOM 2469 N N . ALA A 1 317 ? 7.625 -10.973 5.724 1.00 64.62 317 ALA A N 1
ATOM 2470 C CA . ALA A 1 317 ? 7.684 -12.080 6.676 1.00 64.62 317 ALA A CA 1
ATOM 2471 C C . ALA A 1 317 ? 6.501 -13.047 6.541 1.00 64.62 317 ALA A C 1
ATOM 2473 O O . ALA A 1 317 ? 6.598 -14.189 6.974 1.00 64.62 317 ALA A O 1
ATOM 2474 N N . ASP A 1 318 ? 5.397 -12.574 5.964 1.00 63.00 318 ASP A N 1
ATOM 2475 C CA . ASP A 1 318 ? 4.142 -13.306 5.795 1.00 63.00 318 ASP A CA 1
ATOM 2476 C C . ASP A 1 318 ? 4.006 -13.977 4.421 1.00 63.00 318 ASP A C 1
ATOM 2478 O O . ASP A 1 318 ? 2.984 -14.593 4.125 1.00 63.00 318 ASP A O 1
ATOM 2482 N N . SER A 1 319 ? 5.009 -13.846 3.554 1.00 64.19 319 SER A N 1
ATOM 2483 C CA . SER A 1 319 ? 4.958 -14.448 2.232 1.00 64.19 319 SER A CA 1
ATOM 2484 C C . SER A 1 319 ? 5.390 -15.907 2.284 1.00 64.19 319 SER A C 1
ATOM 2486 O O . SER A 1 319 ? 6.473 -16.233 2.758 1.00 64.19 319 SER A O 1
ATOM 2488 N N . ALA A 1 320 ? 4.569 -16.781 1.704 1.00 60.81 320 ALA A N 1
ATOM 2489 C CA . ALA A 1 320 ? 4.923 -18.179 1.459 1.00 60.81 320 ALA A CA 1
ATOM 2490 C C . ALA A 1 320 ? 5.903 -18.365 0.280 1.00 60.81 320 ALA A C 1
ATOM 2492 O O . ALA A 1 320 ? 6.189 -19.495 -0.104 1.00 60.81 320 ALA A O 1
ATOM 2493 N N . LYS A 1 321 ? 6.345 -17.272 -0.355 1.00 64.69 321 LYS A N 1
ATOM 2494 C CA . LYS A 1 321 ? 7.263 -17.297 -1.497 1.00 64.69 321 LYS A CA 1
ATOM 2495 C C . LYS A 1 321 ? 8.714 -17.316 -1.015 1.00 64.69 321 LYS A C 1
ATOM 2497 O O . LYS A 1 321 ? 9.049 -16.568 -0.100 1.00 64.69 321 LYS A O 1
ATOM 2502 N N . ASP A 1 322 ? 9.563 -18.089 -1.695 1.00 70.06 322 ASP A N 1
ATOM 2503 C CA . ASP A 1 322 ? 10.998 -18.219 -1.378 1.00 70.06 322 ASP A CA 1
ATOM 2504 C C . ASP A 1 322 ? 11.723 -16.865 -1.365 1.00 70.06 322 ASP A C 1
ATOM 2506 O O . ASP A 1 322 ? 12.564 -16.605 -0.504 1.00 70.06 322 ASP A O 1
ATOM 2510 N N . ASP A 1 323 ? 11.343 -15.976 -2.288 1.00 78.00 323 ASP A N 1
ATOM 2511 C CA . ASP A 1 323 ? 11.743 -14.575 -2.286 1.00 78.00 323 ASP A CA 1
ATOM 2512 C C . ASP A 1 323 ? 10.523 -13.666 -2.534 1.00 78.00 323 ASP A C 1
ATOM 2514 O O . ASP A 1 323 ? 9.963 -13.655 -3.641 1.00 78.00 323 ASP A O 1
ATOM 2518 N N . PRO A 1 324 ? 10.067 -12.926 -1.507 1.00 76.38 324 PRO A N 1
ATOM 2519 C CA . PRO A 1 324 ? 8.928 -12.021 -1.608 1.00 76.38 324 PRO A CA 1
ATOM 2520 C C . PRO A 1 324 ? 9.253 -10.652 -2.198 1.00 76.38 324 PRO A C 1
ATOM 2522 O O . PRO A 1 324 ? 8.335 -9.855 -2.402 1.00 76.38 324 PRO A O 1
ATOM 2525 N N . ARG A 1 325 ? 10.534 -10.350 -2.439 1.00 88.00 325 ARG A N 1
ATOM 2526 C CA . ARG A 1 325 ? 10.930 -9.060 -3.002 1.00 88.00 325 ARG A CA 1
ATOM 2527 C C . ARG A 1 325 ? 10.323 -8.892 -4.387 1.00 88.00 325 ARG A C 1
ATOM 2529 O O . ARG A 1 325 ? 10.062 -9.864 -5.092 1.00 88.00 325 ARG A O 1
ATOM 2536 N N . PHE A 1 326 ? 10.133 -7.645 -4.793 1.00 91.38 326 PHE A N 1
ATOM 2537 C CA . PHE A 1 326 ? 9.739 -7.331 -6.162 1.00 91.38 326 PHE A CA 1
ATOM 2538 C C . PHE A 1 326 ? 10.964 -7.120 -7.035 1.00 91.38 326 PHE A C 1
ATOM 2540 O O . PHE A 1 326 ? 11.994 -6.648 -6.554 1.00 91.38 326 PHE A O 1
ATOM 2547 N N . LEU A 1 327 ? 10.841 -7.452 -8.315 1.00 92.88 327 LEU A N 1
ATOM 2548 C CA . LEU A 1 327 ? 11.836 -7.096 -9.311 1.00 92.88 327 LEU A CA 1
ATOM 2549 C C . LEU A 1 327 ? 11.923 -5.574 -9.446 1.00 92.88 327 LEU A C 1
ATOM 2551 O O . LEU A 1 327 ? 10.937 -4.843 -9.337 1.00 92.88 327 LEU A O 1
ATOM 2555 N N . GLU A 1 328 ? 13.129 -5.109 -9.708 1.00 94.25 328 GLU A N 1
ATOM 2556 C CA . GLU A 1 328 ? 13.455 -3.730 -10.015 1.00 94.25 328 GLU A CA 1
ATOM 2557 C C . GLU A 1 328 ? 14.232 -3.702 -11.325 1.00 94.25 328 GLU A C 1
ATOM 2559 O O . GLU A 1 328 ? 15.047 -4.587 -11.578 1.00 94.25 328 GLU A O 1
ATOM 2564 N N . LEU A 1 329 ? 13.975 -2.689 -12.145 1.00 93.81 329 LEU A N 1
ATOM 2565 C CA . LEU A 1 329 ? 14.680 -2.425 -13.388 1.00 93.81 329 LEU A CA 1
ATOM 2566 C C . LEU A 1 329 ? 15.390 -1.073 -13.280 1.00 93.81 329 LEU A C 1
ATOM 2568 O O . LEU A 1 329 ? 14.766 -0.057 -12.964 1.00 93.81 329 LEU A O 1
ATOM 2572 N N . ALA A 1 330 ? 16.686 -1.056 -13.566 1.00 93.00 330 ALA A N 1
ATOM 2573 C CA . ALA A 1 330 ? 17.511 0.145 -13.505 1.00 93.00 330 ALA A CA 1
ATOM 2574 C C . ALA A 1 330 ? 18.455 0.247 -14.701 1.00 93.00 330 ALA A C 1
ATOM 2576 O O . ALA A 1 330 ? 18.771 -0.750 -15.351 1.00 93.00 330 ALA A O 1
ATOM 2577 N N . MET A 1 331 ? 18.968 1.456 -14.931 1.00 89.75 331 MET A N 1
ATOM 2578 C CA . MET A 1 331 ? 20.128 1.696 -15.785 1.00 89.75 331 MET A CA 1
ATOM 2579 C C . MET A 1 331 ? 21.304 2.122 -14.908 1.00 89.75 331 MET A C 1
ATOM 2581 O O . MET A 1 331 ? 21.221 3.097 -14.161 1.00 89.75 331 MET A O 1
ATOM 2585 N N . ILE A 1 332 ? 22.432 1.417 -14.985 1.00 84.19 332 ILE A N 1
ATOM 2586 C CA . ILE A 1 332 ? 23.565 1.738 -14.111 1.00 84.19 332 ILE A CA 1
ATOM 2587 C C . ILE A 1 332 ? 24.185 3.081 -14.499 1.00 84.19 332 ILE A C 1
ATOM 2589 O O . ILE A 1 332 ? 24.709 3.248 -15.601 1.00 84.19 332 ILE A O 1
ATOM 2593 N N . GLY A 1 333 ? 24.142 4.024 -13.553 1.00 85.25 333 GLY A N 1
ATOM 2594 C CA . GLY A 1 333 ? 24.723 5.362 -13.674 1.00 85.25 333 GLY A CA 1
ATOM 2595 C C . GLY A 1 333 ? 23.809 6.420 -14.300 1.00 85.25 333 GLY A C 1
ATOM 2596 O O . GLY A 1 333 ? 24.271 7.545 -14.489 1.00 85.25 333 GLY A O 1
ATOM 2597 N N . LYS A 1 334 ? 22.548 6.099 -14.624 1.00 89.56 334 LYS A N 1
ATOM 2598 C CA . LYS A 1 334 ? 21.581 7.037 -15.223 1.00 89.56 334 LYS A CA 1
ATOM 2599 C C . LYS A 1 334 ? 20.150 6.751 -14.758 1.00 89.56 334 LYS A C 1
ATOM 2601 O O . LYS A 1 334 ? 19.844 5.659 -14.299 1.00 89.56 334 LYS A O 1
ATOM 2606 N N . SER A 1 335 ? 19.269 7.735 -14.918 1.00 93.00 335 SER A N 1
ATOM 2607 C CA . SER A 1 335 ? 17.835 7.566 -14.682 1.00 93.00 335 SER A CA 1
ATOM 2608 C C . SER A 1 335 ? 17.194 6.819 -15.850 1.00 93.00 335 SER A C 1
ATOM 2610 O O . SER A 1 335 ? 17.080 7.360 -16.951 1.00 93.00 335 SER A O 1
ATOM 2612 N N . LEU A 1 336 ? 16.743 5.585 -15.605 1.00 92.69 336 LEU A N 1
ATOM 2613 C CA . LEU A 1 336 ? 16.003 4.816 -16.607 1.00 92.69 336 LEU A CA 1
ATOM 2614 C C . LEU A 1 336 ? 14.671 5.490 -16.951 1.00 92.69 336 LEU A C 1
ATOM 2616 O O . LEU A 1 336 ? 14.265 5.549 -18.107 1.00 92.69 336 LEU A O 1
ATOM 2620 N N . ARG A 1 337 ? 13.998 6.041 -15.940 1.00 93.31 337 ARG A N 1
ATOM 2621 C CA . ARG A 1 337 ? 12.760 6.798 -16.125 1.00 93.31 337 ARG A CA 1
ATOM 2622 C C . ARG A 1 337 ? 12.927 7.948 -17.127 1.00 93.31 337 ARG A C 1
ATOM 2624 O O . ARG A 1 337 ? 12.046 8.148 -17.957 1.00 93.31 337 ARG A O 1
ATOM 2631 N N . GLU A 1 338 ? 14.025 8.700 -17.038 1.00 92.88 338 GLU A N 1
ATOM 2632 C CA . GLU A 1 338 ? 14.314 9.800 -17.969 1.00 92.88 338 GLU A CA 1
ATOM 2633 C C . GLU A 1 338 ? 14.657 9.288 -19.369 1.00 92.88 338 GLU A C 1
ATOM 2635 O O . GLU A 1 338 ? 14.173 9.850 -20.348 1.00 92.88 338 GLU A O 1
ATOM 2640 N N . GLU A 1 339 ? 15.437 8.208 -19.471 1.00 91.56 339 GLU A N 1
ATOM 2641 C CA . GLU A 1 339 ? 15.786 7.578 -20.751 1.00 91.56 339 GLU A CA 1
ATOM 2642 C C . GLU A 1 339 ? 14.545 7.106 -21.519 1.00 91.56 339 GLU A C 1
ATOM 2644 O O . GLU A 1 339 ? 14.432 7.340 -22.721 1.00 91.56 339 GLU A O 1
ATOM 2649 N N . LEU A 1 340 ? 13.594 6.485 -20.817 1.00 90.69 340 LEU A N 1
ATOM 2650 C CA . LEU A 1 340 ? 12.343 5.999 -21.401 1.00 90.69 340 LEU A CA 1
ATOM 2651 C C . LEU A 1 340 ? 11.281 7.098 -21.561 1.00 90.69 340 LEU A C 1
ATOM 2653 O O . LEU A 1 340 ? 10.189 6.816 -22.041 1.00 90.69 340 LEU A O 1
ATOM 2657 N N . GLY A 1 341 ? 11.558 8.335 -21.135 1.00 91.50 341 GLY A N 1
ATOM 2658 C CA . GLY A 1 341 ? 10.598 9.437 -21.215 1.00 91.50 341 GLY A CA 1
ATOM 2659 C C . GLY A 1 341 ? 9.336 9.240 -20.365 1.00 91.50 341 GLY A C 1
ATOM 2660 O O . GLY A 1 341 ? 8.310 9.848 -20.660 1.00 91.50 341 GLY A O 1
ATOM 2661 N N . ILE A 1 342 ? 9.392 8.417 -19.311 1.00 91.62 342 ILE A N 1
ATOM 2662 C CA . ILE A 1 342 ? 8.230 8.096 -18.468 1.00 91.62 342 ILE A CA 1
ATOM 2663 C C . ILE A 1 342 ? 7.913 9.277 -17.546 1.00 91.62 342 ILE A C 1
ATOM 2665 O O . ILE A 1 342 ? 8.629 9.590 -16.581 1.00 91.62 342 ILE A O 1
ATOM 2669 N N . THR A 1 343 ? 6.788 9.930 -17.807 1.00 91.75 343 THR A N 1
ATOM 2670 C CA . THR A 1 343 ? 6.323 11.082 -17.042 1.00 91.75 343 THR A CA 1
ATOM 2671 C C . THR A 1 343 ? 5.650 10.662 -15.733 1.00 91.75 343 THR A C 1
ATOM 2673 O O . THR A 1 343 ? 5.355 9.497 -15.474 1.00 91.75 343 THR A O 1
ATOM 2676 N N . ALA A 1 344 ? 5.405 11.633 -14.848 1.00 88.81 344 ALA A N 1
ATOM 2677 C CA . ALA A 1 344 ? 4.604 11.383 -13.647 1.00 88.81 344 ALA A CA 1
ATOM 2678 C C . ALA A 1 344 ? 3.136 11.061 -13.974 1.00 88.81 344 ALA A C 1
ATOM 2680 O O . ALA A 1 344 ? 2.468 10.451 -13.149 1.00 88.81 344 ALA A O 1
ATOM 2681 N N . GLN A 1 345 ? 2.629 11.496 -15.133 1.00 89.75 345 GLN A N 1
ATOM 2682 C CA . GLN A 1 345 ? 1.264 11.193 -15.556 1.00 89.75 345 GLN A CA 1
ATOM 2683 C C . GLN A 1 345 ? 1.156 9.742 -16.035 1.00 89.75 345 GLN A C 1
ATOM 2685 O O . GLN A 1 345 ? 0.243 9.045 -15.605 1.00 89.75 345 GLN A O 1
ATOM 2690 N N . ASP A 1 346 ? 2.146 9.257 -16.793 1.00 92.00 346 ASP A N 1
ATOM 2691 C CA . ASP A 1 346 ? 2.183 7.863 -17.259 1.00 92.00 346 ASP A CA 1
ATOM 2692 C C . ASP A 1 346 ? 2.116 6.871 -16.089 1.00 92.00 346 ASP A C 1
ATOM 2694 O O . ASP A 1 346 ? 1.369 5.898 -16.134 1.00 92.00 346 ASP A O 1
ATOM 2698 N N . LEU A 1 347 ? 2.847 7.138 -14.998 1.00 90.88 347 LEU A N 1
ATOM 2699 C CA . LEU A 1 347 ? 2.821 6.295 -13.792 1.00 90.88 347 LEU A CA 1
ATOM 2700 C C . LEU A 1 347 ? 1.420 6.213 -13.158 1.00 90.88 347 LEU A C 1
ATOM 2702 O O . LEU A 1 347 ? 0.991 5.132 -12.749 1.00 90.88 347 LEU A O 1
ATOM 2706 N N . LYS A 1 348 ? 0.676 7.327 -13.139 1.00 88.88 348 LYS A N 1
ATOM 2707 C CA . LYS A 1 348 ? -0.699 7.376 -12.611 1.00 88.88 348 LYS A CA 1
ATOM 2708 C C . LYS A 1 348 ? -1.663 6.595 -13.495 1.00 88.88 348 LYS A C 1
ATOM 2710 O O . LYS A 1 348 ? -2.454 5.792 -12.992 1.00 88.88 348 LYS A O 1
ATOM 2715 N N . ASP A 1 349 ? -1.566 6.797 -14.805 1.00 88.81 349 ASP A N 1
ATOM 2716 C CA . ASP A 1 349 ? -2.414 6.122 -15.790 1.00 88.81 349 ASP A CA 1
ATOM 2717 C C . ASP A 1 349 ? -2.122 4.608 -15.802 1.00 88.81 349 ASP A C 1
ATOM 2719 O O . ASP A 1 349 ? -3.028 3.769 -15.867 1.00 88.81 349 ASP A O 1
ATOM 2723 N N . GLY A 1 350 ? -0.865 4.252 -15.546 1.00 89.88 350 GLY A N 1
ATOM 2724 C CA . GLY A 1 350 ? -0.366 2.894 -15.433 1.00 89.88 350 GLY A CA 1
ATOM 2725 C C . GLY A 1 350 ? 0.590 2.583 -16.570 1.00 89.88 350 GLY A C 1
ATOM 2726 O O . GLY A 1 350 ? 0.208 2.581 -17.736 1.00 89.88 350 GLY A O 1
ATOM 2727 N N . VAL A 1 351 ? 1.827 2.257 -16.209 1.00 92.38 351 VAL A N 1
ATOM 2728 C CA . VAL A 1 351 ? 2.863 1.846 -17.155 1.00 92.38 351 VAL A CA 1
ATOM 2729 C C . VAL A 1 351 ? 2.950 0.327 -17.150 1.00 92.38 351 VAL A C 1
ATOM 2731 O O . VAL A 1 351 ? 3.371 -0.257 -16.152 1.00 92.38 351 VAL A O 1
ATOM 2734 N N . TYR A 1 352 ? 2.544 -0.302 -18.249 1.00 92.69 352 TYR A N 1
ATOM 2735 C CA . TYR A 1 352 ? 2.561 -1.756 -18.407 1.00 92.69 352 TYR A CA 1
ATOM 2736 C C . TYR A 1 352 ? 3.920 -2.269 -18.866 1.00 92.69 352 TYR A C 1
ATOM 2738 O O . TYR A 1 352 ? 4.669 -1.548 -19.531 1.00 92.69 352 TYR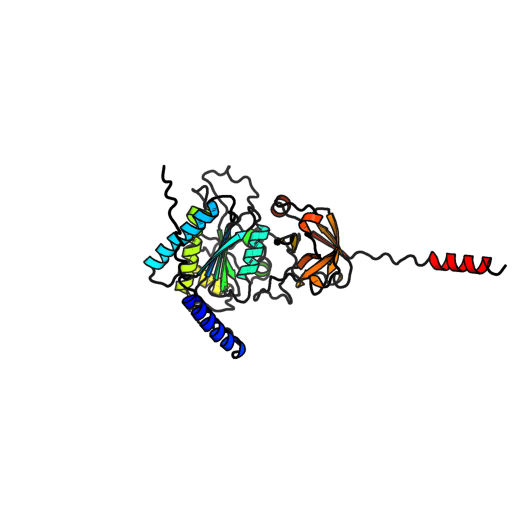 A O 1
ATOM 2746 N N . ILE A 1 353 ? 4.213 -3.514 -18.490 1.00 93.06 353 ILE A N 1
ATOM 2747 C CA . ILE A 1 353 ? 5.504 -4.152 -18.728 1.00 93.06 353 ILE A CA 1
ATOM 2748 C C . ILE A 1 353 ? 5.300 -5.513 -19.379 1.00 93.06 353 ILE A C 1
ATOM 2750 O O . ILE A 1 353 ? 4.550 -6.347 -18.869 1.00 93.06 353 ILE A O 1
ATOM 2754 N N . GLU A 1 354 ? 6.051 -5.755 -20.446 1.00 92.19 354 GLU A N 1
ATOM 2755 C CA . GLU A 1 354 ? 6.218 -7.070 -21.059 1.00 92.19 354 GLU A CA 1
ATOM 2756 C C . GLU A 1 354 ? 7.701 -7.455 -21.008 1.00 92.19 354 GLU A C 1
ATOM 2758 O O . GLU A 1 354 ? 8.578 -6.617 -21.221 1.00 92.19 354 GLU A O 1
ATOM 2763 N N . ILE A 1 355 ? 7.989 -8.714 -20.666 1.00 91.56 355 ILE A N 1
ATOM 2764 C CA . ILE A 1 355 ? 9.356 -9.238 -20.541 1.00 91.56 355 ILE A CA 1
ATOM 2765 C C . ILE A 1 355 ? 9.434 -10.577 -21.263 1.00 91.56 355 ILE A C 1
ATOM 2767 O O . ILE A 1 355 ? 8.768 -11.546 -20.876 1.00 91.56 355 ILE A O 1
ATOM 2771 N N . GLU A 1 356 ? 10.293 -10.640 -22.274 1.00 91.00 356 GLU A N 1
ATOM 2772 C CA . GLU A 1 356 ? 10.487 -11.829 -23.098 1.00 91.00 356 GLU A CA 1
ATOM 2773 C C . GLU A 1 356 ? 11.978 -12.111 -23.316 1.00 91.00 356 GLU A C 1
ATOM 2775 O O . GLU A 1 356 ? 12.763 -11.176 -23.482 1.00 91.00 356 GLU A O 1
ATOM 2780 N N . PRO A 1 357 ? 12.414 -13.382 -23.324 1.00 88.94 357 PRO A N 1
ATOM 2781 C CA . PRO A 1 357 ? 13.762 -13.723 -23.757 1.00 88.94 357 PRO A CA 1
ATOM 2782 C C . PRO A 1 357 ? 14.028 -13.267 -25.191 1.00 88.94 357 PRO A C 1
ATOM 2784 O O . PRO A 1 357 ? 13.218 -13.511 -26.080 1.00 88.94 357 PRO A O 1
ATOM 2787 N N . ILE A 1 358 ? 15.197 -12.677 -25.434 1.00 86.50 358 ILE A N 1
ATOM 2788 C CA . ILE A 1 358 ? 15.666 -12.441 -26.800 1.00 86.50 358 ILE A CA 1
ATOM 2789 C C . ILE A 1 358 ? 16.083 -13.792 -27.372 1.00 86.50 358 ILE A C 1
ATOM 2791 O O . ILE A 1 358 ? 17.028 -14.418 -26.880 1.00 86.50 358 ILE A O 1
ATOM 2795 N N . GLU A 1 359 ? 15.386 -14.255 -28.409 1.00 78.12 359 GLU A N 1
ATOM 2796 C CA . GLU A 1 359 ? 15.855 -15.392 -29.190 1.00 78.12 359 GLU A CA 1
ATOM 2797 C C . GLU A 1 359 ? 17.153 -14.993 -29.892 1.00 78.12 359 GLU A C 1
ATOM 2799 O O . GLU A 1 359 ? 17.175 -14.178 -30.816 1.00 78.12 359 GLU A O 1
ATOM 2804 N N . VAL A 1 360 ? 18.266 -15.564 -29.435 1.00 59.81 360 VAL A N 1
ATOM 2805 C CA . VAL A 1 360 ? 19.511 -15.505 -30.191 1.00 59.81 360 VAL A CA 1
ATOM 2806 C C . VAL A 1 360 ? 19.300 -16.406 -31.399 1.00 59.81 360 VAL A C 1
ATOM 2808 O O . VAL A 1 360 ? 19.361 -17.631 -31.276 1.00 59.81 360 VAL A O 1
ATOM 2811 N N . LEU A 1 361 ? 19.009 -15.811 -32.559 1.00 46.78 361 LEU A N 1
ATOM 2812 C CA . LEU A 1 361 ? 19.114 -16.531 -33.823 1.00 46.78 361 LEU A CA 1
ATOM 2813 C C . LEU A 1 361 ? 20.516 -17.152 -33.857 1.00 46.78 361 LEU A C 1
ATOM 2815 O O . LEU A 1 361 ? 21.480 -16.411 -33.639 1.00 46.78 361 LEU A O 1
ATOM 2819 N N . PRO A 1 362 ? 20.655 -18.476 -34.062 1.00 46.97 362 PRO A N 1
ATOM 2820 C CA . PRO A 1 362 ? 21.970 -19.083 -34.174 1.00 46.97 362 PRO A CA 1
ATOM 2821 C C . PRO A 1 362 ? 22.727 -18.311 -35.245 1.00 46.97 362 PRO A C 1
ATOM 2823 O O . PRO A 1 362 ? 22.249 -18.190 -36.377 1.00 46.97 362 PRO A O 1
ATOM 2826 N N . GLU A 1 363 ? 23.851 -17.710 -34.849 1.00 47.16 363 GLU A N 1
ATOM 2827 C CA . GLU A 1 363 ? 24.700 -16.962 -35.762 1.00 47.16 363 GLU A CA 1
ATOM 2828 C C . GLU A 1 363 ? 24.914 -17.829 -36.997 1.00 47.16 363 GLU A C 1
ATOM 2830 O O . GLU A 1 363 ? 25.316 -18.990 -36.894 1.00 47.16 363 GLU A O 1
ATOM 2835 N N . ILE A 1 364 ? 24.594 -17.286 -38.171 1.00 48.75 364 ILE A N 1
ATOM 2836 C CA . ILE A 1 364 ? 24.901 -17.930 -39.441 1.00 48.75 364 ILE A CA 1
ATOM 2837 C C . ILE A 1 364 ? 26.431 -17.920 -39.564 1.00 48.75 364 ILE A C 1
ATOM 2839 O O . ILE A 1 364 ? 27.022 -17.081 -40.238 1.00 48.75 364 ILE A O 1
ATOM 2843 N N . HIS A 1 365 ? 27.093 -18.877 -38.918 1.00 43.28 365 HIS A N 1
ATOM 2844 C CA . HIS A 1 365 ? 28.467 -19.298 -39.179 1.00 43.28 365 HIS A CA 1
ATOM 2845 C C . HIS A 1 365 ? 28.529 -20.062 -40.517 1.00 43.28 365 HIS A C 1
ATOM 2847 O O . HIS A 1 365 ? 29.115 -21.130 -40.618 1.00 43.28 365 HIS A O 1
ATOM 2853 N N . ALA A 1 366 ? 27.876 -19.543 -41.561 1.00 46.44 366 ALA A N 1
ATOM 2854 C CA . ALA A 1 366 ? 27.944 -20.094 -42.916 1.00 46.44 366 ALA A CA 1
ATOM 2855 C C . ALA A 1 366 ? 28.616 -19.131 -43.912 1.00 46.44 366 ALA A C 1
ATOM 2857 O O . ALA A 1 366 ? 28.745 -19.466 -45.083 1.00 46.44 366 ALA A O 1
ATOM 2858 N N . GLY A 1 367 ? 29.049 -17.942 -43.468 1.00 44.59 367 GLY A N 1
ATOM 2859 C CA . GLY A 1 367 ? 29.657 -16.925 -44.340 1.00 44.59 367 GLY A CA 1
ATOM 2860 C C . GLY A 1 367 ? 31.152 -16.665 -44.133 1.00 44.59 367 GLY A C 1
ATOM 2861 O O . GLY A 1 367 ? 31.782 -16.104 -45.023 1.00 44.59 367 GLY A O 1
ATOM 2862 N N . LEU A 1 368 ? 31.733 -17.059 -42.994 1.00 43.28 368 LEU A N 1
ATOM 2863 C CA . LEU A 1 368 ? 33.150 -16.797 -42.687 1.00 43.28 368 LEU A CA 1
ATOM 2864 C C . LEU A 1 368 ? 34.078 -17.932 -43.149 1.00 43.28 368 LEU A C 1
ATOM 2866 O O . LEU A 1 368 ? 35.133 -17.646 -43.709 1.00 43.28 368 LEU A O 1
ATOM 2870 N N . ASP A 1 369 ? 33.639 -19.191 -43.068 1.00 50.44 369 ASP A N 1
ATOM 2871 C CA . ASP A 1 369 ? 34.431 -20.332 -43.559 1.00 50.44 369 ASP A CA 1
ATOM 2872 C C . ASP A 1 369 ? 34.528 -20.377 -45.098 1.00 50.44 369 ASP A C 1
ATOM 2874 O O . ASP A 1 369 ? 35.527 -20.836 -45.650 1.00 50.44 369 ASP A O 1
ATOM 2878 N N . ALA A 1 370 ? 33.522 -19.855 -45.813 1.00 51.50 370 ALA A N 1
ATOM 2879 C CA . ALA A 1 370 ? 33.540 -19.787 -47.278 1.00 51.50 370 ALA A CA 1
ATOM 2880 C C . ALA A 1 370 ? 34.516 -18.714 -47.800 1.00 51.50 370 ALA A C 1
ATOM 2882 O O . ALA A 1 370 ? 35.208 -18.943 -48.790 1.00 51.50 370 ALA A O 1
ATOM 2883 N N . ALA A 1 371 ? 34.629 -17.578 -47.103 1.00 49.66 371 ALA A N 1
ATOM 2884 C CA . ALA A 1 371 ? 35.559 -16.510 -47.468 1.00 49.66 371 ALA A CA 1
ATOM 2885 C C . ALA A 1 371 ? 37.025 -16.874 -47.152 1.00 49.66 371 ALA A C 1
ATOM 2887 O O . ALA A 1 371 ? 37.925 -16.505 -47.904 1.00 49.66 371 ALA A O 1
ATOM 2888 N N . GLU A 1 372 ? 37.290 -17.643 -46.088 1.00 50.62 372 GLU A N 1
ATOM 2889 C CA . GLU A 1 372 ? 38.649 -18.126 -45.788 1.00 50.62 372 GLU A CA 1
ATOM 2890 C C . GLU A 1 372 ? 39.117 -19.258 -46.721 1.00 50.62 372 GLU A C 1
ATOM 2892 O O . GLU A 1 372 ? 40.320 -19.386 -46.976 1.00 50.62 372 GLU A O 1
ATOM 2897 N N . ALA A 1 373 ? 38.195 -20.051 -47.280 1.00 53.72 373 ALA A N 1
ATOM 2898 C CA . ALA A 1 373 ? 38.518 -21.057 -48.291 1.00 53.72 373 ALA A CA 1
ATOM 2899 C C . ALA A 1 373 ? 38.888 -20.421 -49.646 1.00 53.72 373 ALA A C 1
ATOM 2901 O O . ALA A 1 373 ? 39.877 -20.825 -50.262 1.00 53.72 373 ALA A O 1
ATOM 2902 N N . GLU A 1 374 ? 38.171 -19.376 -50.069 1.00 52.28 374 GLU A N 1
ATOM 2903 C CA . GLU A 1 374 ? 38.417 -18.686 -51.346 1.00 52.28 374 GLU A CA 1
ATOM 2904 C C . GLU A 1 374 ? 39.742 -17.894 -51.332 1.00 52.28 374 GLU A C 1
ATOM 2906 O O . GLU A 1 374 ? 40.482 -17.874 -52.316 1.00 52.28 374 GLU A O 1
ATOM 2911 N N . VAL A 1 375 ? 40.130 -17.326 -50.182 1.00 54.81 375 VAL A N 1
ATOM 2912 C CA . VAL A 1 375 ? 41.432 -16.646 -50.024 1.00 54.81 375 VAL A CA 1
ATOM 2913 C C . VAL A 1 375 ? 42.609 -17.637 -50.040 1.00 54.81 375 VAL A C 1
ATOM 2915 O O . VAL A 1 375 ? 43.703 -17.290 -50.500 1.00 54.81 375 VAL A O 1
ATOM 2918 N N . ARG A 1 376 ? 42.415 -18.890 -49.601 1.00 53.88 376 ARG A N 1
ATOM 2919 C CA . ARG A 1 376 ? 43.468 -19.925 -49.645 1.00 53.88 376 ARG A CA 1
ATOM 2920 C C . ARG A 1 376 ? 43.708 -20.494 -51.044 1.00 53.88 376 ARG A C 1
ATOM 2922 O O . ARG A 1 376 ? 44.854 -20.823 -51.339 1.00 53.88 376 ARG A O 1
ATOM 2929 N N . GLU A 1 377 ? 42.699 -20.555 -51.913 1.00 52.62 377 GLU A N 1
ATOM 2930 C CA . GLU A 1 377 ? 42.884 -20.999 -53.305 1.00 52.62 377 GLU A CA 1
ATOM 2931 C C . GLU A 1 377 ? 43.575 -19.945 -54.181 1.00 52.62 377 GLU A C 1
ATOM 2933 O O . GLU A 1 377 ? 44.446 -20.291 -54.976 1.00 52.62 377 GLU A O 1
ATOM 2938 N N . VAL A 1 378 ? 43.297 -18.653 -53.980 1.00 55.78 378 VAL A N 1
ATOM 2939 C CA . VAL A 1 378 ? 43.968 -17.571 -54.735 1.00 55.78 378 VAL A CA 1
ATOM 2940 C C . VAL A 1 378 ? 45.447 -17.416 -54.341 1.00 55.78 378 VAL A C 1
ATOM 2942 O O . VAL A 1 378 ? 46.253 -16.905 -55.114 1.00 55.78 378 VAL A O 1
ATOM 2945 N N . SER A 1 379 ? 45.834 -17.905 -53.161 1.00 51.03 379 SER A N 1
ATOM 2946 C CA . SER A 1 379 ? 47.212 -17.848 -52.652 1.00 51.03 379 SER A CA 1
ATOM 2947 C C . SER A 1 379 ? 48.099 -19.026 -53.094 1.00 51.03 379 SER A C 1
ATOM 2949 O O . SER A 1 379 ? 49.291 -19.029 -52.786 1.00 51.03 379 SER A O 1
ATOM 2951 N N . ALA A 1 380 ? 47.534 -20.039 -53.762 1.00 52.03 380 ALA A N 1
ATOM 2952 C CA . ALA A 1 380 ? 48.222 -21.282 -54.135 1.00 52.03 380 ALA A CA 1
ATOM 2953 C C . ALA A 1 380 ? 48.277 -21.541 -55.657 1.00 52.03 380 ALA A C 1
ATOM 2955 O O . ALA A 1 380 ? 48.690 -22.629 -56.062 1.00 52.03 380 ALA A O 1
ATOM 2956 N N . GLY A 1 381 ? 47.866 -20.566 -56.481 1.00 44.25 381 GLY A N 1
ATOM 2957 C CA . GLY A 1 381 ? 47.876 -20.626 -57.951 1.00 44.25 381 GLY A CA 1
ATOM 2958 C C . GLY A 1 381 ? 49.070 -19.936 -58.594 1.00 44.25 381 GLY A C 1
ATOM 2959 O O . GLY A 1 381 ? 49.370 -18.791 -58.188 1.00 44.25 381 GLY A O 1
#

Solvent-accessible surface area (backbone atoms only — not comparable to full-atom values): 21347 Å² total; per-residue (Å²): 139,82,82,85,73,85,77,79,82,74,73,79,78,69,74,62,88,50,54,69,55,49,52,48,52,51,50,51,49,52,57,54,54,61,51,61,79,75,45,87,76,70,96,70,74,66,88,72,59,68,36,29,38,34,44,33,35,30,65,38,89,70,95,64,60,60,41,56,54,32,55,50,46,45,50,52,55,42,52,50,53,28,65,76,66,75,53,84,73,56,48,78,42,82,42,72,35,63,67,56,24,28,52,39,41,11,44,49,51,42,46,59,48,40,23,67,91,37,21,69,44,30,35,36,36,35,52,39,52,70,70,89,57,90,75,69,78,85,46,66,50,54,62,62,60,40,34,38,32,56,47,50,44,36,15,36,41,31,20,27,34,53,52,38,44,31,71,46,43,71,38,41,76,72,64,59,39,67,40,21,36,37,72,64,78,44,52,78,40,93,53,42,74,54,76,37,48,44,57,52,52,50,51,51,44,48,56,49,64,74,51,46,86,82,63,57,73,70,53,49,59,65,58,44,48,61,60,47,54,75,40,91,45,42,40,74,88,46,62,64,61,70,88,63,33,51,66,43,83,86,53,32,29,50,29,38,71,52,98,65,24,32,35,33,34,55,46,35,48,65,70,54,59,80,78,44,62,87,34,54,25,41,35,34,46,78,88,45,74,45,68,28,34,55,39,86,48,59,81,79,50,59,78,78,39,40,25,29,13,59,38,100,54,31,64,37,66,72,48,93,48,98,41,50,20,24,29,25,40,36,28,40,93,49,39,37,32,66,76,72,65,60,48,79,62,47,54,48,80,56,32,44,52,48,80,42,65,57,80,77,71,76,73,79,82,72,62,60,67,58,54,57,51,56,56,53,55,71,72,75,112

pLDDT: mean 77.61, std 19.55, range [27.61, 98.62]

Mean predicted aligned error: 12.08 Å

Nearest PDB structures (foldseek):
  3hut-assembly1_A  TM=6.156E-01  e=2.332E+00  Rhodospirillum rubrum ATCC 11170
  4kv7-assembly1_A  TM=5.161E-01  e=1.839E+00  Rhodopirellula baltica SH 1
  3ipc-assembly1_A  TM=4.618E-01  e=1.952E+00  Agrobacterium fabrum str. C58
  1usg-assembly1_A  TM=2.612E-01  e=1.288E+00  Escherichia coli

Secondary structure (DSSP, 8-state):
----PPP---------TTHHHHHHHHHHHHHHHHHHTTS---S---TTSPPEEEEEESS-SSSSSHHHHHHHHHHHHHHHHHHHHTPPPPEEEEEE--TT-HHHHHHHHHHHHSBTT--TTEEEEEE-----S-TTTTSTT----EEEEE-TTS-EEEEESGGGGGGGHHHHHTTS---EEE----SS-TTHHHHTHHHHHHHHHHHHHHTGGG--TT--HHHHHHHHHTSTTEEEEEEPPGGGS--TTTS-BEEEE-TTS-EEEEEEGGGS-GGGBTSEEEEEETTEEEEEEE-SSGGGSPTT-EEEEE-S---BTT--SS--PEEEEEETTB-HHHHTT--HHHHHH--BEEEEE---PPP-TTSHHHHHHHHHHHT--

Radius of gyration: 27.23 Å; Cα contacts (8 Å, |Δi|>4): 649; chains: 1; bounding box: 72×86×88 Å

Sequence (381 aa):
MTQDTPAGRTLPNPEFIGKDLIEQLQGDYKKAGALSAAFKVHANLPAWSPVTSTYISDNGGYPDLAAGEIKVNLADIHAIVTTLSGQTPPQRVYHDIPSQDWRAGAFDLAQLSRYRLRGAGNTFFINCAPRLAQRGVEGNNKGEDVYAAMLPNGAVVSGVSPHSFAFFRDLVEKGDLEIYKVNVQTEGSQFRSRDFFPWYSELLTYNLSQAHEGWKDGLSVAERREFLQQFNFIDTELVLDLKRIPDLSKQPVVARADTHGNLKLSIAVSDAKPEWFGKRLNVVINGHSCEAEIREHMFDAKSGHHGIAPGSSGHFADSAKDDPRFLELAMIGKSLREELGITAQDLKDGVYIEIEPIEVLPEIHAGLDAAEAEVREVSAG

Foldseek 3Di:
DDDDDDPDPPPPPPPPVCPVVVVVVVVVVVVVVVVVVVDPDDPDDDLPPFQEQEEEEQQDDDPDCLVVLQVVLLVVLQVVLCVVVVDDGGHYHYHYDHHLQLLLQLVVLLQVCLDLVRAQRYEYEYEHDLPPDPPPVVDQLAFAWKKWWQALSRYIYIYGFLQSCQLVLVCVVVVQIWMFTFQWDRGNDNNCSNPTVSNVSSVVSSVSSVLSVLDDHRDGNVSRLVSCVVPPGTDSVGTDDSVRHDHCLVWKFQSDQDPQQKTWISAFPLNDDPVQAPFWKWKAKQNDTFTEHEDQDQPVDDAQGKYKYFDPTQPRPRDPGPGRGTIMIQHHPHNPCVVVVPDSVCSSVTITMDMDGDPPPPPPPVPPVVVVVVVVVVVPD